Protein 4JG0 (pdb70)

Nearest PDB structures (foldseek):
  4jfx-assembly2_L  TM=9.894E-01  e=5.212E-40  Homo sapiens
  7n3c-assembly1_L  TM=9.877E-01  e=1.929E-37  Homo sapiens
  7y3n-assembly2_D  TM=9.957E-01  e=5.126E-37  Homo sapiens
  8cbd-assembly1_L  TM=9.889E-01  e=1.761E-36  Homo sapiens
  5k9q-assembly1_K  TM=9.703E-01  e=2.524E-36  Homo sapiens

Radius of gyration: 24.66 Å; Cα contacts (8 Å, |Δi|>4): 1228; chains: 3; bounding box: 51×45×73 Å

B-factor: mean 26.56, std 11.28, range [12.26, 94.86]

Solvent-accessible surface area: 20056 Å² total

Secondary structure (DSSP, 8-state):
--EEEEE---EE-TT--EEEEEEEESS-GGGS-EEEEEE-TT--EEEEEEE-SSS---EEE-TTTTTTEEEEEEGGGTEEEEEE-S--GGG-EEEEEEEEEETTEEEEEEE---EEEEE--PPPBPPEEEEEPPPTTPPTTSEEEEEEEEEEEBSS--EEEEGGGTB-TTEEEPPPEE-TTS-EEEEEEEEEEGGGTTT---EEEEEEGGGTEEEEEE--PPP-/---EEEE-SEEEE-TTS-EEEEEEESS--TT-EEEEEE-TTS--EEEEETTTEEPTTS-TTEEEEEETTEEEEEESS--GGG-SEEEEEE-SSSSPEE---EEEEE----BPPEEEEEPPPHHHHHHTEEEEEEEEEEEBSS--EEEEEETTEEP-SSEEEEEPPPPTTT--EEEEEEEEEEHHHHTT--EEEEEEE-TTSSS-EEEEEETT--/-------

Foldseek 3Di:
DKAKAKPDQEAEDAFFAKDKIKIFIPWFLFQQKWKWWDAPPDDIDTQAGGPQHGDPPHDPQWTKDDGTTMIMIMRHGHDPVRQTKMKMWGPSDPPIDIHPIHGYAYDDDFFFWDKDKDWADPVVLVVWKTKIKMKTHFGDDPDKDKWKAFVHRTDDDFKDKDKDQQDPPRRGIMMMMIGIDTSVVVVVTFKIKIWMDDPSDPDIDMDIGTPPDD/DKAKAKDFADEDEAQAKTKMKIAIDDDQLQQWKKFKWWAAVPGDIGTAKIAAHRQRPDMDGDPVQPPFWDWGDDNVRNMIMIIGGRDDQVVFTFMKIFTQPDNPGNPGDDIHPTGTHGYHPDDFDFWDKAKQAWDPPPDDQAKIKIWIKTDFGDDDDKDKDKPVPPDDPQKDWDDWDQDPVRGIITMIMGMDGPVCQVPDWIWMWMADPVVRDTDIDTHHHDDD/DCPDDDD

Structure (mmCIF, N/CA/C/O backbone):
data_4JG0
#
_entry.id   4JG0
#
_cell.length_a   43.952
_cell.length_b   95.889
_cell.length_c   119.917
_cell.angle_alpha   90.00
_cell.angle_beta   90.00
_cell.angle_gamma   90.00
#
_symmetry.space_group_name_H-M   'P 21 21 21'
#
loop_
_entity.id
_entity.type
_entity.pdbx_description
1 polymer 'Fab light chain'
2 polymer 'Fab heavy chain'
3 polymer Phosphopeptide
4 non-polymer 'PROPANOIC ACID'
5 water water
#
loop_
_atom_site.group_PDB
_atom_site.id
_atom_site.type_symbol
_atom_site.label_atom_id
_atom_site.label_alt_id
_atom_site.label_comp_id
_atom_site.label_asym_id
_atom_site.label_entity_id
_atom_site.label_seq_id
_atom_site.pdbx_PDB_ins_code
_atom_site.Cartn_x
_atom_site.Cartn_y
_atom_site.Cartn_z
_atom_site.occupancy
_atom_site.B_iso_or_equiv
_atom_site.auth_seq_id
_atom_site.auth_comp_id
_atom_site.auth_asym_id
_atom_site.auth_atom_id
_atom_site.pdbx_PDB_model_num
ATOM 1 N N . ASP A 1 1 ? -0.218 45.042 13.036 1.00 42.12 1 ASP L N 1
ATOM 2 C CA . ASP A 1 1 ? 0.377 43.829 13.664 1.00 27.43 1 ASP L CA 1
ATOM 3 C C . ASP A 1 1 ? -0.673 43.081 14.475 1.00 25.37 1 ASP L C 1
ATOM 4 O O . ASP A 1 1 ? -1.360 43.662 15.314 1.00 26.71 1 ASP L O 1
ATOM 15 N N . ILE A 1 2 ? -0.782 41.785 14.217 1.00 20.19 2 ILE L N 1
ATOM 16 C CA . ILE A 1 2 ? -1.759 40.942 14.888 1.00 18.94 2 ILE L CA 1
ATOM 17 C C . ILE A 1 2 ? -1.258 40.537 16.271 1.00 18.42 2 ILE L C 1
ATOM 18 O O . ILE A 1 2 ? -0.133 40.060 16.423 1.00 18.33 2 ILE L O 1
ATOM 34 N N . VAL A 1 3 ? -2.100 40.733 17.278 1.00 18.50 3 VAL L N 1
ATOM 35 C CA . VAL A 1 3 ? -1.729 40.441 18.656 1.00 17.97 3 VAL L CA 1
ATOM 36 C C . VAL A 1 3 ? -2.288 39.086 19.068 1.00 17.89 3 VAL L C 1
ATOM 37 O O . VAL A 1 3 ? -3.475 38.814 18.888 1.00 17.92 3 VAL L O 1
ATOM 50 N N . LEU A 1 4 ? -1.416 38.235 19.602 1.00 16.66 4 LEU L N 1
ATOM 51 C CA . LEU A 1 4 ? -1.825 36.947 20.143 1.00 16.50 4 LEU L CA 1
ATOM 52 C C . LEU A 1 4 ? -1.821 37.017 21.667 1.00 18.17 4 LEU L C 1
ATOM 53 O O . LEU A 1 4 ? -0.807 37.344 22.280 1.00 18.40 4 LEU L O 1
ATOM 69 N N . THR A 1 5 ? -2.966 36.715 22.266 1.00 18.30 5 THR L N 1
ATOM 70 C CA . THR A 1 5 ? -3.129 36.765 23.714 1.00 19.79 5 THR L CA 1
ATOM 71 C C . THR A 1 5 ? -3.326 35.353 24.245 1.00 21.64 5 THR L C 1
ATOM 72 O O . THR A 1 5 ? -4.357 34.728 24.003 1.00 19.00 5 THR L O 1
ATOM 83 N N . GLN A 1 6 ? -2.323 34.849 24.957 1.00 15.74 6 GLN L N 1
ATOM 84 C CA . GLN A 1 6 ? -2.385 33.508 25.522 1.00 15.48 6 GLN L CA 1
ATOM 85 C C . GLN A 1 6 ? -2.826 33.545 26.967 1.00 20.60 6 GLN L C 1
ATOM 86 O O . GLN A 1 6 ? -2.393 34.399 27.740 1.00 18.93 6 GLN L O 1
ATOM 100 N N . SER A 1 7 ? -3.669 32.594 27.338 1.00 22.21 7 SER L N 1
ATOM 101 C CA . SER A 1 7 ? -4.142 32.503 28.709 1.00 16.55 7 SER L CA 1
ATOM 102 C C . SER A 1 7 ? -4.484 31.057 29.036 1.00 17.64 7 SER L C 1
ATOM 103 O O . SER A 1 7 ? -4.839 30.284 28.143 1.00 21.88 7 SER L O 1
ATOM 111 N N . PRO A 1 8 ? -4.343 30.674 30.313 1.00 19.68 8 PRO L N 1
ATOM 112 C CA . PRO A 1 8 ? -3.747 31.524 31.347 1.00 21.80 8 PRO L CA 1
ATOM 113 C C . PRO A 1 8 ? -2.233 31.580 31.176 1.00 21.05 8 PRO L C 1
ATOM 114 O O . PRO A 1 8 ? -1.654 30.651 30.609 1.00 18.17 8 PRO L O 1
ATOM 125 N N . ALA A 1 9 ? -1.599 32.646 31.648 1.00 16.95 9 ALA L N 1
ATOM 126 C CA . ALA A 1 9 ? -0.147 32.752 31.554 1.00 18.92 9 ALA L CA 1
ATOM 127 C C . ALA A 1 9 ? 0.505 31.575 32.270 1.00 21.17 9 ALA L C 1
ATOM 128 O O . ALA A 1 9 ? 1.547 31.078 31.842 1.00 17.23 9 ALA L O 1
ATOM 135 N N . THR A 1 10 ? -0.119 31.133 33.360 1.00 20.00 10 THR L N 1
ATOM 136 C CA . THR A 1 10 ? 0.350 29.964 34.093 1.00 16.87 10 THR L CA 1
ATOM 137 C C . THR A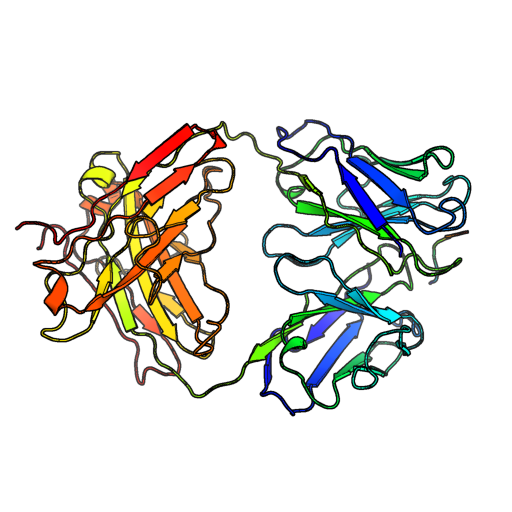 1 10 ? -0.774 28.963 34.306 1.00 18.80 10 THR L C 1
ATOM 138 O O . THR A 1 10 ? -1.826 29.298 34.859 1.00 18.94 10 THR L O 1
ATOM 149 N N . LEU A 1 11 ? -0.540 27.733 33.866 1.00 18.21 11 LEU L N 1
ATOM 150 C CA . LEU A 1 11 ? -1.487 26.645 34.050 1.00 16.96 11 LEU L CA 1
ATOM 151 C C . LEU A 1 11 ? -0.916 25.649 35.059 1.00 19.76 11 LEU L C 1
ATOM 152 O O . LEU A 1 11 ? 0.103 25.013 34.801 1.00 21.07 11 LEU L O 1
ATOM 168 N N . SER A 1 12 ? -1.566 25.524 36.214 1.00 17.91 12 SER L N 1
ATOM 169 C CA . SER A 1 12 ? -1.074 24.653 37.281 1.00 20.29 12 SER L CA 1
ATOM 170 C C . SER A 1 12 ? -1.860 23.346 37.339 1.00 22.82 12 SER L C 1
ATOM 171 O O . SER A 1 12 ? -3.033 23.333 37.710 1.00 21.52 12 SER L O 1
ATOM 179 N N . LEU A 1 13 ? -1.202 22.247 36.986 1.00 22.08 13 LEU L N 1
ATOM 180 C CA . LEU A 1 13 ? -1.868 20.954 36.902 1.00 19.65 13 LEU L CA 1
ATOM 181 C C . LEU A 1 13 ? -0.982 19.818 37.411 1.00 20.31 13 LEU L C 1
ATOM 182 O O . LEU A 1 13 ? 0.213 19.999 37.647 1.00 20.30 13 LEU L O 1
ATOM 198 N N . SER A 1 14 ? -1.589 18.647 37.584 1.00 25.60 14 SER L N 1
ATOM 199 C CA . SER A 1 14 ? -0.866 17.445 37.978 1.00 22.67 14 SER L CA 1
ATOM 200 C C . SER A 1 14 ? -0.766 16.493 36.794 1.00 22.29 14 SER L C 1
ATOM 201 O O . SER A 1 14 ? -1.613 16.520 35.900 1.00 24.37 14 SER L O 1
ATOM 209 N N . PRO A 1 15 ? 0.275 15.647 36.777 1.00 25.61 15 PRO L N 1
ATOM 210 C CA . PRO A 1 15 ? 0.371 14.619 35.739 1.00 29.13 15 PRO L CA 1
ATOM 211 C C . PRO A 1 15 ? -0.931 13.837 35.633 1.00 31.13 15 PRO L C 1
ATOM 212 O O . PRO A 1 15 ? -1.554 13.550 36.654 1.00 29.47 15 PRO L O 1
ATOM 223 N N . GLY A 1 16 ? -1.342 13.510 34.414 1.00 29.24 16 GLY L N 1
ATOM 224 C CA . GLY A 1 16 ? -2.576 12.778 34.209 1.00 31.09 16 GLY L CA 1
ATOM 225 C C . GLY A 1 16 ? -3.753 13.673 33.866 1.00 25.06 16 GLY L C 1
ATOM 226 O O . GLY A 1 16 ? -4.718 13.223 33.247 1.00 35.13 16 GLY L O 1
ATOM 230 N N . GLU A 1 17 ? -3.680 14.942 34.258 1.00 27.36 17 GLU L N 1
ATOM 231 C CA . GLU A 1 17 ? -4.794 15.865 34.052 1.00 22.64 17 GLU L CA 1
ATOM 232 C C . GLU A 1 17 ? -4.818 16.437 32.642 1.00 34.17 17 GLU L C 1
ATOM 233 O O . GLU A 1 17 ? -3.787 16.515 31.972 1.00 22.32 17 GLU L O 1
ATOM 245 N N . ARG A 1 18 ? -6.006 16.846 32.205 1.00 21.08 18 ARG L N 1
ATOM 246 C CA . ARG A 1 18 ? -6.178 17.483 30.908 1.00 26.16 18 ARG L CA 1
ATOM 247 C C . ARG A 1 18 ? -5.769 18.949 30.971 1.00 19.56 18 ARG L C 1
ATOM 248 O O . ARG A 1 18 ? -6.193 19.688 31.863 1.00 22.50 18 ARG L O 1
ATOM 269 N N . ALA A 1 19 ? -4.940 19.364 30.021 1.00 21.16 19 ALA L N 1
ATOM 270 C CA . ALA A 1 19 ? -4.502 20.751 29.934 1.00 18.08 19 ALA L CA 1
ATOM 271 C C . ALA A 1 19 ? -5.172 21.451 28.758 1.00 17.84 19 ALA L C 1
ATOM 272 O O . ALA A 1 19 ? -5.156 20.950 27.633 1.00 18.07 19 ALA L O 1
ATOM 279 N N . THR A 1 20 ? -5.763 22.610 29.029 1.00 17.74 20 THR L N 1
ATOM 280 C CA . THR A 1 20 ? -6.358 23.438 27.985 1.00 21.36 20 THR L CA 1
ATOM 281 C C . THR A 1 20 ? -5.648 24.788 27.939 1.00 23.21 20 THR L C 1
ATOM 282 O O . THR A 1 20 ? -5.624 25.517 28.930 1.00 18.80 20 THR L O 1
ATOM 293 N N . LEU A 1 21 ? -5.066 25.111 26.787 1.00 16.53 21 LEU L N 1
ATOM 294 C CA . LEU A 1 21 ? -4.335 26.363 26.611 1.00 16.01 21 LEU L CA 1
ATOM 295 C C . LEU A 1 21 ? -5.006 27.209 25.535 1.00 16.37 21 LEU L C 1
ATOM 296 O O . LEU A 1 21 ? -5.278 26.722 24.440 1.00 21.49 21 LEU L O 1
ATOM 312 N N . SER A 1 22 ? -5.259 28.476 25.840 1.00 18.86 22 SER L N 1
ATOM 313 C CA . SER A 1 22 ? -6.000 29.340 24.924 1.00 22.09 22 SER L CA 1
ATOM 314 C C . SER A 1 22 ? -5.128 30.408 24.274 1.00 19.16 22 SER L C 1
ATOM 315 O O . SER A 1 22 ? -4.236 30.969 24.908 1.00 17.13 22 SER L O 1
ATOM 323 N N . CYS A 1 23 ? -5.412 30.686 23.004 1.00 17.63 23 CYS L N 1
ATOM 324 C CA . CYS A 1 23 ? -4.761 31.765 22.269 1.00 16.23 23 CYS L CA 1
ATOM 325 C C . CYS A 1 23 ? -5.836 32.524 21.501 1.00 21.90 23 CYS L C 1
ATOM 326 O O . CYS A 1 23 ? -6.569 31.940 20.699 1.00 23.43 23 CYS L O 1
ATOM 333 N N . MET A 1 24 ? -5.940 33.823 21.759 1.00 17.17 24 MET L N 1
ATOM 334 C CA . MET A 1 24 ? -6.893 34.662 21.050 1.00 21.07 24 MET L CA 1
ATOM 335 C C . MET A 1 24 ? -6.149 35.693 20.215 1.00 26.21 24 MET L C 1
ATOM 336 O O . MET A 1 24 ? -5.144 36.250 20.653 1.00 24.89 24 MET L O 1
ATOM 350 N N . THR A 1 25 ? -6.646 35.935 19.008 1.00 22.10 25 THR L N 1
ATOM 351 C CA . THR A 1 25 ? -5.994 36.847 18.079 1.00 18.63 25 THR L CA 1
ATOM 352 C C . THR A 1 25 ? -6.807 38.130 17.934 1.00 23.55 25 THR L C 1
ATOM 353 O O . THR A 1 25 ? -8.034 38.119 18.061 1.00 21.94 25 THR L O 1
ATOM 364 N N . SER A 1 26 ? -6.118 39.236 17.668 1.00 21.12 26 SER L N 1
ATOM 365 C CA . SER A 1 26 ? -6.773 40.534 17.538 1.00 21.12 26 SER L CA 1
ATOM 366 C C . SER A 1 26 ? -7.608 40.648 16.262 1.00 23.60 26 SER L C 1
ATOM 367 O O . SER A 1 26 ? -8.424 41.561 16.130 1.00 23.91 26 SER L O 1
ATOM 375 N N . THR A 1 27 ? -7.399 39.734 15.322 1.00 23.02 27 THR L N 1
ATOM 376 C CA . THR A 1 27 ? -8.211 39.699 14.110 1.00 27.12 27 THR L CA 1
ATOM 377 C C . THR A 1 27 ? -8.273 38.280 13.555 1.00 22.09 27 THR L C 1
ATOM 378 O O . THR A 1 27 ? -7.479 37.424 13.935 1.00 21.12 27 THR L O 1
ATOM 389 N N . ASP A 1 28 ? -9.237 38.037 12.672 1.00 27.53 28 ASP L N 1
ATOM 390 C CA . ASP A 1 28 ? -9.422 36.730 12.048 1.00 33.05 28 ASP L CA 1
ATOM 391 C C . ASP A 1 28 ? -8.191 36.326 11.236 1.00 32.77 28 ASP L C 1
ATOM 392 O O . ASP A 1 28 ? -7.814 37.016 10.291 1.00 30.79 28 ASP L O 1
ATOM 401 N N . ILE A 1 29 ? -7.567 35.209 11.603 1.00 23.50 29 ILE L N 1
ATOM 402 C CA . ILE A 1 29 ? -6.388 34.726 10.881 1.00 22.49 29 ILE L CA 1
ATOM 403 C C . ILE A 1 29 ? -6.662 33.408 10.161 1.00 32.03 29 ILE L C 1
ATOM 404 O O . ILE A 1 29 ? -5.735 32.654 9.858 1.00 22.75 29 ILE L O 1
ATOM 420 N N . ASP A 1 30 ? -7.935 33.139 9.890 1.00 30.76 30 ASP L N 1
ATOM 421 C CA . ASP A 1 30 ? -8.338 31.887 9.264 1.00 33.68 30 ASP L CA 1
ATOM 422 C C . ASP A 1 30 ? -7.899 30.736 10.170 1.00 27.68 30 ASP L C 1
ATOM 423 O O . ASP A 1 30 ? -8.268 30.712 11.344 1.00 26.67 30 ASP L O 1
ATOM 432 N N . ASP A 1 31 ? -7.118 29.790 9.654 1.00 26.40 31 ASP L N 1
ATOM 433 C CA . ASP A 1 31 ? -6.622 28.701 10.494 1.00 19.49 31 ASP L CA 1
ATOM 434 C C . ASP A 1 31 ? -5.092 28.632 10.524 1.00 19.94 31 ASP L C 1
ATOM 435 O O . ASP A 1 31 ? -4.519 27.574 10.782 1.00 19.48 31 ASP L O 1
ATOM 444 N N . ASP A 1 32 ? -4.437 29.767 10.286 1.00 18.27 32 ASP L N 1
ATOM 445 C CA . ASP A 1 32 ? -2.975 29.815 10.245 1.00 19.79 32 ASP L CA 1
ATOM 446 C C . ASP A 1 32 ? -2.366 29.996 11.635 1.00 17.54 32 ASP L C 1
ATOM 447 O O . ASP A 1 32 ? -1.605 30.932 11.881 1.00 16.45 32 ASP L O 1
ATOM 456 N N . MET A 1 33 ? -2.704 29.081 12.534 1.00 16.62 33 MET L N 1
ATOM 457 C CA . MET A 1 33 ? -2.192 29.100 13.894 1.00 16.01 33 MET L CA 1
ATOM 458 C C . MET A 1 33 ? -1.247 27.920 14.087 1.00 16.80 33 MET L C 1
ATOM 459 O O . MET A 1 33 ? -1.517 26.819 13.609 1.00 16.00 33 MET L O 1
ATOM 473 N N . ASN A 1 34 ? -0.142 28.163 14.785 1.00 18.78 34 ASN L N 1
ATOM 474 C CA . ASN A 1 34 ? 0.862 27.135 15.048 1.00 15.30 34 ASN L CA 1
ATOM 475 C C . ASN A 1 34 ? 1.209 27.125 16.536 1.00 16.82 34 ASN L C 1
ATOM 476 O O . ASN A 1 34 ? 1.179 28.169 17.177 1.00 14.48 34 ASN L O 1
ATOM 487 N N . TRP A 1 35 ? 1.528 25.953 17.083 1.00 16.70 35 TRP L N 1
ATOM 488 C CA . TRP A 1 35 ? 1.854 25.831 18.508 1.00 14.82 35 TRP L CA 1
ATOM 489 C C . TRP A 1 35 ? 3.236 25.214 18.723 1.00 14.64 35 TRP L C 1
ATOM 490 O O . TRP A 1 35 ? 3.588 24.217 18.086 1.00 15.98 35 TRP L O 1
ATOM 511 N N . TYR A 1 36 ? 3.998 25.801 19.644 1.00 14.47 36 TYR L N 1
ATOM 512 C CA . TYR A 1 36 ? 5.332 25.327 19.978 1.00 14.70 36 TYR L CA 1
ATOM 513 C C . TYR A 1 36 ? 5.471 24.976 21.456 1.00 14.81 36 TYR L C 1
ATOM 514 O O . TYR A 1 36 ? 4.779 25.529 22.312 1.00 16.36 36 TYR L O 1
ATOM 532 N N . GLN A 1 37 ? 6.381 24.049 21.734 1.00 15.34 37 GLN L N 1
ATOM 533 C CA . GLN A 1 37 ? 6.790 23.728 23.092 1.00 15.56 37 GLN L CA 1
ATOM 534 C C . GLN A 1 37 ? 8.250 24.122 23.279 1.00 15.88 37 GLN L C 1
ATOM 535 O O . GLN A 1 37 ? 9.077 23.885 22.396 1.00 19.77 37 GLN L O 1
ATOM 549 N N . GLN A 1 38 ? 8.569 24.721 24.422 1.00 17.53 38 GLN L N 1
ATOM 550 C CA . GLN A 1 38 ? 9.957 25.036 24.748 1.00 16.44 38 GLN L CA 1
ATOM 551 C C . GLN A 1 38 ? 10.282 24.673 26.186 1.00 16.96 38 GLN L C 1
ATOM 552 O O . GLN A 1 38 ? 9.613 25.116 27.116 1.00 17.14 38 GLN L O 1
ATOM 566 N N . LYS A 1 39 ? 11.314 23.858 26.356 1.00 20.96 39 LYS L N 1
ATOM 567 C CA . LYS A 1 39 ? 11.826 23.533 27.678 1.00 21.61 39 LYS L CA 1
ATOM 568 C C . LYS A 1 39 ? 13.030 24.411 27.983 1.00 29.68 39 LYS L C 1
ATOM 569 O O . LYS A 1 39 ? 13.680 24.914 27.069 1.00 28.86 39 LYS L O 1
ATOM 588 N N . PRO A 1 40 ? 13.333 24.601 29.274 1.00 34.81 40 PRO L N 1
ATOM 589 C CA . PRO A 1 40 ? 14.443 25.482 29.651 1.00 39.82 40 PRO L CA 1
ATOM 590 C C . PRO A 1 40 ? 15.745 25.111 28.947 1.00 36.79 40 PRO L C 1
ATOM 591 O O . PRO A 1 40 ? 16.119 23.938 28.917 1.00 33.48 40 PRO L O 1
ATOM 602 N N . GLY A 1 41 ? 16.416 26.106 28.377 1.00 36.13 41 GLY L N 1
ATOM 603 C CA . GLY A 1 41 ? 17.705 25.896 27.746 1.00 43.44 41 GLY L CA 1
ATOM 604 C C . GLY A 1 41 ? 17.640 25.225 26.387 1.00 41.97 41 GLY L C 1
ATOM 605 O O . GLY A 1 41 ? 18.677 24.963 25.780 1.00 41.23 41 GLY L O 1
ATOM 609 N N . GLN A 1 42 ? 16.434 24.948 25.901 1.00 28.11 42 GLN L N 1
ATOM 610 C CA . GLN A 1 42 ? 16.273 24.249 24.629 1.00 29.46 42 GLN L CA 1
ATOM 611 C C . GLN A 1 42 ? 15.574 25.109 23.581 1.00 23.28 42 GLN L C 1
ATOM 612 O O . GLN A 1 42 ? 14.886 26.077 23.907 1.00 22.50 42 GLN L O 1
ATOM 626 N N . ALA A 1 43 ? 15.756 24.740 22.318 1.00 24.48 43 ALA L N 1
ATOM 627 C CA . ALA A 1 43 ? 15.060 25.391 21.217 1.00 25.26 43 ALA L CA 1
ATOM 628 C C . ALA A 1 43 ? 13.599 24.958 21.210 1.00 18.06 43 ALA L C 1
ATOM 629 O O . ALA A 1 43 ? 13.273 23.872 21.676 1.00 19.01 43 ALA L O 1
ATOM 636 N N . PRO A 1 44 ? 12.711 25.807 20.676 1.00 17.21 44 PRO L N 1
ATOM 637 C CA . PRO A 1 44 ? 11.303 25.416 20.558 1.00 17.98 44 PRO L CA 1
ATOM 638 C C . PRO A 1 44 ? 11.097 24.218 19.633 1.00 16.86 44 PRO L C 1
ATOM 639 O O . PRO A 1 44 ? 11.929 23.942 18.765 1.00 20.46 44 PRO L O 1
ATOM 650 N N . ARG A 1 45 ? 9.987 23.516 19.842 1.00 16.82 45 ARG L N 1
ATOM 651 C CA . ARG A 1 45 ? 9.599 22.371 19.029 1.00 22.38 45 ARG L CA 1
ATOM 652 C C . ARG A 1 45 ? 8.176 22.580 18.496 1.00 17.12 45 ARG L C 1
ATOM 653 O O . ARG A 1 45 ? 7.260 22.903 19.255 1.00 16.51 45 ARG L O 1
ATOM 674 N N . LEU A 1 46 ? 7.992 22.401 17.192 1.00 19.31 46 LEU L N 1
ATOM 675 C CA . LEU A 1 46 ? 6.676 22.571 16.577 1.00 16.12 46 LEU L CA 1
ATOM 676 C C . LEU A 1 46 ? 5.755 21.391 16.890 1.00 16.41 46 LEU L C 1
ATOM 677 O O . LEU A 1 46 ? 6.097 20.240 16.618 1.00 19.49 46 LEU L O 1
ATOM 693 N N . LEU A 1 47 ? 4.586 21.685 17.455 1.00 19.25 47 LEU L N 1
ATOM 694 C CA . LEU A 1 47 ? 3.621 20.653 17.830 1.00 16.43 47 LEU L CA 1
ATOM 695 C C . LEU A 1 47 ? 2.467 20.556 16.837 1.00 16.53 47 LEU L C 1
ATOM 696 O O . LEU A 1 47 ? 2.064 19.464 16.445 1.00 17.63 47 LEU L O 1
ATOM 712 N N . ILE A 1 48 ? 1.928 21.712 16.459 1.00 16.39 48 ILE L N 1
ATOM 713 C CA . ILE A 1 48 ? 0.758 21.793 15.597 1.00 16.33 48 ILE L CA 1
ATOM 714 C C . ILE A 1 48 ? 0.995 22.900 14.589 1.00 16.10 48 ILE L C 1
ATOM 715 O O . ILE A 1 48 ? 1.414 23.991 14.964 1.00 15.62 48 ILE L O 1
ATOM 731 N N . SER A 1 49 ? 0.725 22.637 13.316 1.00 16.54 49 SER L N 1
ATOM 732 C CA . SER A 1 49 ? 0.882 23.672 12.301 1.00 17.17 49 SER L CA 1
ATOM 733 C C . SER A 1 49 ? -0.459 24.085 11.703 1.00 20.34 49 SER L C 1
ATOM 734 O O . SER A 1 49 ? -1.501 23.513 12.027 1.00 17.15 49 SER L O 1
ATOM 742 N N . GLU A 1 50 ? -0.411 25.095 10.837 1.00 18.29 50 GLU L N 1
ATOM 743 C CA . GLU A 1 50 ? -1.596 25.654 10.192 1.00 17.32 50 GLU L CA 1
ATOM 744 C C . GLU A 1 50 ? -2.651 24.595 9.897 1.00 18.04 50 GLU L C 1
ATOM 745 O O . GLU A 1 50 ? -2.343 23.526 9.368 1.00 18.40 50 GLU L O 1
ATOM 757 N N . GLY A 1 51 ? -3.899 24.906 10.230 1.00 18.39 51 GLY L N 1
ATOM 758 C CA . GLY A 1 51 ? -5.001 23.990 9.994 1.00 21.13 51 GLY L CA 1
ATOM 759 C C . GLY A 1 51 ? -5.088 22.936 11.080 1.00 22.66 51 GLY L C 1
ATOM 760 O O . GLY A 1 51 ? -5.617 21.843 10.862 1.00 19.83 51 GLY L O 1
ATOM 764 N N . ASN A 1 52 ? -4.566 23.270 12.256 1.00 18.36 52 ASN L N 1
ATOM 765 C CA . ASN A 1 52 ? -4.556 22.343 13.379 1.00 18.27 52 ASN L CA 1
ATOM 766 C C . ASN A 1 52 ? -4.016 20.979 12.966 1.00 22.53 52 ASN L C 1
ATOM 767 O O . ASN A 1 52 ? -4.591 19.937 13.284 1.00 19.58 52 ASN L O 1
ATOM 778 N N . THR A 1 53 ? -2.893 21.015 12.254 1.00 18.40 53 THR L N 1
ATOM 779 C CA . THR A 1 53 ? -2.247 19.826 11.726 1.00 18.87 53 THR L CA 1
ATOM 780 C C . THR A 1 53 ? -1.224 19.287 12.720 1.00 20.58 53 THR L C 1
ATOM 781 O O . THR A 1 53 ? -0.240 19.953 13.036 1.00 17.89 53 THR L O 1
ATOM 792 N N . LEU A 1 54 ? -1.457 18.079 13.217 1.00 25.03 54 LEU L N 1
ATOM 793 C CA . LEU A 1 54 ? -0.528 17.463 14.155 1.00 33.28 54 LEU L CA 1
ATOM 794 C C . LEU A 1 54 ? 0.723 17.028 13.404 1.00 20.86 54 LEU L C 1
ATOM 795 O O . LEU A 1 54 ? 0.637 16.341 12.392 1.00 24.97 54 LEU L O 1
ATOM 811 N N . ARG A 1 55 ? 1.887 17.444 13.891 1.00 25.57 55 ARG L N 1
ATOM 812 C CA . ARG A 1 55 ? 3.142 17.133 13.213 1.00 24.42 55 ARG L CA 1
ATOM 813 C C . ARG A 1 55 ? 3.540 15.680 13.439 1.00 27.81 55 ARG L C 1
ATOM 814 O O . ARG A 1 55 ? 3.333 15.136 14.521 1.00 22.81 55 ARG L O 1
ATOM 835 N N . PRO A 1 56 ? 4.119 15.042 12.414 1.00 30.47 56 PRO L N 1
ATOM 836 C CA . PRO A 1 56 ? 4.608 13.671 12.598 1.00 32.75 56 PRO L CA 1
ATOM 837 C C . PRO A 1 56 ? 5.592 13.586 13.762 1.00 27.41 56 PRO L C 1
ATOM 838 O O . PRO A 1 56 ? 6.405 14.492 13.948 1.00 27.46 56 PRO L O 1
ATOM 849 N N . GLY A 1 57 ? 5.506 12.518 14.546 1.00 30.20 57 GLY L N 1
ATOM 850 C CA . GLY A 1 57 ? 6.395 12.341 15.680 1.00 30.85 57 GLY L CA 1
ATOM 851 C C . GLY A 1 57 ? 5.860 12.904 16.986 1.00 32.79 57 GLY L C 1
ATOM 852 O O . GLY A 1 57 ? 6.319 12.520 18.061 1.00 32.97 57 GLY L O 1
ATOM 856 N N . VAL A 1 58 ? 4.896 13.816 16.907 1.00 28.43 58 VAL L N 1
ATOM 857 C CA . VAL A 1 58 ? 4.306 14.391 18.114 1.00 21.90 58 VAL L CA 1
ATOM 858 C C . VAL A 1 58 ? 3.242 13.447 18.665 1.00 22.76 58 VAL L C 1
ATOM 859 O O . VAL A 1 58 ? 2.386 12.974 17.916 1.00 24.97 58 VAL L O 1
ATOM 872 N N . PRO A 1 59 ? 3.299 13.155 19.975 1.00 31.13 59 PRO L N 1
ATOM 873 C CA . PRO A 1 59 ? 2.341 12.223 20.582 1.00 32.76 59 PRO L CA 1
ATOM 874 C C . PRO A 1 59 ? 0.897 12.650 20.359 1.00 29.58 59 PRO L C 1
ATOM 875 O O . PRO A 1 59 ? 0.615 13.843 20.282 1.00 26.74 59 PRO L O 1
ATOM 886 N N . ALA A 1 60 ? -0.001 11.674 20.268 1.00 25.46 60 ALA L N 1
ATOM 887 C CA . ALA A 1 60 ? -1.397 11.932 19.931 1.00 24.88 60 ALA L CA 1
ATOM 888 C C . ALA A 1 60 ? -2.159 12.705 21.007 1.00 27.27 60 ALA L C 1
ATOM 889 O O . ALA A 1 60 ? -3.252 13.211 20.746 1.00 27.83 60 ALA L O 1
ATOM 896 N N . ARG A 1 61 ? -1.599 12.801 22.210 1.00 24.70 61 ARG L N 1
ATOM 897 C CA . ARG A 1 61 ? -2.284 13.499 23.296 1.00 22.58 61 ARG L CA 1
ATOM 898 C C . ARG A 1 61 ? -2.344 15.006 23.052 1.00 21.42 61 ARG L C 1
ATOM 899 O O . ARG A 1 61 ? -3.138 15.704 23.685 1.00 23.28 61 ARG L O 1
ATOM 920 N N . PHE A 1 62 ? -1.512 15.501 22.137 1.00 21.93 62 PHE L N 1
ATOM 921 C CA . PHE A 1 62 ? -1.558 16.904 21.728 1.00 20.05 62 PHE L CA 1
ATOM 922 C C . PHE A 1 62 ? -2.540 17.089 20.575 1.00 26.01 62 PHE L C 1
ATOM 923 O O . PHE A 1 62 ? -2.564 16.295 19.636 1.00 23.03 62 PHE L O 1
ATOM 940 N N . SER A 1 63 ? -3.346 18.141 20.638 1.00 18.28 63 SER L N 1
ATOM 941 C CA . SER A 1 63 ? -4.223 18.473 19.520 1.00 21.48 63 SER L CA 1
ATOM 942 C C . SER A 1 63 ? -4.607 19.941 19.547 1.00 19.52 63 SER L C 1
ATOM 943 O O . SER A 1 63 ? -4.729 20.545 20.614 1.00 22.58 63 SER L O 1
ATOM 951 N N . GLY A 1 64 ? -4.792 20.507 18.362 1.00 17.93 64 GLY L N 1
ATOM 952 C CA . GLY A 1 64 ? -5.180 21.895 18.230 1.00 20.93 64 GLY L CA 1
ATOM 953 C C . GLY A 1 64 ? -6.598 21.980 17.715 1.00 23.42 64 GLY L C 1
ATOM 954 O O . GLY A 1 64 ? -7.038 21.131 16.938 1.00 21.20 64 GLY L O 1
ATOM 958 N N . SER A 1 65 ? -7.326 22.996 18.155 1.00 23.49 65 SER L N 1
ATOM 959 C CA . SER A 1 65 ? -8.677 23.210 17.671 1.00 25.95 65 SER L CA 1
ATOM 960 C C . SER A 1 65 ? -8.968 24.700 17.618 1.00 26.29 65 SER L C 1
ATOM 961 O O . SER A 1 65 ? -8.237 25.506 18.202 1.00 21.83 65 SER L O 1
ATOM 969 N N . GLY A 1 66 ? -10.028 25.058 16.902 1.00 26.22 66 GLY L N 1
ATOM 970 C CA . GLY A 1 66 ? -10.412 26.446 16.753 1.00 27.44 66 GLY L CA 1
ATOM 971 C C . GLY A 1 66 ? -9.956 27.049 15.440 1.00 23.87 66 GLY L C 1
ATOM 972 O O . GLY A 1 66 ? -9.079 26.521 14.757 1.00 29.91 66 GLY L O 1
ATOM 976 N N . SER A 1 67 ? -10.583 28.161 15.085 1.00 30.57 67 SER L N 1
ATOM 977 C CA . SER A 1 67 ? -10.185 28.946 13.928 1.00 25.86 67 SER L CA 1
ATOM 978 C C . SER A 1 67 ? -10.753 30.342 14.121 1.00 31.59 67 SER L C 1
ATOM 979 O O . SER A 1 67 ? -11.477 30.593 15.086 1.00 32.03 67 SER L O 1
ATOM 987 N N . GLY A 1 68 ? -10.432 31.249 13.210 1.00 31.38 68 GLY L N 1
ATOM 988 C CA . GLY A 1 68 ? -10.899 32.616 13.322 1.00 24.45 68 GLY L CA 1
ATOM 989 C C . GLY A 1 68 ? -10.067 33.412 14.311 1.00 21.49 68 GLY L C 1
ATOM 990 O O . GLY A 1 68 ? -8.989 33.897 13.977 1.00 22.98 68 GLY L O 1
ATOM 994 N N . THR A 1 69 ? -10.566 33.529 15.537 1.00 21.61 69 THR L N 1
ATOM 995 C CA . THR A 1 69 ? -9.951 34.392 16.539 1.00 21.11 69 THR L CA 1
ATOM 996 C C . THR A 1 69 ? -9.726 33.709 17.883 1.00 23.37 69 THR L C 1
ATOM 997 O O . THR A 1 69 ? -9.172 34.311 18.801 1.00 27.42 69 THR L O 1
ATOM 1008 N N . ASP A 1 70 ? -10.148 32.457 18.000 1.00 22.87 70 ASP L N 1
ATOM 1009 C CA . ASP A 1 70 ? -10.072 31.749 19.271 1.00 20.11 70 ASP L CA 1
ATOM 1010 C C . ASP A 1 70 ? -9.515 30.356 19.042 1.00 20.29 70 ASP L C 1
ATOM 1011 O O . ASP A 1 70 ? -10.163 29.523 18.408 1.00 20.69 70 ASP L O 1
ATOM 1020 N N . PHE A 1 71 ? -8.311 30.110 19.555 1.00 18.28 71 PHE L N 1
ATOM 1021 C CA . PHE A 1 71 ? -7.620 28.845 19.332 1.00 17.76 71 PHE L CA 1
ATOM 1022 C C . PHE A 1 71 ? -7.268 28.159 20.637 1.00 24.60 71 PHE L C 1
ATOM 1023 O O . PHE A 1 71 ? -7.021 28.813 21.649 1.00 17.14 71 PHE L O 1
ATOM 1040 N N . THR A 1 72 ? -7.231 26.832 20.594 1.00 19.26 72 THR L N 1
ATOM 1041 C CA . THR A 1 72 ? -6.987 26.027 21.779 1.00 17.79 72 THR L CA 1
ATOM 1042 C C . THR A 1 72 ? -5.984 24.915 21.496 1.00 17.67 72 THR L C 1
ATOM 1043 O O . THR A 1 72 ? -6.071 24.227 20.477 1.00 19.06 72 THR L O 1
ATOM 1054 N N . LEU A 1 73 ? -5.024 24.752 22.398 1.00 18.85 73 LEU L N 1
ATOM 1055 C CA . LEU A 1 73 ? -4.160 23.579 22.396 1.00 19.51 73 LEU L CA 1
ATOM 1056 C C . LEU A 1 73 ? -4.577 22.709 23.567 1.00 18.08 73 LEU L C 1
ATOM 1057 O O . LEU A 1 73 ? -4.665 23.184 24.696 1.00 18.41 73 LEU L O 1
ATOM 1073 N N . THR A 1 74 ? -4.851 21.440 23.293 1.00 17.81 74 THR L N 1
ATOM 1074 C CA . THR A 1 74 ? -5.268 20.517 24.336 1.00 20.87 74 THR L CA 1
ATOM 1075 C C . THR A 1 74 ? -4.243 19.411 24.508 1.00 19.36 74 THR L C 1
ATOM 1076 O O . THR A 1 74 ? -3.793 18.805 23.531 1.00 22.87 74 THR L O 1
ATOM 1087 N N . ILE A 1 75 ? -3.856 19.169 25.754 1.00 17.96 75 ILE L N 1
ATOM 1088 C CA . ILE A 1 75 ? -3.071 17.992 26.089 1.00 18.72 75 ILE L CA 1
ATOM 1089 C C . ILE A 1 75 ? -3.994 17.085 26.891 1.00 26.02 75 ILE L C 1
ATOM 1090 O O . ILE A 1 75 ? -4.309 17.370 28.044 1.00 26.44 75 ILE L O 1
ATOM 1106 N N . SER A 1 76 ? -4.446 16.005 26.263 1.00 25.51 76 SER L N 1
ATOM 1107 C CA . SER A 1 76 ? -5.506 15.174 26.825 1.00 25.98 76 SER L CA 1
ATOM 1108 C C . SER A 1 76 ? -5.149 14.676 28.218 1.00 26.10 76 SER L C 1
ATOM 1109 O O . SER A 1 76 ? -5.987 14.678 29.121 1.00 27.06 76 SER L O 1
ATOM 1117 N N . SER A 1 77 ? -3.904 14.247 28.383 1.00 24.28 77 SER L N 1
ATOM 1118 C CA . SER A 1 77 ? -3.429 13.742 29.664 1.00 22.75 77 SER L CA 1
ATOM 1119 C C . SER A 1 77 ? -1.944 14.056 29.814 1.00 26.63 77 SER L C 1
ATOM 1120 O O . SER A 1 77 ? -1.112 13.546 29.059 1.00 23.88 77 SER L O 1
ATOM 1128 N N . LEU A 1 78 ? -1.618 14.897 30.790 1.00 23.02 78 LEU L N 1
ATOM 1129 C CA . LEU A 1 78 ? -0.255 15.397 30.948 1.00 22.30 78 LEU L CA 1
ATOM 1130 C C . LEU A 1 78 ? 0.741 14.320 31.364 1.00 21.44 78 LEU L C 1
ATOM 1131 O O . LEU A 1 78 ? 0.502 13.572 32.310 1.00 28.30 78 LEU L O 1
ATOM 1147 N N . GLU A 1 79 ? 1.862 14.259 30.652 1.00 23.47 79 GLU L N 1
ATOM 1148 C CA . GLU A 1 79 ? 3.000 13.453 31.069 1.00 26.20 79 GLU L CA 1
ATOM 1149 C C . GLU A 1 79 ? 4.012 14.376 31.731 1.00 22.13 79 GLU L C 1
ATOM 1150 O O . GLU A 1 79 ? 4.016 15.578 31.468 1.00 22.30 79 GLU L O 1
ATOM 1162 N N . PRO A 1 80 ? 4.881 13.821 32.589 1.00 22.96 80 PRO L N 1
ATOM 1163 C CA . PRO A 1 80 ? 5.884 14.639 33.277 1.00 23.93 80 PRO L CA 1
ATOM 1164 C C . PRO A 1 80 ? 6.706 15.507 32.324 1.00 30.29 80 PRO L C 1
ATOM 1165 O O . PRO A 1 80 ? 7.118 16.603 32.699 1.00 28.29 80 PRO L O 1
ATOM 1176 N N . GLU A 1 81 ? 6.935 15.027 31.106 1.00 25.68 81 GLU L N 1
ATOM 1177 C CA . GLU A 1 81 ? 7.756 15.762 30.146 1.00 27.22 81 GLU L CA 1
ATOM 1178 C C . GLU A 1 81 ? 6.992 16.901 29.465 1.00 24.71 81 GLU L C 1
ATOM 1179 O O . GLU A 1 81 ? 7.576 17.681 28.708 1.00 24.10 81 GLU L O 1
ATOM 1191 N N . ASP A 1 82 ? 5.694 17.005 29.737 1.00 19.90 82 ASP L N 1
ATOM 1192 C CA . ASP A 1 82 ? 4.862 18.042 29.125 1.00 19.84 82 ASP L CA 1
ATOM 1193 C C . ASP A 1 82 ? 4.888 19.362 29.893 1.00 18.27 82 ASP L C 1
ATOM 1194 O O . ASP A 1 82 ? 4.369 20.369 29.420 1.00 17.50 82 ASP L O 1
ATOM 1203 N N . PHE A 1 83 ? 5.464 19.355 31.089 1.00 19.12 83 PHE L N 1
ATOM 1204 C CA . PHE A 1 83 ? 5.563 20.585 31.863 1.00 18.71 83 PHE L CA 1
ATOM 1205 C C . PHE A 1 83 ? 6.673 21.452 31.282 1.00 23.06 83 PHE L C 1
ATOM 1206 O O . PHE A 1 83 ? 7.849 21.090 31.305 1.00 20.41 83 PHE L O 1
ATOM 1223 N N . ALA A 1 84 ? 6.267 22.595 30.739 1.00 21.22 84 ALA L N 1
ATOM 1224 C CA . ALA A 1 84 ? 7.121 23.406 29.886 1.00 17.57 84 ALA L CA 1
ATOM 1225 C C . ALA A 1 84 ? 6.369 24.675 29.521 1.00 16.49 84 ALA L C 1
ATOM 1226 O O . ALA A 1 84 ? 5.275 24.916 30.028 1.00 17.11 84 ALA L O 1
ATOM 1233 N N . VAL A 1 85 ? 6.953 25.477 28.634 1.00 15.97 85 VAL L N 1
ATOM 1234 C CA . VAL A 1 85 ? 6.302 26.682 28.139 1.00 15.39 85 VAL L CA 1
ATOM 1235 C C . VAL A 1 85 ? 5.776 26.431 26.732 1.00 15.03 85 VAL L C 1
ATOM 1236 O O . VAL A 1 85 ? 6.421 25.756 25.929 1.00 15.19 85 VAL L O 1
ATOM 1249 N N . TYR A 1 86 ? 4.601 26.973 26.441 1.00 14.68 86 TYR L N 1
ATOM 1250 C CA . TYR A 1 86 ? 3.986 26.806 25.132 1.00 14.46 86 TYR L CA 1
ATOM 1251 C C . TYR A 1 86 ? 3.684 28.159 24.501 1.00 14.18 86 TYR L C 1
ATOM 1252 O O . TYR A 1 86 ? 3.138 29.051 25.148 1.00 15.45 86 TYR L O 1
ATOM 1270 N N . TYR A 1 87 ? 4.060 28.307 23.235 1.00 16.54 87 TYR L N 1
ATOM 1271 C CA . TYR A 1 87 ? 3.843 29.546 22.504 1.00 15.79 87 TYR L CA 1
ATOM 1272 C C . TYR A 1 87 ? 2.950 29.284 21.302 1.00 16.80 87 TYR L C 1
ATOM 1273 O O . TYR A 1 87 ? 3.074 28.250 20.651 1.00 15.81 87 TYR L O 1
ATOM 1291 N N . CYS A 1 88 ? 2.060 30.226 21.007 1.00 15.38 88 CYS L N 1
ATOM 1292 C CA . CYS A 1 88 ? 1.308 30.190 19.758 1.00 14.12 88 CYS L CA 1
ATOM 1293 C C . CYS A 1 88 ? 1.929 31.176 18.768 1.00 19.05 88 CYS L C 1
ATOM 1294 O O . CYS A 1 88 ? 2.593 32.128 19.168 1.00 16.55 88 CYS L O 1
ATOM 1301 N N . LEU A 1 89 ? 1.736 30.914 17.479 1.00 18.68 89 LEU L N 1
ATOM 1302 C CA . LEU A 1 89 ? 2.307 31.738 16.418 1.00 14.43 89 LEU L CA 1
ATOM 1303 C C . LEU A 1 89 ? 1.330 31.817 15.260 1.00 14.80 89 LEU L C 1
ATOM 1304 O O . LEU A 1 89 ? 0.893 30.786 14.756 1.00 14.92 89 LEU L O 1
ATOM 1320 N N . GLN A 1 90 ? 0.991 33.030 14.833 1.00 15.12 90 GLN L N 1
ATOM 1321 C CA . GLN A 1 90 ? 0.198 33.203 13.619 1.00 15.64 90 GLN L CA 1
ATOM 1322 C C . GLN A 1 90 ? 1.125 33.393 12.418 1.00 15.76 90 GLN L C 1
ATOM 1323 O O . GLN A 1 90 ? 2.099 34.145 12.485 1.00 17.02 90 GLN L O 1
ATOM 1337 N N . SER A 1 91 ? 0.816 32.691 11.330 1.00 16.06 91 SER L N 1
ATOM 1338 C CA . SER A 1 91 ? 1.595 32.771 10.099 1.00 16.31 91 SER L CA 1
ATOM 1339 C C . SER A 1 91 ? 0.698 33.219 8.941 1.00 17.04 91 SER L C 1
ATOM 1340 O O . SER A 1 91 ? 0.994 32.979 7.768 1.00 17.41 91 SER L O 1
ATOM 1348 N N . PHE A 1 92 ? -0.400 33.875 9.304 1.00 18.64 92 PHE L N 1
ATOM 1349 C CA . PHE A 1 92 ? -1.369 34.421 8.366 1.00 19.38 92 PHE L CA 1
ATOM 1350 C C . PHE A 1 92 ? -0.782 35.603 7.604 1.00 20.22 92 PHE L C 1
ATOM 1351 O O . PHE A 1 92 ? -0.962 35.725 6.390 1.00 21.25 92 PHE L O 1
ATOM 1368 N N . ASN A 1 93 ? -0.077 36.468 8.326 1.00 18.38 93 ASN L N 1
ATOM 1369 C CA A ASN A 1 93 ? 0.463 37.722 7.803 0.59 18.88 93 ASN L CA 1
ATOM 1370 C CA B ASN A 1 93 ? 0.584 37.585 7.674 0.41 19.75 93 ASN L CA 1
ATOM 1371 C C . ASN A 1 93 ? 1.835 38.039 8.404 1.00 21.92 93 ASN L C 1
ATOM 1372 O O . ASN A 1 93 ? 2.128 37.609 9.521 1.00 19.52 93 ASN L O 1
ATOM 1393 N N . VAL A 1 94 ? 2.620 38.849 7.704 1.00 18.77 94 VAL L N 1
ATOM 1394 C CA A VAL A 1 94 ? 3.799 39.462 8.302 0.80 18.56 94 VAL L CA 1
ATOM 1395 C CA B VAL A 1 94 ? 3.804 39.476 8.274 0.20 18.58 94 VAL L CA 1
ATOM 1396 C C . VAL A 1 94 ? 3.410 40.825 8.875 1.00 19.13 94 VAL L C 1
ATOM 1397 O O . VAL A 1 94 ? 2.591 41.539 8.299 1.00 22.34 94 VAL L O 1
ATOM 1422 N N . PRO A 1 95 ? 3.988 41.189 10.031 1.00 18.75 95 PRO L N 1
ATOM 1423 C CA . PRO A 1 95 ? 4.984 40.436 10.802 1.00 19.11 95 PRO L CA 1
ATOM 1424 C C . PRO A 1 95 ? 4.414 39.198 11.471 1.00 17.26 95 PRO L C 1
ATOM 1425 O O . PRO A 1 95 ? 3.296 39.228 11.986 1.00 19.59 95 PRO L O 1
ATOM 1436 N N . LEU A 1 96 ? 5.180 38.113 11.454 1.00 16.77 96 LEU L N 1
ATOM 1437 C CA A LEU A 1 96 ? 4.817 36.911 12.189 0.42 16.20 96 LEU L CA 1
ATOM 1438 C CA B LEU A 1 96 ? 4.793 36.921 12.189 0.58 16.17 96 LEU L CA 1
ATOM 1439 C C . LEU A 1 96 ? 4.845 37.248 13.672 1.00 15.91 96 LEU L C 1
ATOM 1440 O O . LEU A 1 96 ? 5.818 37.824 14.158 1.00 20.00 96 LEU L O 1
ATOM 1471 N N . THR A 1 97 ? 3.784 36.899 14.388 1.00 15.70 97 THR L N 1
ATOM 1472 C CA . THR A 1 97 ? 3.677 37.272 15.793 1.00 15.57 97 THR L CA 1
ATOM 1473 C C . THR A 1 97 ? 3.363 36.082 16.686 1.00 15.08 97 THR L C 1
ATOM 1474 O O . THR A 1 97 ? 2.611 35.181 16.301 1.00 14.99 97 THR L O 1
ATOM 1485 N N . PHE A 1 98 ? 3.956 36.096 17.879 1.00 14.89 98 PHE L N 1
ATOM 1486 C CA . PHE A 1 98 ? 3.799 35.035 18.867 1.00 15.21 98 PHE L CA 1
ATOM 1487 C C . PHE A 1 98 ? 2.976 35.522 20.053 1.00 14.65 98 PHE L C 1
ATOM 1488 O O . PHE A 1 98 ? 2.957 36.715 20.364 1.00 18.98 98 PHE L O 1
ATOM 1505 N N . GLY A 1 99 ? 2.321 34.590 20.735 1.00 14.53 99 GLY L N 1
ATOM 1506 C CA . GLY A 1 99 ? 1.793 34.869 22.055 1.00 15.38 99 GLY L CA 1
ATOM 1507 C C . GLY A 1 99 ? 2.956 34.955 23.026 1.00 20.63 99 GLY L C 1
ATOM 1508 O O . GLY A 1 99 ? 4.079 34.584 22.683 1.00 17.32 99 GLY L O 1
ATOM 1512 N N . GLN A 1 100 ? 2.689 35.435 24.237 1.00 20.38 100 GLN L N 1
ATOM 1513 C CA . GLN A 1 100 ? 3.744 35.660 25.219 1.00 17.74 100 GLN L CA 1
ATOM 1514 C C . GLN A 1 100 ? 4.037 34.411 26.048 1.00 19.54 100 GLN L C 1
ATOM 1515 O O . GLN A 1 100 ? 4.911 34.426 26.915 1.00 19.68 100 GLN L O 1
ATOM 1529 N N . GLY A 1 101 ? 3.301 33.338 25.782 1.00 14.72 101 GLY L N 1
ATOM 1530 C CA . GLY A 1 101 ? 3.588 32.054 26.388 1.00 14.42 101 GLY L CA 1
ATOM 1531 C C . GLY A 1 101 ? 2.680 31.673 27.537 1.00 16.38 101 GLY L C 1
ATOM 1532 O O . GLY A 1 101 ? 2.180 32.522 28.273 1.00 18.68 101 GLY L O 1
ATOM 1536 N N . THR A 1 102 ? 2.472 30.369 27.677 1.00 17.17 102 THR L N 1
ATOM 1537 C CA . THR A 1 102 ? 1.800 29.805 28.833 1.00 14.77 102 THR L CA 1
ATOM 1538 C C . THR A 1 102 ? 2.733 28.772 29.442 1.00 15.75 102 THR L C 1
ATOM 1539 O O . THR A 1 102 ? 3.215 27.875 28.748 1.00 15.97 102 THR L O 1
ATOM 1550 N N . LYS A 1 103 ? 3.003 28.910 30.734 1.00 18.59 103 LYS L N 1
ATOM 1551 C CA . LYS A 1 103 ? 3.815 27.937 31.447 1.00 15.64 103 LYS L CA 1
ATOM 1552 C C . LYS A 1 103 ? 2.912 26.904 32.102 1.00 17.15 103 LYS L C 1
ATOM 1553 O O . LYS A 1 103 ? 2.070 27.241 32.938 1.00 18.06 103 LYS L O 1
ATOM 1572 N N . VAL A 1 104 ? 3.082 25.646 31.714 1.00 16.06 104 VAL L N 1
ATOM 1573 C CA . VAL A 1 104 ? 2.379 24.550 32.366 1.00 16.50 104 VAL L CA 1
ATOM 1574 C C . VAL A 1 104 ? 3.260 24.033 33.496 1.00 17.12 104 VAL L C 1
ATOM 1575 O O . VAL A 1 104 ? 4.300 23.428 33.244 1.00 17.70 104 VAL L O 1
ATOM 1588 N N . GLU A 1 105 ? 2.853 24.285 34.736 1.00 17.49 105 GLU L N 1
ATOM 1589 C CA . GLU A 1 105 ? 3.675 23.930 35.892 1.00 23.51 105 GLU L CA 1
ATOM 1590 C C . GLU A 1 105 ? 2.998 22.921 36.816 1.00 18.87 105 GLU L C 1
ATOM 1591 O O . GLU A 1 105 ? 1.786 22.715 36.758 1.00 18.79 105 GLU L O 1
ATOM 1603 N N . ILE A 1 106 ? 3.809 22.306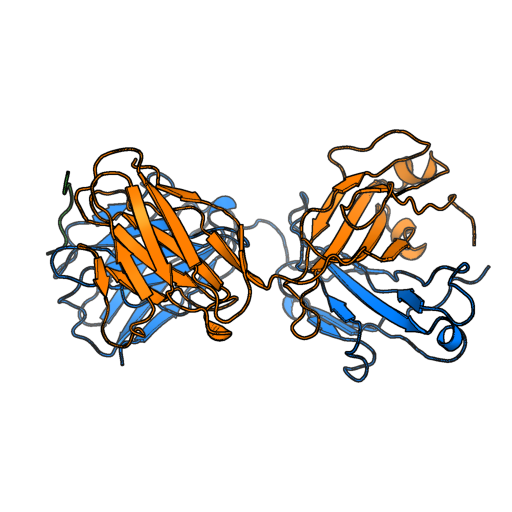 37.673 1.00 19.66 106 ILE L N 1
ATOM 1604 C CA . ILE A 1 106 ? 3.352 21.268 38.590 1.00 20.49 106 ILE L CA 1
ATOM 1605 C C . ILE A 1 106 ? 2.574 21.842 39.768 1.00 21.44 106 ILE L C 1
ATOM 1606 O O . ILE A 1 106 ? 3.087 22.662 40.530 1.00 25.74 106 ILE L O 1
ATOM 1622 N N . LYS A 1 107 ? 1.337 21.388 39.919 1.00 25.48 107 LYS L N 1
ATOM 1623 C CA . LYS A 1 107 ? 0.512 21.763 41.057 1.00 21.34 107 LYS L CA 1
ATOM 1624 C C . LYS A 1 107 ? 0.909 20.918 42.260 1.00 22.44 107 LYS L C 1
ATOM 1625 O O . LYS A 1 107 ? 1.216 19.735 42.123 1.00 23.21 107 LYS L O 1
ATOM 1644 N N . ARG A 1 108 ? 0.917 21.530 43.438 1.00 22.94 108 ARG L N 1
ATOM 1645 C CA . ARG A 1 108 ? 1.168 20.800 44.675 1.00 24.12 108 ARG L CA 1
ATOM 1646 C C . ARG A 1 108 ? 0.479 21.509 45.832 1.00 24.58 108 ARG L C 1
ATOM 1647 O O . ARG A 1 108 ? -0.134 22.558 45.643 1.00 24.02 108 ARG L O 1
ATOM 1668 N N . THR A 1 109 ? 0.575 20.937 47.026 1.00 19.60 109 THR L N 1
ATOM 1669 C CA . THR A 1 109 ? -0.067 21.533 48.190 1.00 19.98 109 THR L CA 1
ATOM 1670 C C . THR A 1 109 ? 0.601 22.859 48.512 1.00 19.42 109 THR L C 1
ATOM 1671 O O . THR A 1 109 ? 1.751 23.097 48.137 1.00 19.02 109 THR L O 1
ATOM 1682 N N . VAL A 1 110 ? -0.130 23.727 49.199 1.00 19.15 110 VAL L N 1
ATOM 1683 C CA . VAL A 1 110 ? 0.393 25.034 49.564 1.00 18.59 110 VAL L CA 1
ATOM 1684 C C . VAL A 1 110 ? 1.577 24.870 50.505 1.00 18.09 110 VAL L C 1
ATOM 1685 O O . VAL A 1 110 ? 1.527 24.078 51.448 1.00 21.80 110 VAL L O 1
ATOM 1698 N N . ALA A 1 111 ? 2.648 25.609 50.231 1.00 17.45 111 ALA L N 1
ATOM 1699 C CA . ALA A 1 111 ? 3.849 25.565 51.056 1.00 17.07 111 ALA L CA 1
ATOM 1700 C C . ALA A 1 111 ? 4.311 26.984 51.371 1.00 20.24 111 ALA L C 1
ATOM 1701 O O . ALA A 1 111 ? 4.667 27.742 50.473 1.00 16.31 111 ALA L O 1
ATOM 1708 N N . ALA A 1 112 ? 4.296 27.340 52.650 1.00 16.68 112 ALA L N 1
ATOM 1709 C CA . ALA A 1 112 ? 4.742 28.659 53.076 1.00 16.33 112 ALA L CA 1
ATOM 1710 C C . ALA A 1 112 ? 6.260 28.754 52.993 1.00 16.64 112 ALA L C 1
ATOM 1711 O O . ALA A 1 112 ? 6.961 27.781 53.256 1.00 15.96 112 ALA L O 1
ATOM 1718 N N . PRO A 1 113 ? 6.777 29.932 52.623 1.00 15.51 113 PRO L N 1
ATOM 1719 C CA . PRO A 1 113 ? 8.229 30.102 52.609 1.00 15.20 113 PRO L CA 1
ATOM 1720 C C . PRO A 1 113 ? 8.804 30.219 54.016 1.00 16.43 113 PRO L C 1
ATOM 1721 O O . PRO A 1 113 ? 8.111 30.682 54.925 1.00 15.45 113 PRO L O 1
ATOM 1732 N N . SER A 1 114 ? 10.047 29.789 54.196 1.00 15.27 114 SER L N 1
ATOM 1733 C CA . SER A 1 114 ? 10.828 30.246 55.335 1.00 15.36 114 SER L CA 1
ATOM 1734 C C . SER A 1 114 ? 11.530 31.512 54.874 1.00 17.66 114 SER L C 1
ATOM 1735 O O . SER A 1 114 ? 11.919 31.621 53.708 1.00 21.32 114 SER L O 1
ATOM 1743 N N . VAL A 1 115 ? 11.669 32.475 55.776 1.00 15.03 115 VAL L N 1
ATOM 1744 C CA . VAL A 1 115 ? 12.179 33.788 55.411 1.00 14.78 115 VAL L CA 1
ATOM 1745 C C . VAL A 1 115 ? 13.445 34.127 56.195 1.00 14.94 115 VAL L C 1
ATOM 1746 O O . VAL A 1 115 ? 13.523 33.901 57.400 1.00 17.42 115 VAL L O 1
ATOM 1759 N N . PHE A 1 116 ? 14.433 34.670 55.492 1.00 14.84 116 PHE L N 1
ATOM 1760 C CA . PHE A 1 116 ? 15.704 35.043 56.096 1.00 15.10 116 PHE L CA 1
ATOM 1761 C C . PHE A 1 116 ? 16.136 36.405 55.566 1.00 17.36 116 PHE L C 1
ATOM 1762 O O . PHE A 1 116 ? 16.004 36.682 54.373 1.00 16.12 116 PHE L O 1
ATOM 1779 N N . I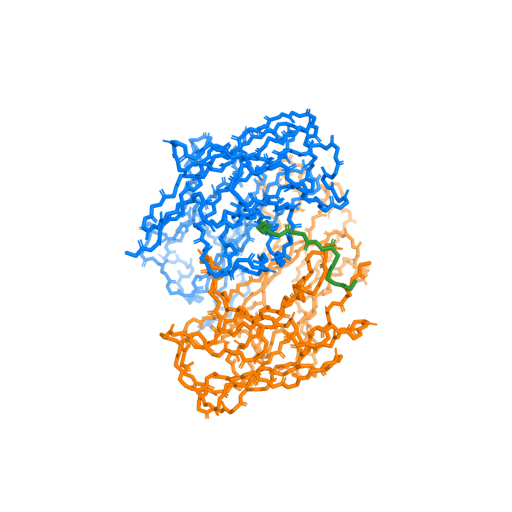LE A 1 117 ? 16.653 37.254 56.448 1.00 15.15 117 ILE L N 1
ATOM 1780 C CA . ILE A 1 117 ? 17.181 38.542 56.026 1.00 15.15 117 ILE L CA 1
ATOM 1781 C C . ILE A 1 117 ? 18.676 38.617 56.324 1.00 15.58 117 ILE L C 1
ATOM 1782 O O . ILE A 1 117 ? 19.138 38.144 57.365 1.00 15.94 117 ILE L O 1
ATOM 1798 N N . PHE A 1 118 ? 19.426 39.205 55.398 1.00 15.68 118 PHE L N 1
ATOM 1799 C CA . PHE A 1 118 ? 20.870 39.309 55.530 1.00 16.22 118 PHE L CA 1
ATOM 1800 C C . PHE A 1 118 ? 21.311 40.751 55.389 1.00 16.39 118 PHE L C 1
ATOM 1801 O O . PHE A 1 118 ? 21.029 41.391 54.373 1.00 16.24 118 PHE L O 1
ATOM 1818 N N . PRO A 1 119 ? 22.018 41.267 56.401 1.00 16.81 119 PRO L N 1
ATOM 1819 C CA . PRO A 1 119 ? 22.596 42.606 56.272 1.00 17.11 119 PRO L CA 1
ATOM 1820 C C . PRO A 1 119 ? 23.795 42.609 55.326 1.00 17.62 119 PRO L C 1
ATOM 1821 O O . PRO A 1 119 ? 24.361 41.556 55.036 1.00 17.87 119 PRO L O 1
ATOM 1832 N N . PRO A 1 120 ? 24.184 43.791 54.838 1.00 17.90 120 PRO L N 1
ATOM 1833 C CA . PRO A 1 120 ? 25.413 43.882 54.049 1.00 23.94 120 PRO L CA 1
ATOM 1834 C C . PRO A 1 120 ? 26.624 43.514 54.892 1.00 19.33 120 PRO L C 1
ATOM 1835 O O . PRO A 1 120 ? 26.676 43.846 56.077 1.00 19.45 120 PRO L O 1
ATOM 1846 N N . SER A 1 121 ? 27.580 42.821 54.287 1.00 19.93 121 SER L N 1
ATOM 1847 C CA . SER A 1 121 ? 28.821 42.489 54.966 1.00 22.41 121 SER L CA 1
ATOM 1848 C C . SER A 1 121 ? 29.640 43.754 55.178 1.00 23.79 121 SER L C 1
ATOM 1849 O O . SER A 1 121 ? 29.456 44.745 54.472 1.00 25.17 121 SER L O 1
ATOM 1857 N N . ASP A 1 122 ? 30.547 43.717 56.149 1.00 25.84 122 ASP L N 1
ATOM 1858 C CA . ASP A 1 122 ? 31.416 44.857 56.418 1.00 29.68 122 ASP L CA 1
ATOM 1859 C C . ASP A 1 122 ? 32.329 45.127 55.232 1.00 27.62 122 ASP L C 1
ATOM 1860 O O . ASP A 1 122 ? 32.628 46.280 54.923 1.00 28.39 122 ASP L O 1
ATOM 1869 N N . SER A 1 123 ? 32.776 44.061 54.574 1.00 24.36 123 SER L N 1
ATOM 1870 C CA . SER A 1 123 ? 33.646 44.205 53.413 1.00 29.70 123 SER L CA 1
ATOM 1871 C C . SER A 1 123 ? 32.949 44.955 52.280 1.00 24.68 123 SER L C 1
ATOM 1872 O O . SER A 1 123 ? 33.575 45.769 51.605 1.00 26.80 123 SER L O 1
ATOM 1880 N N . GLN A 1 124 ? 31.658 44.707 52.075 1.00 31.55 124 GLN L N 1
ATOM 1881 C CA . GLN A 1 124 ? 30.935 45.450 51.047 1.00 30.19 124 GLN L CA 1
ATOM 1882 C C . GLN A 1 124 ? 30.790 46.915 51.440 1.00 29.35 124 GLN L C 1
ATOM 1883 O O . GLN A 1 124 ? 30.987 47.804 50.615 1.00 23.58 124 GLN L O 1
ATOM 1897 N N . LEU A 1 125 ? 30.446 47.170 52.698 1.00 24.09 125 LEU L N 1
ATOM 1898 C CA . LEU A 1 125 ? 30.289 48.544 53.161 1.00 24.68 125 LEU L CA 1
ATOM 1899 C C . LEU A 1 125 ? 31.579 49.320 52.937 1.00 30.96 125 LEU L C 1
ATOM 1900 O O . LEU A 1 125 ? 31.556 50.487 52.553 1.00 36.41 125 LEU L O 1
ATOM 1916 N N . LYS A 1 126 ? 32.704 48.658 53.177 1.00 34.53 126 LYS L N 1
ATOM 1917 C CA . LYS A 1 126 ? 34.010 49.267 52.972 1.00 40.60 126 LYS L CA 1
ATOM 1918 C C . LYS A 1 126 ? 34.208 49.671 51.506 1.00 42.27 126 LYS L C 1
ATOM 1919 O O . LYS A 1 126 ? 34.982 50.578 51.203 1.00 51.41 126 LYS L O 1
ATOM 1938 N N . SER A 1 127 ? 33.497 49.002 50.602 1.00 48.64 127 SER L N 1
ATOM 1939 C CA A SER A 1 127 ? 33.619 49.272 49.173 0.25 47.23 127 SER L CA 1
ATOM 1940 C CA B SER A 1 127 ? 33.624 49.277 49.174 0.75 45.12 127 SER L CA 1
ATOM 1941 C C . SER A 1 127 ? 32.793 50.484 48.737 1.00 48.31 127 SER L C 1
ATOM 1942 O O . SER A 1 127 ? 33.058 51.079 47.694 1.00 55.47 127 SER L O 1
ATOM 1957 N N . GLY A 1 128 ? 31.786 50.846 49.530 1.00 36.12 128 GLY L N 1
ATOM 1958 C CA . GLY A 1 128 ? 30.982 52.022 49.231 1.00 34.64 128 GLY L CA 1
ATOM 1959 C C . GLY A 1 128 ? 29.515 51.765 48.929 1.00 38.24 128 GLY L C 1
ATOM 1960 O O . GLY A 1 128 ? 28.751 52.706 48.695 1.00 31.07 128 GLY L O 1
ATOM 1964 N N . THR A 1 129 ? 29.107 50.501 48.933 1.00 36.87 129 THR L N 1
ATOM 1965 C CA . THR A 1 129 ? 27.710 50.167 48.670 1.00 36.33 129 THR L CA 1
ATOM 1966 C C . THR A 1 129 ? 27.170 49.176 49.688 1.00 29.00 129 THR L C 1
ATOM 1967 O O . THR A 1 129 ? 27.931 48.519 50.399 1.00 29.73 129 THR L O 1
ATOM 1978 N N . ALA A 1 130 ? 25.847 49.080 49.753 1.00 23.14 130 ALA L N 1
ATOM 1979 C CA . ALA A 1 130 ? 25.187 48.209 50.710 1.00 20.87 130 ALA L CA 1
ATOM 1980 C C . ALA A 1 130 ? 24.075 47.423 50.026 1.00 22.80 130 ALA L C 1
ATOM 1981 O O . ALA A 1 130 ? 23.161 48.000 49.439 1.00 24.64 130 ALA L O 1
ATOM 1988 N N . SER A 1 131 ? 24.172 46.100 50.094 1.00 21.06 131 SER L N 1
ATOM 1989 C CA . SER A 1 131 ? 23.132 45.226 49.580 1.00 18.12 131 SER L CA 1
ATOM 1990 C C . SER A 1 131 ? 22.489 44.464 50.730 1.00 17.45 131 SER L C 1
ATOM 1991 O O . SER A 1 131 ? 23.176 43.809 51.512 1.00 20.21 131 SER L O 1
ATOM 1999 N N . VAL A 1 132 ? 21.168 44.558 50.828 1.00 16.93 132 VAL L N 1
ATOM 2000 C CA . VAL A 1 132 ? 20.418 43.830 51.840 1.00 16.39 132 VAL L CA 1
ATOM 2001 C C . VAL A 1 132 ? 19.621 42.739 51.138 1.00 17.75 132 VAL L C 1
ATOM 2002 O O . VAL A 1 132 ? 18.876 43.012 50.197 1.00 16.58 132 VAL L O 1
ATOM 2015 N N . VAL A 1 133 ? 19.789 41.499 51.581 1.00 15.87 133 VAL L N 1
ATOM 2016 C CA . VAL A 1 133 ? 19.167 40.371 50.899 1.00 15.64 133 VAL L CA 1
ATOM 2017 C C . VAL A 1 133 ? 18.085 39.718 51.748 1.00 17.25 133 VAL L C 1
ATOM 2018 O O . VAL A 1 133 ? 18.262 39.500 52.947 1.00 16.93 133 VAL L O 1
ATOM 2031 N N . CYS A 1 134 ? 16.959 39.417 51.110 1.00 14.98 134 CYS L N 1
ATOM 2032 C CA . CYS A 1 134 ? 15.869 38.698 51.753 1.00 15.85 134 CYS L CA 1
ATOM 2033 C C . CYS A 1 134 ? 15.600 37.424 50.959 1.00 14.90 134 CYS L C 1
ATOM 2034 O O . CYS A 1 134 ? 15.374 37.476 49.752 1.00 18.36 134 CYS L O 1
ATOM 2041 N N . LEU A 1 135 ? 15.642 36.286 51.641 1.00 14.63 135 LEU L N 1
ATOM 2042 C CA . LEU A 1 135 ? 15.439 34.989 51.004 1.00 14.66 135 LEU L CA 1
ATOM 2043 C C . LEU A 1 135 ? 14.086 34.390 51.382 1.00 14.50 135 LEU L C 1
ATOM 2044 O O . LEU A 1 135 ? 13.748 34.294 52.564 1.00 14.50 135 LEU L O 1
ATOM 2060 N N . LEU A 1 136 ? 13.314 34.005 50.370 1.00 14.49 136 LEU L N 1
ATOM 2061 C CA . LEU A 1 136 ? 12.107 33.209 50.563 1.00 14.94 136 LEU L CA 1
ATOM 2062 C C . LEU A 1 136 ? 12.399 31.802 50.076 1.00 16.09 136 LEU L C 1
ATOM 2063 O O . LEU A 1 136 ? 12.643 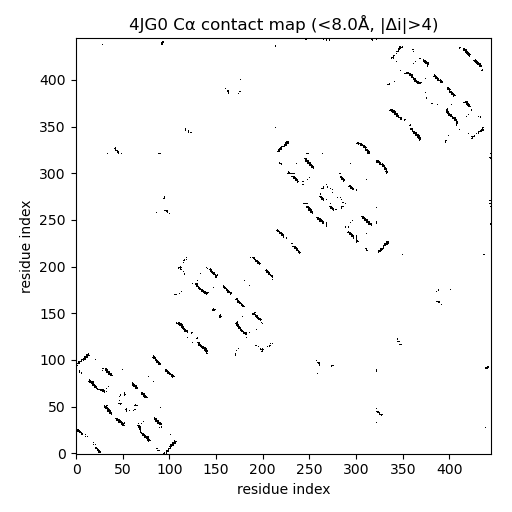31.589 48.887 1.00 18.01 136 LEU L O 1
ATOM 2079 N N . ASN A 1 137 ? 12.361 30.844 50.996 1.00 18.72 137 ASN L N 1
ATOM 2080 C CA . ASN A 1 137 ? 12.832 29.493 50.727 1.00 16.60 137 ASN L CA 1
ATOM 2081 C C . ASN A 1 137 ? 11.702 28.461 50.664 1.00 16.01 137 ASN L C 1
ATOM 2082 O O . ASN A 1 137 ? 10.927 28.305 51.609 1.00 17.85 137 ASN L O 1
ATOM 2093 N N . ASN A 1 138 ? 11.608 27.792 49.517 1.00 16.80 138 ASN L N 1
ATOM 2094 C CA . ASN A 1 138 ? 10.756 26.615 49.315 1.00 17.03 138 ASN L CA 1
ATOM 2095 C C . ASN A 1 138 ? 9.260 26.842 49.502 1.00 17.77 138 ASN L C 1
ATOM 2096 O O . ASN A 1 138 ? 8.648 26.251 50.394 1.00 15.80 138 ASN L O 1
ATOM 2107 N N . PHE A 1 139 ? 8.665 27.660 48.640 1.00 16.50 139 PHE L N 1
ATOM 2108 C CA . PHE A 1 139 ? 7.250 27.981 48.765 1.00 19.09 139 PHE L CA 1
ATOM 2109 C C . PHE A 1 139 ? 6.453 27.614 47.517 1.00 15.95 139 PHE L C 1
ATOM 2110 O O . PHE A 1 139 ? 7.009 27.435 46.434 1.00 16.00 139 PHE L O 1
ATOM 2127 N N . TYR A 1 140 ? 5.142 27.487 47.701 1.00 16.29 140 TYR L N 1
ATOM 2128 C CA . TYR A 1 140 ? 4.209 27.250 46.606 1.00 18.81 140 TYR L CA 1
ATOM 2129 C C . TYR A 1 140 ? 2.827 27.695 47.068 1.00 17.15 140 TYR L C 1
ATOM 2130 O O . TYR A 1 140 ? 2.455 27.440 48.209 1.00 17.23 140 TYR L O 1
ATOM 2148 N N . PRO A 1 141 ? 2.052 28.350 46.187 1.00 17.55 141 PRO L N 1
ATOM 2149 C CA . PRO A 1 141 ? 2.328 28.662 44.777 1.00 18.66 141 PRO L CA 1
ATOM 2150 C C . PRO A 1 141 ? 3.332 29.792 44.573 1.00 18.62 141 PRO L C 1
ATOM 2151 O O . PRO A 1 141 ? 3.880 30.336 45.532 1.00 16.81 141 PRO L O 1
ATOM 2162 N N . ARG A 1 142 ? 3.541 30.148 43.310 1.00 18.22 142 ARG L N 1
ATOM 2163 C CA . ARG A 1 142 ? 4.582 31.094 42.923 1.00 17.61 142 ARG L CA 1
ATOM 2164 C C . ARG A 1 142 ? 4.339 32.510 43.437 1.00 17.35 142 ARG L C 1
ATOM 2165 O O . ARG A 1 142 ? 5.284 33.211 43.798 1.00 18.74 142 ARG L O 1
ATOM 2186 N N . GLU A 1 143 ? 3.081 32.936 43.461 1.00 18.98 143 GLU L N 1
ATOM 2187 C CA . GLU A 1 143 ? 2.773 34.316 43.819 1.00 24.95 143 GLU L CA 1
ATOM 2188 C C . GLU A 1 143 ? 3.281 34.651 45.215 1.00 19.72 143 GLU L C 1
ATOM 2189 O O . GLU A 1 143 ? 2.892 34.027 46.200 1.00 19.95 143 GLU L O 1
ATOM 2201 N N . ALA A 1 144 ? 4.155 35.645 45.288 1.00 21.80 144 ALA L N 1
ATOM 2202 C CA . ALA A 1 144 ? 4.730 36.059 46.561 1.00 20.38 144 ALA L CA 1
ATOM 2203 C C . ALA A 1 144 ? 5.081 37.534 46.484 1.00 24.21 144 ALA L C 1
ATOM 2204 O O . ALA A 1 144 ? 5.599 38.000 45.472 1.00 26.29 144 ALA L O 1
ATOM 2211 N N . LYS A 1 145 ? 4.790 38.271 47.549 1.00 20.08 145 LYS L N 1
ATOM 2212 C CA . LYS A 1 145 ? 5.107 39.692 47.581 1.00 20.28 145 LYS L CA 1
ATOM 2213 C C . LYS A 1 145 ? 6.119 40.012 48.672 1.00 22.36 145 LYS L C 1
ATOM 2214 O O . LYS A 1 145 ? 5.955 39.628 49.833 1.00 22.69 145 LYS L O 1
ATOM 2233 N N . VAL A 1 146 ? 7.175 40.713 48.276 1.00 16.92 146 VAL L N 1
ATOM 2234 C CA . VAL A 1 146 ? 8.194 41.176 49.205 1.00 16.94 146 VAL L CA 1
ATOM 2235 C C . VAL A 1 146 ? 8.160 42.691 49.263 1.00 17.89 146 VAL L C 1
ATOM 2236 O O . VAL A 1 146 ? 8.216 43.368 48.235 1.00 22.51 146 VAL L O 1
ATOM 2249 N N . GLN A 1 147 ? 8.053 43.214 50.476 1.00 16.66 147 GLN L N 1
ATOM 2250 C CA . GLN A 1 147 ? 8.001 44.646 50.692 1.00 21.42 147 GLN L CA 1
ATOM 2251 C C . GLN A 1 147 ? 9.122 45.021 51.640 1.00 19.63 147 GLN L C 1
ATOM 2252 O O . GLN A 1 147 ? 9.151 44.558 52.776 1.00 22.34 147 GLN L O 1
ATOM 2266 N N . TRP A 1 148 ? 10.051 45.844 51.167 1.00 16.39 148 TRP L N 1
ATOM 2267 C CA . TRP A 1 148 ? 11.139 46.326 52.009 1.00 16.23 148 TRP L CA 1
ATOM 2268 C C . TRP A 1 148 ? 10.700 47.539 52.814 1.00 18.57 148 TRP L C 1
ATOM 2269 O O . TRP A 1 148 ? 10.053 48.443 52.288 1.00 18.54 148 TRP L O 1
ATOM 2290 N N . LYS A 1 149 ? 11.060 47.556 54.092 1.00 16.87 149 LYS L N 1
ATOM 2291 C CA . LYS A 1 149 ? 10.794 48.711 54.940 1.00 17.52 149 LYS L CA 1
ATOM 2292 C C . LYS A 1 149 ? 12.068 49.149 55.653 1.00 17.86 149 LYS L C 1
ATOM 2293 O O . LYS A 1 149 ? 12.770 48.333 56.256 1.00 19.79 149 LYS L O 1
ATOM 2312 N N . VAL A 1 150 ? 12.366 50.441 55.567 1.00 17.33 150 VAL L N 1
ATOM 2313 C CA . VAL A 1 150 ? 13.525 51.011 56.240 1.00 17.43 150 VAL L CA 1
ATOM 2314 C C . VAL A 1 150 ? 13.026 52.029 57.257 1.00 17.94 150 VAL L C 1
ATOM 2315 O O . VAL A 1 150 ? 12.433 53.044 56.898 1.00 18.50 150 VAL L O 1
ATOM 2328 N N . ASP A 1 151 ? 13.254 51.742 58.531 1.00 17.87 151 ASP L N 1
ATOM 2329 C CA . ASP A 1 151 ? 12.636 52.512 59.599 1.00 18.39 151 ASP L CA 1
ATOM 2330 C C . ASP A 1 151 ? 11.151 52.714 59.280 1.00 18.73 151 ASP L C 1
ATOM 2331 O O . ASP A 1 151 ? 10.600 53.811 59.426 1.00 19.40 151 ASP L O 1
ATOM 2340 N N . ASN A 1 152 ? 10.531 51.629 58.821 1.00 18.33 152 ASN L N 1
ATOM 2341 C CA . ASN A 1 152 ? 9.086 51.549 58.623 1.00 18.69 152 ASN L CA 1
ATOM 2342 C C . ASN A 1 152 ? 8.576 52.250 57.365 1.00 19.11 152 ASN L C 1
ATOM 2343 O O . ASN A 1 152 ? 7.379 52.228 57.077 1.00 21.90 152 ASN L O 1
ATOM 2354 N N . ALA A 1 153 ? 9.483 52.864 56.615 1.00 19.11 153 ALA L N 1
ATOM 2355 C CA . ALA A 1 153 ? 9.119 53.507 55.360 1.00 19.63 153 ALA L CA 1
ATOM 2356 C C . ALA A 1 153 ? 9.151 52.475 54.241 1.00 19.16 153 ALA L C 1
ATOM 2357 O O . ALA A 1 153 ? 10.167 51.815 54.027 1.00 18.53 153 ALA L O 1
ATOM 2364 N N . LEU A 1 154 ? 8.037 52.331 53.531 1.00 20.11 154 LEU L N 1
ATOM 2365 C CA . LEU A 1 154 ? 7.968 51.378 52.427 1.00 19.72 154 LEU L CA 1
ATOM 2366 C C . LEU A 1 154 ? 8.878 51.809 51.279 1.00 19.68 154 LEU L C 1
ATOM 2367 O O . LEU A 1 154 ? 8.820 52.947 50.814 1.00 20.19 154 LEU L O 1
ATOM 2383 N N . GLN A 1 155 ? 9.722 50.887 50.831 1.00 18.74 155 GLN L N 1
ATOM 2384 C CA . GLN A 1 155 ? 10.661 51.164 49.750 1.00 18.93 155 GLN L CA 1
ATOM 2385 C C . GLN A 1 155 ? 10.046 50.865 48.389 1.00 19.63 155 GLN L C 1
ATOM 2386 O O . GLN A 1 155 ? 9.168 50.011 48.263 1.00 22.40 155 GLN L O 1
ATOM 2400 N N . SER A 1 156 ? 10.521 51.572 47.372 1.00 20.03 156 SER L N 1
ATOM 2401 C CA . SER A 1 156 ? 10.066 51.345 46.010 1.00 23.52 156 SER L CA 1
ATOM 2402 C C . SER A 1 156 ? 11.141 51.777 45.022 1.00 29.53 156 SER L C 1
ATOM 2403 O O . SER A 1 156 ? 11.752 52.832 45.184 1.00 24.59 156 SER L O 1
ATOM 2411 N N . GLY A 1 157 ? 11.380 50.946 44.012 1.00 22.35 157 GLY L N 1
ATOM 2412 C CA . GLY A 1 157 ? 12.299 51.283 42.939 1.00 27.90 157 GLY L CA 1
ATOM 2413 C C . GLY A 1 157 ? 13.759 50.945 43.192 1.00 26.47 157 GLY L C 1
ATOM 2414 O O . GLY A 1 157 ? 14.593 51.127 42.305 1.00 27.36 157 GLY L O 1
ATOM 2418 N N . ASN A 1 158 ? 14.078 50.449 44.384 1.00 20.47 158 ASN L N 1
ATOM 2419 C CA . ASN A 1 158 ? 15.471 50.180 44.736 1.00 19.89 158 ASN L CA 1
ATOM 2420 C C . ASN A 1 158 ? 15.738 48.725 45.119 1.00 18.99 158 ASN L C 1
ATOM 2421 O O . ASN A 1 158 ? 16.696 48.433 45.839 1.00 20.92 158 ASN L O 1
ATOM 2432 N N . SER A 1 159 ? 14.896 47.817 44.632 1.00 18.79 159 SER L N 1
ATOM 2433 C CA . SER A 1 159 ? 15.104 46.389 44.844 1.00 18.09 159 SER L CA 1
ATOM 2434 C C . SER A 1 159 ? 14.928 45.588 43.555 1.00 21.45 159 SER L C 1
ATOM 2435 O O . SER A 1 159 ? 14.246 46.022 42.622 1.00 20.25 159 SER L O 1
ATOM 2443 N N . GLN A 1 160 ? 15.553 44.416 43.512 1.00 20.73 160 GLN L N 1
ATOM 2444 C CA . GLN A 1 160 ? 15.405 43.499 42.387 1.00 20.79 160 GLN L CA 1
ATOM 2445 C C . GLN A 1 160 ? 15.188 42.079 42.910 1.00 24.18 160 GLN L C 1
ATOM 2446 O O . GLN A 1 160 ? 15.799 41.678 43.907 1.00 19.51 160 GLN L O 1
ATOM 2460 N N . GLU A 1 161 ? 14.305 41.335 42.246 1.00 23.53 161 GLU L N 1
ATOM 2461 C CA . GLU A 1 161 ? 13.993 39.958 42.629 1.00 24.31 161 GLU L CA 1
ATOM 2462 C C . GLU A 1 161 ? 14.519 38.965 41.606 1.00 17.38 161 GLU L C 1
ATOM 2463 O O . GLU A 1 161 ? 14.634 39.277 40.424 1.00 18.09 161 GLU L O 1
ATOM 2475 N N . SER A 1 162 ? 14.809 37.756 42.069 1.00 16.97 162 SER L N 1
ATOM 2476 C CA . SER A 1 162 ? 15.154 36.653 41.189 1.00 17.28 162 SER L CA 1
ATOM 2477 C C . SER A 1 162 ? 14.530 35.383 41.758 1.00 16.80 162 SER L C 1
ATOM 2478 O O . SER A 1 162 ? 14.424 35.238 42.973 1.00 17.08 162 SER L O 1
ATOM 2486 N N . VAL A 1 163 ? 14.119 34.469 40.882 1.00 18.78 163 VAL L N 1
ATOM 2487 C CA A VAL A 1 163 ? 13.448 33.249 41.315 0.50 16.77 163 VAL L CA 1
ATOM 2488 C CA B VAL A 1 163 ? 13.430 33.253 41.302 0.50 16.89 163 VAL L CA 1
ATOM 2489 C C . VAL A 1 163 ? 14.012 32.010 40.634 1.00 18.33 163 VAL L C 1
ATOM 2490 O O . VAL A 1 163 ? 14.428 32.053 39.476 1.00 17.74 163 VAL L O 1
ATOM 2515 N N . THR A 1 164 ? 14.021 30.905 41.369 1.00 16.83 164 THR L N 1
ATOM 2516 C CA . THR A 1 164 ? 14.477 29.630 40.844 1.00 17.21 164 THR L CA 1
ATOM 2517 C C . THR A 1 164 ? 13.344 28.953 40.088 1.00 20.47 164 THR L C 1
ATOM 2518 O O . THR A 1 164 ? 12.180 29.316 40.247 1.00 17.24 164 THR L O 1
ATOM 2529 N N . GLU A 1 165 ? 13.690 27.975 39.256 1.00 18.28 165 GLU L N 1
ATOM 2530 C CA . GLU A 1 165 ? 12.695 27.109 38.642 1.00 18.25 165 GLU L CA 1
ATOM 2531 C C . GLU A 1 165 ? 12.159 26.167 39.706 1.00 17.85 165 GLU L C 1
ATOM 2532 O O . GLU A 1 165 ? 12.800 25.976 40.739 1.00 21.00 165 GLU L O 1
ATOM 2544 N N . GLN A 1 166 ? 10.984 25.589 39.467 1.00 17.99 166 GLN L N 1
ATOM 2545 C CA . GLN A 1 166 ? 10.416 24.619 40.399 1.00 17.83 166 GLN L CA 1
ATOM 2546 C C . GLN A 1 166 ? 11.422 23.532 40.724 1.00 21.27 166 GLN L C 1
ATOM 2547 O O . GLN A 1 166 ? 11.977 22.904 39.825 1.00 19.00 166 GLN L O 1
ATOM 2561 N N . ASP A 1 167 ? 11.643 23.307 42.014 1.00 18.90 167 ASP L N 1
ATOM 2562 C CA . ASP A 1 167 ? 12.552 22.263 42.458 1.00 21.44 167 ASP L CA 1
ATOM 2563 C C . ASP A 1 167 ? 12.116 20.917 41.891 1.00 18.88 167 ASP L C 1
ATOM 2564 O O . ASP A 1 167 ? 10.924 20.600 41.849 1.00 20.77 167 ASP L O 1
ATOM 2573 N N . SER A 1 168 ? 13.089 20.128 41.456 1.00 25.15 168 SER L N 1
ATOM 2574 C CA . SER A 1 168 ? 12.810 18.847 40.823 1.00 27.06 168 SER L CA 1
ATOM 2575 C C . SER A 1 168 ? 12.223 17.834 41.805 1.00 22.26 168 SER L C 1
ATOM 2576 O O . SER A 1 168 ? 11.578 16.871 41.393 1.00 29.19 168 SER L O 1
ATOM 2584 N N . LYS A 1 169 ? 12.442 18.056 43.098 1.00 25.65 169 LYS L N 1
ATOM 2585 C CA . LYS A 1 169 ? 12.027 17.097 44.118 1.00 33.89 169 LYS L CA 1
ATOM 2586 C C . LYS A 1 169 ? 10.730 17.479 44.829 1.00 24.83 169 LYS L C 1
ATOM 2587 O O . LYS A 1 169 ? 9.838 16.641 44.973 1.00 22.65 169 LYS L O 1
ATOM 2606 N N . ASP A 1 170 ? 10.616 18.728 45.271 1.00 23.08 170 ASP L N 1
ATOM 2607 C CA . ASP A 1 170 ? 9.440 19.143 46.036 1.00 21.38 170 ASP L CA 1
ATOM 2608 C C . ASP A 1 170 ? 8.561 20.178 45.321 1.00 18.54 170 ASP L C 1
ATOM 2609 O O . ASP A 1 170 ? 7.582 20.653 45.891 1.00 17.80 170 ASP L O 1
ATOM 2618 N N . SER A 1 171 ? 8.910 20.510 44.080 1.00 19.94 171 SER L N 1
ATOM 2619 C CA . SER A 1 171 ? 8.074 21.359 43.230 1.00 19.32 171 SER L CA 1
ATOM 2620 C C . SER A 1 171 ? 7.853 22.773 43.780 1.00 18.69 171 SER L C 1
ATOM 2621 O O . SER A 1 171 ? 6.914 23.458 43.371 1.00 17.41 171 SER L O 1
ATOM 2629 N N . THR A 1 172 ? 8.715 23.213 44.690 1.00 17.00 172 THR L N 1
ATOM 2630 C CA . THR A 1 172 ? 8.596 24.556 45.252 1.00 16.55 172 THR L CA 1
ATOM 2631 C C . THR A 1 172 ? 9.468 25.567 44.520 1.00 16.39 172 THR L C 1
ATOM 2632 O O . THR A 1 172 ? 10.325 25.205 43.713 1.00 16.63 172 THR L O 1
ATOM 2643 N N . TYR A 1 173 ? 9.230 26.840 44.818 1.00 16.09 173 TYR L N 1
ATOM 2644 C CA . TYR A 1 173 ? 10.060 27.927 44.326 1.00 15.97 173 TYR L CA 1
ATOM 2645 C C . TYR A 1 173 ? 10.887 28.522 45.460 1.00 15.61 173 TYR L C 1
ATOM 2646 O O . TYR A 1 173 ? 10.559 28.365 46.637 1.00 15.43 173 TYR L O 1
ATOM 2664 N N . SER A 1 174 ? 11.973 29.192 45.095 1.00 16.42 174 SER L N 1
ATOM 2665 C CA . SER A 1 174 ? 12.696 30.039 46.032 1.00 15.35 174 SER L CA 1
ATOM 2666 C C . SER A 1 174 ? 12.941 31.375 45.367 1.00 16.37 174 SER L C 1
ATOM 2667 O O . SER A 1 174 ? 13.021 31.462 44.140 1.00 16.78 174 SER L O 1
ATOM 2675 N N . LEU A 1 175 ? 13.056 32.414 46.181 1.00 15.13 175 LEU L N 1
ATOM 2676 C CA . LEU A 1 175 ? 13.160 33.765 45.666 1.00 15.97 175 LEU L CA 1
ATOM 2677 C C . LEU A 1 175 ? 14.105 34.577 46.529 1.00 15.09 175 LEU L C 1
ATOM 2678 O O . LEU A 1 175 ? 14.135 34.428 47.755 1.00 14.84 175 LEU L O 1
ATOM 2694 N N . SER A 1 176 ? 14.884 35.433 45.881 1.00 15.35 176 SER L N 1
ATOM 2695 C CA . SER A 1 176 ? 15.733 36.373 46.591 1.00 16.52 176 SER L CA 1
ATOM 2696 C C . SER A 1 176 ? 15.359 37.779 46.169 1.00 20.32 176 SER L C 1
ATOM 2697 O O . SER A 1 176 ? 15.149 38.047 44.985 1.00 21.73 176 SER L O 1
ATOM 2705 N N . SER A 1 177 ? 15.263 38.671 47.144 1.00 19.52 177 SER L N 1
ATOM 2706 C CA . SER A 1 177 ? 15.049 40.080 46.867 1.00 18.47 177 SER L CA 1
ATOM 2707 C C . SER A 1 177 ? 16.241 40.837 47.426 1.00 25.42 177 SER L C 1
ATOM 2708 O O . SER A 1 177 ? 16.645 40.620 48.569 1.00 20.73 177 SER L O 1
ATOM 2716 N N . THR A 1 178 ? 16.823 41.704 46.609 1.00 16.18 178 THR L N 1
ATOM 2717 C CA . THR A 1 178 ? 17.982 42.472 47.036 1.00 16.43 178 THR L CA 1
ATOM 2718 C C . THR A 1 178 ? 17.667 43.959 47.014 1.00 16.73 178 THR L C 1
ATOM 2719 O O . THR A 1 178 ? 17.306 44.514 45.973 1.00 17.85 178 THR L O 1
ATOM 2730 N N . LEU A 1 179 ? 17.793 44.590 48.176 1.00 16.57 179 LEU L N 1
ATOM 2731 C CA . LEU A 1 179 ? 17.622 46.031 48.311 1.00 16.93 179 LEU L CA 1
ATOM 2732 C C . LEU A 1 179 ? 18.993 46.685 48.253 1.00 17.43 179 LEU L C 1
ATOM 2733 O O . LEU A 1 179 ? 19.871 46.361 49.053 1.00 18.42 179 LEU L O 1
ATOM 2749 N N . THR A 1 180 ? 19.176 47.605 47.313 1.00 19.74 180 THR L N 1
ATOM 2750 C CA . THR A 1 180 ? 20.472 48.245 47.125 1.00 22.89 180 THR L CA 1
ATOM 2751 C C . THR A 1 180 ? 20.431 49.728 47.479 1.00 29.80 180 THR L C 1
ATOM 2752 O O . THR A 1 180 ? 19.648 50.499 46.916 1.00 21.30 180 THR L O 1
ATOM 2763 N N . LEU A 1 181 ? 21.290 50.112 48.418 1.00 24.85 181 LEU L N 1
ATOM 2764 C CA . LEU A 1 181 ? 21.391 51.490 48.870 1.00 19.76 181 LEU L CA 1
ATOM 2765 C C . LEU A 1 181 ? 22.849 51.923 48.837 1.00 23.51 181 LEU L C 1
ATOM 2766 O O . LEU A 1 181 ? 23.755 51.088 48.854 1.00 31.24 181 LEU L O 1
ATOM 2782 N N . SER A 1 182 ? 23.079 53.229 48.783 1.00 24.62 182 SER L N 1
ATOM 2783 C CA . SER A 1 182 ? 24.425 53.750 48.947 1.00 21.95 182 SER L CA 1
ATOM 2784 C C . SER A 1 182 ? 24.832 53.525 50.393 1.00 25.97 182 SER L C 1
ATOM 2785 O O . SER A 1 182 ? 23.977 53.411 51.273 1.00 22.04 182 SER L O 1
ATOM 2793 N N . LYS A 1 183 ? 26.134 53.452 50.637 1.00 26.02 183 LYS L N 1
ATOM 2794 C CA . LYS A 1 183 ? 26.644 53.327 51.994 1.00 25.53 183 LYS L CA 1
ATOM 2795 C C . LYS A 1 183 ? 26.101 54.465 52.855 1.00 24.23 183 LYS L C 1
ATOM 2796 O O . LYS A 1 183 ? 25.677 54.248 53.989 1.00 24.73 183 LYS L O 1
ATOM 2815 N N . ALA A 1 184 ? 26.102 55.675 52.303 1.00 30.20 184 ALA L N 1
ATOM 2816 C CA . ALA A 1 184 ? 25.633 56.850 53.030 1.00 30.79 184 ALA L CA 1
ATOM 2817 C C . ALA A 1 184 ? 24.163 56.724 53.423 1.00 27.66 184 ALA L C 1
ATOM 2818 O O . ALA A 1 184 ? 23.799 56.981 54.570 1.00 23.80 184 ALA L O 1
ATOM 2825 N N . ASP A 1 185 ? 23.319 56.333 52.474 1.00 26.97 185 ASP L N 1
ATOM 2826 C CA . ASP A 1 185 ? 21.896 56.152 52.755 1.00 21.16 185 ASP L CA 1
ATOM 2827 C C . ASP A 1 185 ? 21.675 55.030 53.760 1.00 21.00 185 ASP L C 1
ATOM 2828 O O . ASP A 1 185 ? 20.812 55.125 54.635 1.00 21.60 185 ASP L O 1
ATOM 2837 N N . TYR A 1 186 ? 22.458 53.965 53.631 1.00 20.53 186 TYR L N 1
ATOM 2838 C CA . TYR A 1 186 ? 22.347 52.833 54.539 1.00 25.15 186 TYR L CA 1
ATOM 2839 C C . TYR A 1 186 ? 22.655 53.243 55.972 1.00 19.60 186 TYR L C 1
ATOM 2840 O O . TYR A 1 186 ? 22.001 52.789 56.907 1.00 19.18 186 TYR L O 1
ATOM 2858 N N . GLU A 1 187 ? 23.654 54.102 56.142 1.00 20.33 187 GLU L N 1
ATOM 2859 C CA . GLU A 1 187 ? 24.129 54.457 57.477 1.00 20.66 187 GLU L CA 1
ATOM 2860 C C . GLU A 1 187 ? 23.331 55.575 58.150 1.00 23.93 187 GLU L C 1
ATOM 2861 O O . GLU A 1 187 ? 23.644 55.971 59.272 1.00 22.84 187 GLU L O 1
ATOM 2873 N N . LYS A 1 188 ? 22.301 56.085 57.485 1.00 20.71 188 LYS L N 1
ATOM 2874 C CA . LYS A 1 188 ? 21.444 57.078 58.128 1.00 21.18 188 LYS L CA 1
ATOM 2875 C C . LYS A 1 188 ? 20.118 56.470 58.606 1.00 20.36 188 LYS L C 1
ATOM 2876 O O . LYS A 1 188 ? 19.197 57.189 58.991 1.00 22.64 188 LYS L O 1
ATOM 2895 N N . HIS A 1 189 ? 20.043 55.142 58.610 1.00 20.99 189 HIS L N 1
ATOM 2896 C CA . HIS A 1 189 ? 18.866 54.446 59.126 1.00 19.21 189 HIS L CA 1
ATOM 2897 C C . HIS A 1 189 ? 19.250 53.371 60.140 1.00 21.71 189 HIS L C 1
ATOM 2898 O O . HIS A 1 189 ? 20.423 53.011 60.258 1.00 20.65 189 HIS L O 1
ATOM 2913 N N . LYS A 1 190 ? 18.255 52.862 60.865 1.00 18.70 190 LYS L N 1
ATOM 2914 C CA . LYS A 1 190 ? 18.483 51.852 61.893 1.00 19.42 190 LYS L CA 1
ATOM 2915 C C . LYS A 1 190 ? 17.869 50.495 61.547 1.00 19.45 190 LYS L C 1
ATOM 2916 O O . LYS A 1 190 ? 18.576 49.490 61.477 1.00 20.71 190 LYS L O 1
ATOM 2935 N N . VAL A 1 191 ? 16.557 50.465 61.331 1.00 17.80 191 VAL L N 1
ATOM 2936 C CA . VAL A 1 191 ? 15.837 49.199 61.205 1.00 17.35 191 VAL L CA 1
ATOM 2937 C C . VAL A 1 191 ? 15.577 48.802 59.752 1.00 16.92 191 VAL L C 1
ATOM 2938 O O . VAL A 1 191 ? 14.937 49.534 58.996 1.00 17.01 191 VAL L O 1
ATOM 2951 N N . TYR A 1 192 ? 16.073 47.628 59.377 1.00 16.57 192 TYR L N 1
ATOM 2952 C CA . TYR A 1 192 ? 15.847 47.091 58.043 1.00 16.21 192 TYR L CA 1
ATOM 2953 C C . TYR A 1 192 ? 14.968 45.857 58.112 1.00 17.62 192 TYR L C 1
ATOM 2954 O O . TYR A 1 192 ? 15.242 44.924 58.867 1.00 15.97 192 TYR L O 1
ATOM 2972 N N . ALA A 1 193 ? 13.900 45.862 57.324 1.00 15.85 193 ALA L N 1
ATOM 2973 C CA . ALA A 1 193 ? 12.915 44.797 57.397 1.00 15.59 193 ALA L CA 1
ATOM 2974 C C . ALA A 1 193 ? 12.401 44.369 56.029 1.00 15.40 193 ALA L C 1
ATOM 2975 O O . ALA A 1 193 ? 12.232 45.187 55.126 1.00 16.66 193 ALA L O 1
ATOM 2982 N N . CYS A 1 194 ? 12.164 43.071 55.893 1.00 15.20 194 CYS L N 1
ATOM 2983 C CA A CYS A 1 194 ? 11.509 42.570 54.697 0.37 19.69 194 CYS L CA 1
ATOM 2984 C CA B CYS A 1 194 ? 11.570 42.477 54.702 0.63 17.56 194 CYS L CA 1
ATOM 2985 C C . CYS A 1 194 ? 10.236 41.831 55.085 1.00 20.54 194 CYS L C 1
ATOM 2986 O O . CYS A 1 194 ? 10.225 40.921 55.911 1.00 17.73 194 CYS L O 1
ATOM 2999 N N . GLU A 1 195 ? 9.136 42.292 54.501 1.00 15.39 195 GLU L N 1
ATOM 3000 C CA . GLU A 1 195 ? 7.816 41.752 54.798 1.00 15.64 195 GLU L CA 1
ATOM 3001 C C . GLU A 1 195 ? 7.327 40.871 53.657 1.00 16.56 195 GLU L C 1
ATOM 3002 O O . GLU A 1 195 ? 7.247 41.315 52.511 1.00 18.07 195 GLU L O 1
ATOM 3014 N N . VAL A 1 196 ? 6.976 39.633 53.985 1.00 18.17 196 VAL L N 1
ATOM 3015 C CA . VAL A 1 196 ? 6.595 38.646 52.981 1.00 15.47 196 VAL L CA 1
ATOM 3016 C C . VAL A 1 196 ? 5.111 38.299 53.075 1.00 19.50 196 VAL L C 1
ATOM 3017 O O . VAL A 1 196 ? 4.616 37.888 54.128 1.00 16.56 196 VAL L O 1
ATOM 3030 N N . THR A 1 197 ? 4.405 38.486 51.966 1.00 16.30 197 THR L N 1
ATOM 3031 C CA . THR A 1 197 ? 3.010 38.089 51.861 1.00 22.14 197 THR L CA 1
ATOM 3032 C C . THR A 1 197 ? 2.907 36.880 50.945 1.00 22.57 197 THR L C 1
ATOM 3033 O O . THR A 1 197 ? 3.405 36.902 49.819 1.00 20.65 197 THR L O 1
ATOM 3044 N N . HIS A 1 198 ? 2.270 35.825 51.441 1.00 18.80 198 HIS L N 1
ATOM 3045 C CA . HIS A 1 198 ? 2.107 34.588 50.686 1.00 21.27 198 HIS L CA 1
ATOM 3046 C C . HIS A 1 198 ? 0.871 33.858 51.202 1.00 17.75 198 HIS L C 1
ATOM 3047 O O . HIS A 1 198 ? 0.578 33.888 52.396 1.00 18.97 198 HIS L O 1
ATOM 3062 N N . GLN A 1 199 ? 0.153 33.205 50.294 1.00 20.61 199 GLN L N 1
ATOM 3063 C CA A GLN A 1 199 ? -1.108 32.564 50.653 0.44 26.71 199 GLN L CA 1
ATOM 3064 C CA B GLN A 1 199 ? -1.093 32.506 50.603 0.56 28.40 199 GLN L CA 1
ATOM 3065 C C . GLN A 1 199 ? -0.927 31.517 51.754 1.00 19.31 199 GLN L C 1
ATOM 3066 O O . GLN A 1 199 ? -1.830 31.314 52.565 1.00 20.97 199 GLN L O 1
ATOM 3093 N N . GLY A 1 200 ? 0.233 30.876 51.794 1.00 25.36 200 GLY L N 1
ATOM 3094 C CA . GLY A 1 200 ? 0.560 29.921 52.843 1.00 28.94 200 GLY L CA 1
ATOM 3095 C C . GLY A 1 200 ? 0.794 30.520 54.224 1.00 23.38 200 GLY L C 1
ATOM 3096 O O . GLY A 1 200 ? 0.860 29.790 55.213 1.00 20.25 200 GLY L O 1
ATOM 3100 N N . LEU A 1 201 ? 0.930 31.840 54.297 1.00 17.80 201 LEU L N 1
ATOM 3101 C CA . LEU A 1 201 ? 1.120 32.525 55.575 1.00 17.88 201 LEU L CA 1
ATOM 3102 C C . LEU A 1 201 ? -0.181 33.208 55.993 1.00 19.66 201 LEU L C 1
ATOM 3103 O O . LEU A 1 201 ? -0.676 34.085 55.289 1.00 22.22 201 LEU L O 1
ATOM 3119 N N . SER A 1 202 ? -0.728 32.809 57.137 1.00 23.87 202 SER L N 1
ATOM 3120 C CA . SER A 1 202 ? -2.010 33.343 57.598 1.00 27.73 202 SER L CA 1
ATOM 3121 C C . SER A 1 202 ? -1.974 34.867 57.675 1.00 27.02 202 SER L C 1
ATOM 3122 O O . SER A 1 202 ? -2.982 35.531 57.448 1.00 29.13 202 SER L O 1
ATOM 3130 N N . SER A 1 203 ? -0.809 35.413 58.009 1.00 19.60 203 SER L N 1
ATOM 3131 C CA . SER A 1 203 ? -0.577 36.850 57.912 1.00 24.30 203 SER L CA 1
ATOM 3132 C C . SER A 1 203 ? 0.885 37.084 57.555 1.00 24.25 203 SER L C 1
ATOM 3133 O O . SER A 1 203 ? 1.722 36.203 57.756 1.00 19.69 203 SER L O 1
ATOM 3141 N N . PRO A 1 204 ? 1.195 38.270 57.011 1.00 25.65 204 PRO L N 1
ATOM 3142 C CA . PRO A 1 204 ? 2.545 38.561 56.514 1.00 23.52 204 PRO L CA 1
ATOM 3143 C C . PRO A 1 204 ? 3.636 38.374 57.563 1.00 21.91 204 PRO L C 1
ATOM 3144 O O . PRO A 1 204 ? 3.487 38.796 58.713 1.00 17.83 204 PRO L O 1
ATOM 3155 N N . VAL A 1 205 ? 4.728 37.738 57.151 1.00 18.72 205 VAL L N 1
ATOM 3156 C CA . VAL A 1 205 ? 5.871 37.509 58.021 1.00 16.25 205 VAL L CA 1
ATOM 3157 C C . VAL A 1 205 ? 6.938 38.552 57.739 1.00 16.53 205 VAL L C 1
ATOM 3158 O O . VAL A 1 205 ? 7.257 38.825 56.583 1.00 18.98 205 VAL L O 1
ATOM 3171 N N . THR A 1 206 ? 7.483 39.133 58.803 1.00 17.64 206 THR L N 1
ATOM 3172 C CA . THR A 1 206 ? 8.538 40.127 58.678 1.00 15.78 206 THR L CA 1
ATOM 3173 C C . THR A 1 206 ? 9.805 39.663 59.384 1.00 20.95 206 THR L C 1
ATOM 3174 O O . THR A 1 206 ? 9.766 39.232 60.536 1.00 18.28 206 THR L O 1
ATOM 3185 N N . LYS A 1 207 ? 10.926 39.748 58.678 1.00 17.78 207 LYS L N 1
ATOM 3186 C CA . LYS A 1 207 ? 12.231 39.527 59.283 1.00 15.39 207 LYS L CA 1
ATOM 3187 C C . LYS A 1 207 ? 12.982 40.844 59.238 1.00 16.31 207 LYS L C 1
ATOM 3188 O O . LYS A 1 207 ? 12.888 41.583 58.257 1.00 19.54 207 LYS L O 1
ATOM 3207 N N . SER A 1 208 ? 13.720 41.147 60.296 1.00 15.72 208 SER L N 1
ATOM 3208 C CA . SER A 1 208 ? 14.381 42.441 60.388 1.00 15.85 208 SER L CA 1
ATOM 3209 C C . SER A 1 208 ? 15.664 42.381 61.199 1.00 16.70 208 SER L C 1
ATOM 3210 O O . SER A 1 208 ? 15.911 41.422 61.934 1.00 16.45 208 SER L O 1
ATOM 3218 N N . PHE A 1 209 ? 16.479 43.417 61.052 1.00 16.32 209 PHE L N 1
ATOM 3219 C CA . PHE A 1 209 ? 17.656 43.595 61.888 1.00 16.81 209 PHE L CA 1
ATOM 3220 C C . PHE A 1 209 ? 17.885 45.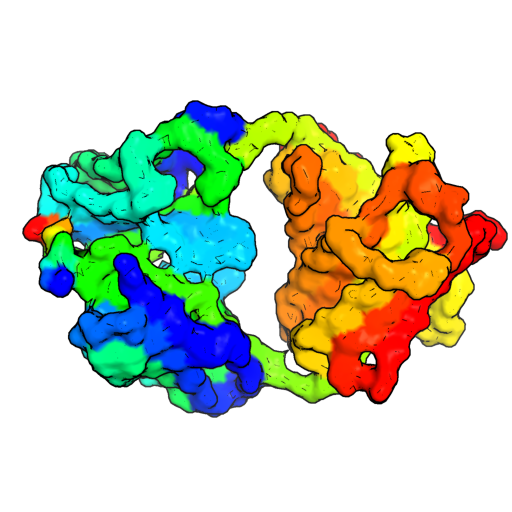079 62.143 1.00 17.07 209 PHE L C 1
ATOM 3221 O O . PHE A 1 209 ? 17.387 45.927 61.401 1.00 17.64 209 PHE L O 1
ATOM 3238 N N . ASN A 1 210 ? 18.616 45.384 63.212 1.00 17.65 210 ASN L N 1
ATOM 3239 C CA . ASN A 1 210 ? 19.039 46.749 63.497 1.00 18.02 210 ASN L CA 1
ATOM 3240 C C . ASN A 1 210 ? 20.500 46.906 63.110 1.00 18.30 210 ASN L C 1
ATOM 3241 O O . ASN A 1 210 ? 21.338 46.103 63.521 1.00 20.19 210 ASN L O 1
ATOM 3252 N N . ARG A 1 211 ? 20.813 47.932 62.327 1.00 18.81 211 ARG L N 1
ATOM 3253 C CA . ARG A 1 211 ? 22.200 48.200 61.967 1.00 24.35 211 ARG L CA 1
ATOM 3254 C C . ARG A 1 211 ? 23.084 48.122 63.207 1.00 27.35 211 ARG L C 1
ATOM 3255 O O . ARG A 1 211 ? 22.714 48.610 64.275 1.00 36.52 211 ARG L O 1
ATOM 3276 N N . GLY A 1 212 ? 24.244 47.492 63.061 1.00 48.24 212 GLY L N 1
ATOM 3277 C CA . GLY A 1 212 ? 25.234 47.457 64.123 1.00 62.01 212 GLY L CA 1
ATOM 3278 C C . GLY A 1 212 ? 24.967 46.461 65.240 1.00 59.77 212 GLY L C 1
ATOM 3279 O O . GLY A 1 212 ? 25.576 46.554 66.306 1.00 63.51 212 GLY L O 1
ATOM 3283 N N . GLU A 1 213 ? 24.066 45.510 65.012 1.00 51.26 213 GLU L N 1
ATOM 3284 C CA . GLU A 1 213 ? 23.805 44.476 66.011 1.00 49.73 213 GLU L CA 1
ATOM 3285 C C . GLU A 1 213 ? 24.348 43.130 65.544 1.00 51.73 213 GLU L C 1
ATOM 3286 O O . GLU A 1 213 ? 24.555 42.912 64.351 1.00 46.14 213 GLU L O 1
ATOM 3298 N N . CYS A 1 214 ? 24.576 42.232 66.497 1.00 51.13 214 CYS L N 1
ATOM 3299 C CA . CYS A 1 214 ? 25.181 40.937 66.208 1.00 50.01 214 CYS L CA 1
ATOM 3300 C C . CYS A 1 214 ? 24.207 40.020 65.476 1.00 56.10 214 CYS L C 1
ATOM 3301 O O . CYS A 1 214 ? 24.616 39.175 64.679 1.00 55.81 214 CYS L O 1
ATOM 3309 N N . GLU B 2 4 ? 18.744 13.533 10.263 1.00 62.56 1 GLU H N 1
ATOM 3310 C CA . GLU B 2 4 ? 17.739 14.522 10.630 1.00 41.80 1 GLU H CA 1
ATOM 3311 C C . GLU B 2 4 ? 18.201 15.915 10.207 1.00 37.15 1 GLU H C 1
ATOM 3312 O O . GLU B 2 4 ? 19.352 16.105 9.815 1.00 41.32 1 GLU H O 1
ATOM 3323 N N . VAL B 2 5 ? 17.291 16.879 10.279 1.00 37.55 2 VAL H N 1
ATOM 3324 C CA . VAL B 2 5 ? 17.591 18.271 9.967 1.00 30.81 2 VAL H CA 1
ATOM 3325 C C . VAL B 2 5 ? 18.425 18.935 11.062 1.00 37.79 2 VAL H C 1
ATOM 3326 O O . VAL B 2 5 ? 18.120 18.815 12.249 1.00 36.77 2 VAL H O 1
ATOM 3339 N N . GLN B 2 6 ? 19.472 19.643 10.650 1.00 25.37 3 GLN H N 1
ATOM 3340 C CA . GLN B 2 6 ? 20.335 20.366 11.577 1.00 22.30 3 GLN H CA 1
ATOM 3341 C C . GLN B 2 6 ? 20.570 21.802 11.109 1.00 26.02 3 GLN H C 1
ATOM 3342 O O . GLN B 2 6 ? 20.900 22.038 9.947 1.00 18.16 3 GLN H O 1
ATOM 3356 N N . LEU B 2 7 ? 20.399 22.752 12.023 1.00 20.67 4 LEU H N 1
ATOM 3357 C CA . LEU B 2 7 ? 20.707 24.152 11.760 1.00 17.08 4 LEU H CA 1
ATOM 3358 C C . LEU B 2 7 ? 21.709 24.609 12.815 1.00 24.55 4 LEU H C 1
ATOM 3359 O O . LEU B 2 7 ? 21.453 24.493 14.012 1.00 22.72 4 LEU H O 1
ATOM 3375 N N . VAL B 2 8 ? 22.852 25.120 12.371 1.00 17.33 5 VAL H N 1
ATOM 3376 C CA . VAL B 2 8 ? 23.933 25.472 13.280 1.00 26.15 5 VAL H CA 1
ATOM 3377 C C . VAL B 2 8 ? 24.315 26.931 13.124 1.00 24.68 5 VAL H C 1
ATOM 3378 O O . VAL B 2 8 ? 24.930 27.312 12.130 1.00 18.07 5 VAL H O 1
ATOM 3391 N N . GLU B 2 9 ? 23.951 27.741 14.114 1.00 19.39 6 GLU H N 1
ATOM 3392 C CA . GLU B 2 9 ? 24.235 29.169 14.082 1.00 17.75 6 GLU H CA 1
ATOM 3393 C C . GLU B 2 9 ? 25.632 29.453 14.609 1.00 21.70 6 GLU H C 1
ATOM 3394 O O . GLU B 2 9 ? 26.147 28.723 15.458 1.00 21.78 6 GLU H O 1
ATOM 3406 N N . SER B 2 10 ? 26.241 30.520 14.100 1.00 20.34 7 SER H N 1
ATOM 3407 C CA . SER B 2 10 ? 27.535 30.980 14.586 1.00 19.96 7 SER H CA 1
ATOM 3408 C C . SER B 2 10 ? 27.660 32.480 14.335 1.00 22.05 7 SER H C 1
ATOM 3409 O O . SER B 2 10 ? 26.828 33.067 13.639 1.00 19.45 7 SER H O 1
ATOM 3417 N N . GLY B 2 11 ? 28.689 33.097 14.909 1.00 20.41 8 GLY H N 1
ATOM 3418 C CA . GLY B 2 11 ? 28.967 34.503 14.667 1.00 22.48 8 GLY H CA 1
ATOM 3419 C C . GLY B 2 11 ? 28.449 35.428 15.754 1.00 22.18 8 GLY H C 1
ATOM 3420 O O . GLY B 2 11 ? 28.580 36.648 15.656 1.00 29.54 8 GLY H O 1
ATOM 3424 N N . GLY B 2 12 ? 27.862 34.847 16.794 1.00 19.16 9 GLY H N 1
ATOM 3425 C CA . GLY B 2 12 ? 27.325 35.616 17.898 1.00 18.95 9 GLY H CA 1
ATOM 3426 C C . GLY B 2 12 ? 28.429 35.970 18.874 1.00 21.91 9 GLY H C 1
ATOM 3427 O O . GLY B 2 12 ? 29.530 35.426 18.808 1.00 33.68 9 GLY H O 1
ATOM 3431 N N . GLY B 2 13 ? 28.141 36.888 19.783 1.00 20.97 10 GLY H N 1
ATOM 3432 C CA . GLY B 2 13 ? 29.131 37.309 20.756 1.00 19.61 10 GLY H CA 1
ATOM 3433 C C . GLY B 2 13 ? 28.825 38.680 21.314 1.00 23.79 10 GLY H C 1
ATOM 3434 O O . GLY B 2 13 ? 27.716 39.194 21.165 1.00 18.74 10 GLY H O 1
ATOM 3438 N N . LEU B 2 14 ? 29.825 39.273 21.955 1.00 24.82 11 LEU H N 1
ATOM 3439 C CA . LEU B 2 14 ? 29.685 40.576 22.583 1.00 29.02 11 LEU H CA 1
ATOM 3440 C C . LEU B 2 14 ? 29.996 41.672 21.576 1.00 30.36 11 LEU H C 1
ATOM 3441 O O . LEU B 2 14 ? 30.939 41.561 20.794 1.00 23.80 11 LEU H O 1
ATOM 3457 N N . VAL B 2 15 ? 29.190 42.727 21.591 1.00 21.49 12 VAL H N 1
ATOM 3458 C CA A VAL B 2 15 ? 29.388 43.858 20.696 0.78 20.57 12 VAL H CA 1
ATOM 3459 C CA B VAL B 2 15 ? 29.405 43.867 20.711 0.22 23.29 12 VAL H CA 1
ATOM 3460 C C . VAL B 2 15 ? 28.924 45.147 21.372 1.00 23.25 12 VAL H C 1
ATOM 3461 O O . VAL B 2 15 ? 27.973 45.141 22.150 1.00 28.22 12 VAL H O 1
ATOM 3486 N N . GLN B 2 16 ? 29.601 46.247 21.069 1.00 24.23 13 GLN H N 1
ATOM 3487 C CA A GLN B 2 16 ? 29.277 47.549 21.640 0.48 22.94 13 GLN H CA 1
ATOM 3488 C CA B GLN B 2 16 ? 29.251 47.527 21.661 0.52 18.66 13 GLN H CA 1
ATOM 3489 C C . GLN B 2 16 ? 28.075 48.151 20.922 1.00 22.16 13 GLN H C 1
ATOM 3490 O O . GLN B 2 16 ? 27.893 47.925 19.729 1.00 26.69 13 GLN H O 1
ATOM 3517 N N . PRO B 2 17 ? 27.253 48.928 21.644 1.00 28.04 14 PRO H N 1
ATOM 3518 C CA . PRO B 2 17 ? 26.128 49.601 20.988 1.00 19.79 14 PRO H CA 1
ATOM 3519 C C . PRO B 2 17 ? 26.623 50.422 19.803 1.00 25.52 14 PRO H C 1
ATOM 3520 O O . PRO B 2 17 ? 27.661 51.071 19.909 1.00 25.34 14 PRO H O 1
ATOM 3531 N N . GLY B 2 18 ? 25.897 50.381 18.691 1.00 27.12 15 GLY H N 1
ATOM 3532 C CA . GLY B 2 18 ? 26.317 51.064 17.482 1.00 28.98 15 GLY H CA 1
ATOM 3533 C C . GLY B 2 18 ? 27.127 50.165 16.564 1.00 29.11 15 GLY H C 1
ATOM 3534 O O . GLY B 2 18 ? 27.299 50.473 15.383 1.00 23.80 15 GLY H O 1
ATOM 3538 N N . GLY B 2 19 ? 27.623 49.053 17.101 1.00 24.15 16 GLY H N 1
ATOM 3539 C CA . GLY B 2 19 ? 28.470 48.144 16.346 1.00 24.38 16 GLY H CA 1
ATOM 3540 C C . GLY B 2 19 ? 27.712 47.194 15.436 1.00 23.74 16 GLY H C 1
ATOM 3541 O O . GLY B 2 19 ? 26.489 47.273 15.317 1.00 22.80 16 GLY H O 1
ATOM 3545 N N . SER B 2 20 ? 28.449 46.288 14.797 1.00 24.40 17 SER H N 1
ATOM 3546 C CA . SER B 2 20 ? 27.876 45.355 13.828 1.00 18.48 17 SER H CA 1
ATOM 3547 C C . SER B 2 20 ? 28.293 43.913 14.095 1.00 21.04 17 SER H C 1
ATOM 3548 O O . SER B 2 20 ? 29.345 43.658 14.679 1.00 25.26 17 SER H O 1
ATOM 3556 N N . LEU B 2 21 ? 27.455 42.979 13.651 1.00 21.29 18 LEU H N 1
ATOM 3557 C CA . LEU B 2 21 ? 27.754 41.551 13.688 1.00 19.74 18 LEU H CA 1
ATOM 3558 C C . LEU B 2 21 ? 27.111 40.886 12.487 1.00 19.59 18 LEU H C 1
ATOM 3559 O O . LEU B 2 21 ? 26.081 41.341 12.003 1.00 23.07 18 LEU H O 1
ATOM 3575 N N . ARG B 2 22 ? 27.706 39.796 12.021 1.00 19.14 19 ARG H N 1
ATOM 3576 C CA . ARG B 2 22 ? 27.074 38.984 10.993 1.00 16.90 19 ARG H CA 1
ATOM 3577 C C . ARG B 2 22 ? 26.897 37.555 11.484 1.00 17.79 19 ARG H C 1
ATOM 3578 O O . ARG B 2 22 ? 27.876 36.849 11.729 1.00 23.14 19 ARG H O 1
ATOM 3599 N N . LEU B 2 23 ? 25.645 37.133 11.629 1.00 16.11 20 LEU H N 1
ATOM 3600 C CA . LEU B 2 23 ? 25.350 35.758 12.007 1.00 15.94 20 LEU H CA 1
ATOM 3601 C C . LEU B 2 23 ? 25.286 34.861 10.779 1.00 20.97 20 LEU H C 1
ATOM 3602 O O . LEU B 2 23 ? 24.836 35.279 9.709 1.00 15.90 20 LEU H O 1
ATOM 3618 N N . SER B 2 24 ? 25.746 33.628 10.949 1.00 16.33 21 SER H N 1
ATOM 3619 C CA . SER B 2 24 ? 25.682 32.613 9.910 1.00 17.40 21 SER H CA 1
ATOM 3620 C C . SER B 2 24 ? 24.925 31.415 10.452 1.00 23.54 21 SER H C 1
ATOM 3621 O O . SER B 2 24 ? 24.987 31.126 11.644 1.00 21.25 21 SER H O 1
ATOM 3629 N N . CYS B 2 25 ? 24.221 30.717 9.572 1.00 17.00 22 CYS H N 1
ATOM 3630 C CA . CYS B 2 25 ? 23.562 29.470 9.927 1.00 16.09 22 CYS H CA 1
ATOM 3631 C C . CYS B 2 25 ? 23.833 28.468 8.818 1.00 16.43 22 CYS H C 1
ATOM 3632 O O . CYS B 2 25 ? 23.428 28.679 7.675 1.00 17.33 22 CYS H O 1
ATOM 3639 N N . VAL B 2 26 ? 24.544 27.393 9.148 1.00 17.81 23 VAL H N 1
ATOM 3640 C CA . VAL B 2 26 ? 24.834 26.343 8.179 1.00 17.45 23 VAL H CA 1
ATOM 3641 C C . VAL B 2 26 ? 23.890 25.175 8.417 1.00 17.50 23 VAL H C 1
ATOM 3642 O O . VAL B 2 26 ? 23.759 24.689 9.542 1.00 17.66 23 VAL H O 1
ATOM 3655 N N . THR B 2 27 ? 23.235 24.721 7.355 1.00 17.42 24 THR H N 1
ATOM 3656 C CA . THR B 2 27 ? 22.186 23.724 7.483 1.00 23.67 24 THR H CA 1
ATOM 3657 C C . THR B 2 27 ? 22.582 22.397 6.853 1.00 21.07 24 THR H C 1
ATOM 3658 O O . THR B 2 27 ? 23.429 22.342 5.964 1.00 18.51 24 THR H O 1
ATOM 3669 N N . SER B 2 28 ? 21.953 21.326 7.319 1.00 18.82 25 SER H N 1
ATOM 3670 C CA . SER B 2 28 ? 22.121 20.015 6.708 1.00 25.55 25 SER H CA 1
ATOM 3671 C C . SER B 2 28 ? 20.851 19.195 6.889 1.00 19.90 25 SER H C 1
ATOM 3672 O O . SER B 2 28 ? 20.006 19.522 7.724 1.00 20.07 25 SER H O 1
ATOM 3680 N N . GLY B 2 29 ? 20.714 18.140 6.092 1.00 22.88 26 GLY H N 1
ATOM 3681 C CA . GLY B 2 29 ? 19.607 17.213 6.240 1.00 24.33 26 GLY H CA 1
ATOM 3682 C C . GLY B 2 29 ? 18.427 17.491 5.332 1.00 22.47 26 GLY H C 1
ATOM 3683 O O . GLY B 2 29 ? 17.464 16.726 5.327 1.00 21.98 26 GLY H O 1
ATOM 3687 N N . PHE B 2 30 ? 18.494 18.577 4.564 1.00 18.79 27 PHE H N 1
ATOM 3688 C CA . PHE B 2 30 ? 17.444 18.901 3.605 1.00 19.10 27 PHE H CA 1
ATOM 3689 C C . PHE B 2 30 ? 17.998 19.738 2.459 1.00 22.79 27 PHE H C 1
ATOM 3690 O O . PHE B 2 30 ? 19.106 20.261 2.538 1.00 19.47 27 PHE H O 1
ATOM 3707 N N . THR B 2 31 ? 17.219 19.855 1.391 1.00 19.04 28 THR H N 1
ATOM 3708 C CA . THR B 2 31 ? 17.617 20.666 0.248 1.00 19.04 28 THR H CA 1
ATOM 3709 C C . THR B 2 31 ? 17.328 22.133 0.538 1.00 19.05 28 THR H C 1
ATOM 3710 O O . THR B 2 31 ? 16.202 22.605 0.380 1.00 17.33 28 THR H O 1
ATOM 3721 N N . PHE B 2 32 ? 18.369 22.840 0.961 1.00 16.42 29 PHE H N 1
ATOM 3722 C CA . PHE B 2 32 ? 18.256 24.197 1.489 1.00 15.90 29 PHE H CA 1
ATOM 3723 C C . PHE B 2 32 ? 17.530 25.152 0.541 1.00 16.40 29 PHE H C 1
ATOM 3724 O O . PHE B 2 32 ? 16.662 25.918 0.964 1.00 15.68 29 PHE H O 1
ATOM 3741 N N . ARG B 2 33 ? 17.869 25.090 -0.742 1.00 18.81 30 ARG H N 1
ATOM 3742 C CA A ARG B 2 33 ? 17.329 26.033 -1.716 0.49 21.69 30 ARG H CA 1
ATOM 3743 C CA B ARG B 2 33 ? 17.330 26.021 -1.731 0.51 21.02 30 ARG H CA 1
ATOM 3744 C C . ARG B 2 33 ? 15.817 25.909 -1.889 1.00 20.87 30 ARG H C 1
ATOM 3745 O O . ARG B 2 33 ? 15.182 26.792 -2.460 1.00 21.35 30 ARG H O 1
ATOM 3786 N N . LYS B 2 34 ? 15.235 24.822 -1.390 1.00 15.70 31 LYS H N 1
ATOM 3787 C CA . LYS B 2 34 ? 13.800 24.606 -1.555 1.00 16.75 31 LYS H CA 1
ATOM 3788 C C . LYS B 2 34 ? 12.936 25.216 -0.444 1.00 15.37 31 LYS H C 1
ATOM 3789 O O . LYS B 2 34 ? 11.707 25.182 -0.533 1.00 16.02 31 LYS H O 1
ATOM 3808 N N . PHE B 2 35 ? 13.563 25.783 0.586 1.00 14.78 32 PHE H N 1
ATOM 3809 C CA . PHE B 2 35 ? 12.817 26.240 1.764 1.00 15.00 32 PHE H CA 1
ATOM 3810 C C . PHE B 2 35 ? 12.994 27.718 2.096 1.00 14.89 32 PHE H C 1
ATOM 3811 O O . PHE B 2 35 ? 14.082 28.278 1.965 1.00 16.35 32 PHE H O 1
ATOM 3828 N N . GLY B 2 36 ? 11.905 28.342 2.533 1.00 13.92 33 GLY H N 1
ATOM 3829 C CA . GLY B 2 36 ? 11.975 29.657 3.142 1.00 13.78 33 GLY H CA 1
ATOM 3830 C C . GLY B 2 36 ? 12.657 29.527 4.491 1.00 13.92 33 GLY H C 1
ATOM 3831 O O . GLY B 2 36 ? 12.582 28.476 5.118 1.00 14.14 33 GLY H O 1
ATOM 3835 N N . MET B 2 37 ? 13.327 30.589 4.930 1.00 14.67 34 MET H N 1
ATOM 3836 C CA . MET B 2 37 ? 14.073 30.570 6.185 1.00 15.62 34 MET H CA 1
ATOM 3837 C C . MET B 2 37 ? 13.802 31.836 6.986 1.00 20.97 34 MET H C 1
ATOM 3838 O O . MET B 2 37 ? 13.515 32.883 6.411 1.00 17.65 34 MET H O 1
ATOM 3852 N N . SER B 2 38 ? 13.902 31.740 8.312 1.00 18.27 35 SER H N 1
ATOM 3853 C CA . SER B 2 38 ? 13.674 32.890 9.182 1.00 16.35 35 SER H CA 1
ATOM 3854 C C . SER B 2 38 ? 14.650 32.944 10.352 1.00 22.01 35 SER H C 1
ATOM 3855 O O . SER B 2 38 ? 15.218 31.928 10.756 1.00 19.44 35 SER H O 1
ATOM 3863 N N . TRP B 2 39 ? 14.827 34.146 10.889 1.00 14.09 36 TRP H N 1
ATOM 3864 C CA . TRP B 2 39 ? 15.498 34.338 12.164 1.00 14.35 36 TRP H CA 1
ATOM 3865 C C . TRP B 2 39 ? 14.451 34.721 13.211 1.00 14.62 36 TRP H C 1
ATOM 3866 O O . TRP B 2 39 ? 13.595 35.573 12.965 1.00 14.88 36 TRP H O 1
ATOM 3887 N N . VAL B 2 40 ? 14.518 34.068 14.367 1.00 14.39 37 VAL H N 1
ATOM 3888 C CA . VAL B 2 40 ? 13.665 34.385 15.507 1.00 19.40 37 VAL H CA 1
ATOM 3889 C C . VAL B 2 40 ? 14.578 34.574 16.712 1.00 17.41 37 VAL H C 1
ATOM 3890 O O . VAL B 2 40 ? 15.537 33.830 16.874 1.00 14.62 37 VAL H O 1
ATOM 3903 N N . ARG B 2 41 ? 14.301 35.565 17.553 1.00 14.72 38 ARG H N 1
ATOM 3904 C CA . ARG B 2 41 ? 15.162 35.801 18.707 1.00 14.77 38 ARG H CA 1
ATOM 3905 C C . ARG B 2 41 ? 14.403 35.698 20.026 1.00 15.01 38 ARG H C 1
ATOM 3906 O O . ARG B 2 41 ? 13.178 35.798 20.068 1.00 15.19 38 ARG H O 1
ATOM 3927 N N . GLN B 2 42 ? 15.152 35.483 21.101 1.00 15.07 39 GLN H N 1
ATOM 3928 C CA . GLN B 2 42 ? 14.578 35.360 22.432 1.00 15.56 39 GLN H CA 1
ATOM 3929 C C . GLN B 2 42 ? 15.459 36.105 23.423 1.00 15.33 39 GLN H C 1
ATOM 3930 O O . GLN B 2 42 ? 16.563 35.662 23.749 1.00 17.72 39 GLN H O 1
ATOM 3944 N N . ALA B 2 43 ? 14.972 37.250 23.883 1.00 18.80 40 ALA H N 1
ATOM 3945 C CA . ALA B 2 43 ? 15.687 38.049 24.866 1.00 23.24 40 ALA H CA 1
ATOM 3946 C C . ALA B 2 43 ? 15.711 37.313 26.204 1.00 21.66 40 ALA H C 1
ATOM 3947 O O . ALA B 2 43 ? 14.838 36.492 26.479 1.00 16.62 40 ALA H O 1
ATOM 3954 N N . PRO B 2 44 ? 16.718 37.595 27.042 1.00 26.63 41 PRO H N 1
ATOM 3955 C CA . PRO B 2 44 ? 16.841 36.878 28.317 1.00 27.99 41 PRO H CA 1
ATOM 3956 C C . PRO B 2 44 ? 15.572 36.952 29.168 1.00 20.89 41 PRO H C 1
ATOM 3957 O O . PRO B 2 44 ? 15.114 38.040 29.509 1.00 22.59 41 PRO H O 1
ATOM 3968 N N . GLY B 2 45 ? 15.010 35.793 29.495 1.00 25.48 42 GLY H N 1
ATOM 3969 C CA . GLY B 2 45 ? 13.820 35.727 30.324 1.00 26.70 42 GLY H CA 1
ATOM 3970 C C . GLY B 2 45 ? 12.532 36.103 29.612 1.00 34.68 42 GLY H C 1
ATOM 3971 O O . GLY B 2 45 ? 11.483 36.221 30.245 1.00 27.38 42 GLY H O 1
ATOM 3975 N N . LYS B 2 46 ? 12.597 36.283 28.297 1.00 19.98 43 LYS H N 1
ATOM 3976 C CA . LYS B 2 46 ? 11.438 36.747 27.538 1.00 18.32 43 LYS H CA 1
ATOM 3977 C C . LYS B 2 46 ? 10.952 35.686 26.552 1.00 18.59 43 LYS H C 1
ATOM 3978 O O . LYS B 2 46 ? 11.467 34.566 26.519 1.00 21.03 43 LYS H O 1
ATOM 3997 N N . GLY B 2 47 ? 9.956 36.047 25.750 1.00 18.42 44 GLY H N 1
ATOM 3998 C CA . GLY B 2 47 ? 9.372 35.122 24.796 1.00 17.07 44 GLY H CA 1
ATOM 3999 C C . GLY B 2 47 ? 10.048 35.158 23.439 1.00 19.00 44 GLY H C 1
ATOM 4000 O O . GLY B 2 47 ? 11.147 35.698 23.283 1.00 25.70 44 GLY H O 1
ATOM 4004 N N . LEU B 2 48 ? 9.382 34.577 22.449 1.00 19.03 45 LEU H N 1
ATOM 4005 C CA . LEU B 2 48 ? 9.923 34.504 21.102 1.00 16.13 45 LEU H CA 1
ATOM 4006 C C . LEU B 2 48 ? 9.492 35.726 20.305 1.00 16.07 45 LEU H C 1
ATOM 4007 O O . LEU B 2 48 ? 8.369 36.209 20.448 1.00 17.39 45 LEU H O 1
ATOM 4023 N N . GLU B 2 49 ? 10.395 36.223 19.467 1.00 19.20 46 GLU H N 1
ATOM 4024 C CA . GLU B 2 49 ? 10.106 37.374 18.626 1.00 15.68 46 GLU H CA 1
ATOM 4025 C C . GLU B 2 49 ? 10.704 37.177 17.240 1.00 15.31 46 GLU H C 1
ATOM 4026 O O . GLU B 2 49 ? 11.916 37.032 17.096 1.00 15.04 46 GLU H O 1
ATOM 4038 N N . TRP B 2 50 ? 9.848 37.178 16.225 1.00 15.36 47 TRP H N 1
ATOM 4039 C CA . TRP B 2 50 ? 10.293 37.033 14.846 1.00 15.06 47 TRP H CA 1
ATOM 4040 C C . TRP B 2 50 ? 11.090 38.258 14.410 1.00 14.99 47 TRP H C 1
ATOM 4041 O O . TRP B 2 50 ? 10.743 39.393 14.751 1.00 15.28 47 TRP H O 1
ATOM 4062 N N . VAL B 2 51 ? 12.162 38.014 13.661 1.00 14.72 48 VAL H N 1
ATOM 4063 C CA . VAL B 2 51 ? 13.079 39.062 13.230 1.00 16.61 48 VAL H CA 1
ATOM 4064 C C . VAL B 2 51 ? 13.017 39.278 11.714 1.00 14.68 48 VAL H C 1
ATOM 4065 O O . VAL B 2 51 ? 12.850 40.405 11.252 1.00 15.47 48 VAL H O 1
ATOM 4078 N N . ALA B 2 52 ? 13.154 38.203 10.944 1.00 14.44 49 ALA H N 1
ATOM 4079 C CA . ALA B 2 52 ? 13.214 38.325 9.487 1.00 15.06 49 ALA H CA 1
ATOM 4080 C C . ALA B 2 52 ? 12.971 37.003 8.768 1.00 19.30 49 ALA H C 1
ATOM 4081 O O . ALA B 2 52 ? 13.214 35.928 9.318 1.00 14.07 49 ALA H O 1
ATOM 4088 N N . SER B 2 53 ? 12.503 37.100 7.524 1.00 14.52 50 SER H N 1
ATOM 4089 C CA . SER B 2 53 ? 12.252 35.931 6.688 1.00 15.49 50 SER H CA 1
ATOM 4090 C C . SER B 2 53 ? 12.737 36.169 5.264 1.00 15.24 50 SER H C 1
ATOM 4091 O O . SER B 2 53 ? 12.747 37.303 4.790 1.00 15.39 50 SER H O 1
ATOM 4099 N N . ILE B 2 54 ? 13.136 35.094 4.590 1.00 14.14 51 ILE H N 1
ATOM 4100 C CA . ILE B 2 5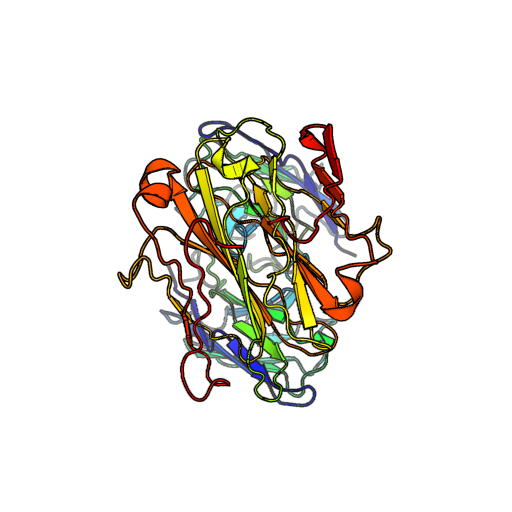4 ? 13.656 35.190 3.229 1.00 17.10 51 ILE H CA 1
ATOM 4101 C C . ILE B 2 54 ? 13.076 34.096 2.329 1.00 13.63 51 ILE H C 1
ATOM 4102 O O . ILE B 2 54 ? 12.916 32.950 2.743 1.00 13.60 51 ILE H O 1
ATOM 4118 N N . SER B 2 55 ? 12.763 34.465 1.091 1.00 14.94 52 SER H N 1
ATOM 4119 C CA . SER B 2 55 ? 12.119 33.549 0.149 1.00 13.50 52 SER H CA 1
ATOM 4120 C C . SER B 2 55 ? 13.052 32.487 -0.420 1.00 14.05 52 SER H C 1
ATOM 4121 O O . SER B 2 55 ? 14.270 32.562 -0.274 1.00 15.27 52 SER H O 1
ATOM 4129 N N . THR B 2 56 A 12.442 31.504 -1.080 1.00 13.89 52 THR H N 1
ATOM 4130 C CA . THR B 2 56 A 13.144 30.436 -1.782 1.00 16.31 52 THR H CA 1
ATOM 4131 C C . THR B 2 56 A 12.711 30.473 -3.242 1.00 13.70 52 THR H C 1
ATOM 4132 O O . THR B 2 56 A 11.545 30.751 -3.530 1.00 18.30 52 THR H O 1
ATOM 4143 N N . PRO B 2 57 B 13.633 30.177 -4.173 1.00 17.60 52 PRO H N 1
ATOM 4144 C CA . PRO B 2 57 B 15.028 29.770 -3.952 1.00 18.02 52 PRO H CA 1
ATOM 4145 C C . PRO B 2 57 B 16.058 30.894 -3.803 1.00 22.85 52 PRO H C 1
ATOM 4146 O O . PRO B 2 57 B 16.918 30.777 -2.938 1.00 20.82 52 PRO H O 1
ATOM 4157 N N . ARG B 2 58 ? 15.990 31.942 -4.619 1.00 14.05 53 ARG H N 1
ATOM 4158 C CA . ARG B 2 58 ? 17.054 32.941 -4.650 1.00 15.43 53 ARG H CA 1
ATOM 4159 C C . ARG B 2 58 ? 17.102 33.815 -3.401 1.00 14.33 53 ARG H C 1
ATOM 4160 O O . ARG B 2 58 ? 18.165 34.312 -3.031 1.00 17.23 53 ARG H O 1
ATOM 4181 N N . GLY B 2 59 ? 15.955 34.014 -2.760 1.00 16.36 54 GLY H N 1
ATOM 4182 C CA . GLY B 2 59 ? 15.875 34.918 -1.629 1.00 20.39 54 GLY H CA 1
ATOM 4183 C C . GLY B 2 59 ? 15.762 36.370 -2.056 1.00 21.97 54 GLY H C 1
ATOM 4184 O O . GLY B 2 59 ? 16.303 37.261 -1.401 1.00 21.04 54 GLY H O 1
ATOM 4188 N N . SER B 2 60 ? 15.055 36.616 -3.156 1.00 17.60 55 SER H N 1
ATOM 4189 C CA . SER B 2 60 ? 14.861 37.980 -3.643 1.00 14.53 55 SER H CA 1
ATOM 4190 C C . SER B 2 60 ? 13.898 38.751 -2.750 1.00 17.71 55 SER H C 1
ATOM 4191 O O . SER B 2 60 ? 13.940 39.981 -2.682 1.00 17.85 55 SER H O 1
ATOM 4199 N N . THR B 2 61 ? 13.037 38.015 -2.058 1.00 14.23 56 THR H N 1
ATOM 4200 C CA . THR B 2 61 ? 11.939 38.610 -1.309 1.00 14.29 56 THR H CA 1
ATOM 4201 C C . THR B 2 61 ? 12.172 38.422 0.183 1.00 14.73 56 THR H C 1
ATOM 4202 O O . THR B 2 61 ? 12.324 37.297 0.654 1.00 16.58 56 THR H O 1
ATOM 4213 N N . THR B 2 62 ? 12.203 39.530 0.918 1.00 14.51 57 THR H N 1
ATOM 4214 C CA . THR B 2 62 ? 12.545 39.493 2.337 1.00 14.49 57 THR H CA 1
ATOM 4215 C C . THR B 2 62 ? 11.581 40.314 3.185 1.00 19.75 57 THR H C 1
ATOM 4216 O O . THR B 2 62 ? 10.943 41.251 2.701 1.00 18.08 57 THR H O 1
ATOM 4227 N N . TYR B 2 63 ? 11.492 39.950 4.460 1.00 15.12 58 TYR H N 1
ATOM 4228 C CA . TYR B 2 63 ? 10.580 40.585 5.400 1.00 14.93 58 TYR H CA 1
ATOM 4229 C C . TYR B 2 63 ? 11.290 40.833 6.725 1.00 14.98 58 TYR H C 1
ATOM 4230 O O . TYR B 2 63 ? 12.135 40.036 7.136 1.00 16.57 58 TYR H O 1
ATOM 4248 N N . TYR B 2 64 ? 10.946 41.937 7.382 1.00 15.39 59 TYR H N 1
ATOM 4249 C CA . TYR B 2 64 ? 11.597 42.349 8.626 1.00 15.50 59 TYR H CA 1
ATOM 4250 C C . TYR B 2 64 ? 10.591 42.864 9.640 1.00 16.48 59 TYR H C 1
ATOM 4251 O O . TYR B 2 64 ? 9.584 43.459 9.270 1.00 19.53 59 TYR H O 1
ATOM 4269 N N . SER B 2 65 ? 10.878 42.649 10.921 1.00 19.78 60 SER H N 1
ATOM 4270 C CA . SER B 2 65 ? 10.111 43.288 11.981 1.00 18.53 60 SER H CA 1
ATOM 4271 C C . SER B 2 65 ? 10.457 44.773 11.987 1.00 22.63 60 SER H C 1
ATOM 4272 O O . SER B 2 65 ? 11.543 45.163 11.553 1.00 17.49 60 SER H O 1
ATOM 4280 N N . ASP B 2 66 ? 9.536 45.601 12.469 1.00 21.16 61 ASP H N 1
ATOM 4281 C CA . ASP B 2 66 ? 9.780 47.034 12.552 1.00 24.05 61 ASP H CA 1
ATOM 4282 C C . ASP B 2 66 ? 10.955 47.336 13.476 1.00 20.10 61 ASP H C 1
ATOM 4283 O O . ASP B 2 66 ? 11.660 48.324 13.285 1.00 23.34 61 ASP H O 1
ATOM 4292 N N . SER B 2 67 ? 11.164 46.483 14.474 1.00 19.16 62 SER H N 1
ATOM 4293 C CA . SER B 2 67 ? 12.248 46.687 15.432 1.00 25.07 62 SER H CA 1
ATOM 4294 C C . SER B 2 67 ? 13.616 46.690 14.758 1.00 21.81 62 SER H C 1
ATOM 4295 O O . SER B 2 67 ? 14.535 47.350 15.238 1.00 24.74 62 SER H O 1
ATOM 4303 N N . VAL B 2 68 ? 13.759 45.950 13.659 1.00 19.61 63 VAL H N 1
ATOM 4304 C CA . VAL B 2 68 ? 15.069 45.788 13.022 1.00 18.26 63 VAL H CA 1
ATOM 4305 C C . VAL B 2 68 ? 15.128 46.296 11.581 1.00 18.51 63 VAL H C 1
ATOM 4306 O O . VAL B 2 68 ? 16.194 46.279 10.961 1.00 18.92 63 VAL H O 1
ATOM 4319 N N . LYS B 2 69 ? 13.994 46.752 11.057 1.00 19.10 64 LYS H N 1
ATOM 4320 C CA . LYS B 2 69 ? 13.927 47.274 9.695 1.00 17.77 64 LYS H CA 1
ATOM 4321 C C . LYS B 2 69 ? 14.968 48.368 9.482 1.00 18.84 64 LYS H C 1
ATOM 4322 O O . LYS B 2 69 ? 15.074 49.292 10.284 1.00 22.17 64 LYS H O 1
ATOM 4341 N N . GLY B 2 70 ? 15.739 48.253 8.405 1.00 20.91 65 GLY H N 1
ATOM 4342 C CA . GLY B 2 70 ? 16.736 49.256 8.066 1.00 25.34 65 GLY H CA 1
ATOM 4343 C C . GLY B 2 70 ? 18.083 49.029 8.730 1.00 25.66 65 GLY H C 1
ATOM 4344 O O . GLY B 2 70 ? 19.071 49.667 8.371 1.00 28.31 65 GLY H O 1
ATOM 4348 N N . ARG B 2 71 ? 18.124 48.123 9.701 1.00 18.05 66 ARG H N 1
ATOM 4349 C CA . ARG B 2 71 ? 19.352 47.833 10.431 1.00 17.81 66 ARG H CA 1
ATOM 4350 C C . ARG B 2 71 ? 19.864 46.424 10.136 1.00 20.98 66 ARG H C 1
ATOM 4351 O O . ARG B 2 71 ? 21.074 46.204 10.041 1.00 19.41 66 ARG H O 1
ATOM 4372 N N . PHE B 2 72 ? 18.945 45.471 10.001 1.00 16.69 67 PHE H N 1
ATOM 4373 C CA . PHE B 2 72 ? 19.320 44.082 9.759 1.00 16.88 67 PHE H CA 1
ATOM 4374 C C . PHE B 2 72 ? 19.056 43.711 8.306 1.00 19.50 67 PHE H C 1
ATOM 4375 O O . PHE B 2 72 ? 18.132 44.237 7.684 1.00 17.39 67 PHE H O 1
ATOM 4392 N N . THR B 2 73 ? 19.861 42.795 7.772 1.00 16.35 68 THR H N 1
ATOM 4393 C CA . THR B 2 73 ? 19.656 42.282 6.425 1.00 15.86 68 THR H CA 1
ATOM 4394 C C . THR B 2 73 ? 19.781 40.764 6.425 1.00 16.60 68 THR H C 1
ATOM 4395 O O . THR B 2 73 ? 20.800 40.213 6.840 1.00 16.76 68 THR H O 1
ATOM 4406 N N . ILE B 2 74 ? 18.734 40.093 5.965 1.00 15.87 69 ILE H N 1
ATOM 4407 C CA . ILE B 2 74 ? 18.757 38.645 5.834 1.00 14.80 69 ILE H CA 1
ATOM 4408 C C . ILE B 2 74 ? 19.138 38.278 4.399 1.00 14.89 69 ILE H C 1
ATOM 4409 O O . ILE B 2 74 ? 18.705 38.923 3.444 1.00 14.99 69 ILE H O 1
ATOM 4425 N N . SER B 2 75 ? 19.972 37.256 4.250 1.00 14.93 70 SER H N 1
ATOM 4426 C CA . SER B 2 75 ? 20.399 36.805 2.930 1.00 15.07 70 SER H CA 1
ATOM 4427 C C . SER B 2 75 ? 20.709 35.320 2.984 1.00 15.01 70 SER H C 1
ATOM 4428 O O . SER B 2 75 ? 20.741 34.732 4.065 1.00 16.14 70 SER H O 1
ATOM 4436 N N . ARG B 2 76 ? 20.929 34.714 1.821 1.00 16.26 71 ARG H N 1
ATOM 4437 C CA . ARG B 2 76 ? 21.236 33.288 1.755 1.00 15.19 71 ARG H CA 1
ATOM 4438 C C . ARG B 2 76 ? 22.266 32.974 0.675 1.00 15.65 71 ARG H C 1
ATOM 4439 O O . ARG B 2 76 ? 22.363 33.673 -0.334 1.00 15.79 71 ARG H O 1
ATOM 4460 N N . ASP B 2 77 ? 23.046 31.924 0.908 1.00 16.05 72 ASP H N 1
ATOM 4461 C CA . ASP B 2 77 ? 23.960 31.395 -0.099 1.00 17.34 72 ASP H CA 1
ATOM 4462 C C . ASP B 2 77 ? 23.670 29.914 -0.261 1.00 18.19 72 ASP H C 1
ATOM 4463 O O . ASP B 2 77 ? 24.127 29.090 0.531 1.00 19.96 72 ASP H O 1
ATOM 4472 N N . ASN B 2 78 ? 22.904 29.575 -1.288 1.00 18.37 73 ASN H N 1
ATOM 4473 C CA . ASN B 2 78 ? 22.425 28.210 -1.444 1.00 19.38 73 ASN H CA 1
ATOM 4474 C C . ASN B 2 78 ? 23.541 27.200 -1.694 1.00 17.84 73 ASN H C 1
ATOM 4475 O O . ASN B 2 78 ? 23.426 26.041 -1.298 1.00 20.77 73 ASN H O 1
ATOM 4486 N N . SER B 2 79 ? 24.623 27.635 -2.330 1.00 17.60 74 SER H N 1
ATOM 4487 C CA A SER B 2 79 ? 25.726 26.731 -2.631 0.93 19.26 74 SER H CA 1
ATOM 4488 C CA B SER B 2 79 ? 25.740 26.746 -2.632 0.07 20.49 74 SER H CA 1
ATOM 4489 C C . SER B 2 79 ? 26.517 26.379 -1.369 1.00 18.85 74 SER H C 1
ATOM 4490 O O . SER B 2 79 ? 27.339 25.466 -1.380 1.00 19.61 74 SER H O 1
ATOM 4505 N N . LYS B 2 80 ? 26.257 27.100 -0.281 1.00 18.67 75 LYS H N 1
ATOM 4506 C CA . LYS B 2 80 ? 26.914 26.815 0.990 1.00 18.72 75 LYS H CA 1
ATOM 4507 C C . LYS B 2 80 ? 25.923 26.355 2.057 1.00 18.22 75 LYS H C 1
ATOM 4508 O O . LYS B 2 80 ? 26.304 26.167 3.213 1.00 18.42 75 LYS H O 1
ATOM 4527 N N . ASN B 2 81 ? 24.659 26.178 1.677 1.00 17.85 76 ASN H N 1
ATOM 4528 C CA . ASN B 2 81 ? 23.616 25.823 2.636 1.00 17.80 76 ASN H CA 1
ATOM 4529 C C . ASN B 2 81 ? 23.596 26.805 3.801 1.00 17.09 76 ASN H C 1
ATOM 4530 O O . ASN B 2 81 ? 23.363 26.416 4.948 1.00 18.96 76 ASN H O 1
ATOM 4541 N N . THR B 2 82 ? 23.841 28.080 3.514 1.00 16.69 77 THR H N 1
ATOM 4542 C CA . THR B 2 82 ? 24.016 29.059 4.581 1.00 16.67 77 THR H CA 1
ATOM 4543 C C . THR B 2 82 ? 23.019 30.216 4.536 1.00 17.67 77 THR H C 1
ATOM 4544 O O . THR B 2 82 ? 22.741 30.785 3.476 1.00 15.78 77 THR H O 1
ATOM 4555 N N . LEU B 2 83 ? 22.492 30.539 5.714 1.00 18.34 78 LEU H N 1
ATOM 4556 C CA . LEU B 2 83 ? 21.641 31.701 5.935 1.00 16.03 78 LEU H CA 1
ATOM 4557 C C . LEU B 2 83 ? 22.435 32.733 6.725 1.00 17.93 78 LEU H C 1
ATOM 4558 O O . LEU B 2 83 ? 23.192 32.370 7.631 1.00 15.57 78 LEU H O 1
ATOM 4574 N N . TYR B 2 84 ? 22.264 34.010 6.392 1.00 16.63 79 TYR H N 1
ATOM 4575 C CA . TYR B 2 84 ? 22.969 35.085 7.088 1.00 17.38 79 TYR H CA 1
ATOM 4576 C C . TYR B 2 84 ? 22.013 36.095 7.709 1.00 16.99 79 TYR H C 1
ATOM 4577 O O . TYR B 2 84 ? 20.892 36.285 7.241 1.00 16.69 79 TYR H O 1
ATOM 4595 N N . LEU B 2 85 ? 22.476 36.754 8.763 1.00 15.34 80 LEU H N 1
ATOM 4596 C CA . LEU B 2 85 ? 21.803 37.936 9.276 1.00 15.18 80 LEU H CA 1
ATOM 4597 C C . LEU B 2 85 ? 22.856 38.999 9.544 1.00 15.59 80 LEU H C 1
ATOM 4598 O O . LEU B 2 85 ? 23.647 38.869 10.474 1.00 17.09 80 LEU H O 1
ATOM 4614 N N . GLN B 2 86 ? 22.888 40.031 8.706 1.00 16.52 81 GLN H N 1
ATOM 4615 C CA . GLN B 2 86 ? 23.781 41.159 8.934 1.00 16.34 81 GLN H CA 1
ATOM 4616 C C . GLN B 2 86 ? 23.081 42.120 9.878 1.00 17.13 81 GLN H C 1
ATOM 4617 O O . GLN B 2 86 ? 21.997 42.612 9.577 1.00 19.83 81 GLN H O 1
ATOM 4631 N N . MET B 2 87 ? 23.711 42.385 11.016 1.00 20.73 82 MET H N 1
ATOM 4632 C CA A MET B 2 87 ? 23.119 43.218 12.055 0.55 20.96 82 MET H CA 1
ATOM 4633 C CA B MET B 2 87 ? 23.112 43.231 12.039 0.45 20.95 82 MET H CA 1
ATOM 4634 C C . MET B 2 87 ? 23.947 44.483 12.260 1.00 17.78 82 MET H C 1
ATOM 4635 O O . MET B 2 87 ? 25.062 44.420 12.779 1.00 22.42 82 MET H O 1
ATOM 4662 N N . ASN B 2 88 A 23.399 45.623 11.861 1.00 22.29 82 ASN H N 1
ATOM 4663 C CA . ASN B 2 88 A 24.086 46.898 12.021 1.00 18.22 82 ASN H CA 1
ATOM 4664 C C . ASN B 2 88 A 23.418 47.773 13.073 1.00 20.59 82 ASN H C 1
ATOM 4665 O O . ASN B 2 88 A 22.273 47.530 13.461 1.00 20.98 82 ASN H O 1
ATOM 4676 N N . SER B 2 89 B 24.147 48.788 13.530 1.00 23.66 82 SER H N 1
ATOM 4677 C CA . SER B 2 89 B 23.615 49.777 14.461 1.00 22.44 82 SER H CA 1
ATOM 4678 C C . SER B 2 89 B 22.923 49.098 15.633 1.00 20.80 82 SER H C 1
ATOM 4679 O O . SER B 2 89 B 21.771 49.397 15.946 1.00 20.67 82 SER H O 1
ATOM 4687 N N . LEU B 2 90 C 23.633 48.185 16.282 1.00 22.52 82 LEU H N 1
ATOM 4688 C CA . LEU B 2 90 C 23.033 47.369 17.326 1.00 17.63 82 LEU H CA 1
ATOM 4689 C C . LEU B 2 90 C 22.758 48.178 18.584 1.00 18.91 82 LEU H C 1
ATOM 4690 O O . LEU B 2 90 C 23.466 49.139 18.886 1.00 21.72 82 LEU H O 1
ATOM 4706 N N . ARG B 2 91 ? 21.715 47.779 19.304 1.00 23.79 83 ARG H N 1
ATOM 4707 C CA . ARG B 2 91 ? 21.303 48.449 20.528 1.00 24.43 83 ARG H CA 1
ATOM 4708 C C . ARG B 2 91 ? 21.222 47.422 21.647 1.00 21.69 83 ARG H C 1
ATOM 4709 O O . ARG B 2 91 ? 21.172 46.221 21.392 1.00 19.41 83 ARG H O 1
ATOM 4730 N N . ALA B 2 92 ? 21.193 47.897 22.885 1.00 23.89 84 ALA H N 1
ATOM 4731 C CA . ALA B 2 92 ? 21.115 47.012 24.040 1.00 27.20 84 ALA H CA 1
ATOM 4732 C C . ALA B 2 92 ? 19.941 46.039 23.920 1.00 21.47 84 ALA H C 1
ATOM 4733 O O . ALA B 2 92 ? 20.072 44.855 24.234 1.00 23.30 84 ALA H O 1
ATOM 4740 N N . GLU B 2 93 ? 18.798 46.536 23.454 1.00 19.02 85 GLU H N 1
ATOM 4741 C CA . GLU B 2 93 ? 17.581 45.729 23.420 1.00 23.59 85 GLU H CA 1
ATOM 4742 C C . GLU B 2 93 ? 17.598 44.666 22.321 1.00 23.87 85 GLU H C 1
ATOM 4743 O O . GLU B 2 93 ? 16.639 43.910 22.184 1.00 20.48 85 GLU H O 1
ATOM 4755 N N . ASP B 2 94 ? 18.683 44.610 21.548 1.00 23.28 86 ASP H N 1
ATOM 4756 C CA . ASP B 2 94 ? 18.879 43.544 20.565 1.00 18.27 86 ASP H CA 1
ATOM 4757 C C . ASP B 2 94 ? 19.516 42.308 21.195 1.00 16.54 86 ASP H C 1
ATOM 4758 O O . ASP B 2 94 ? 19.665 41.276 20.537 1.00 19.48 86 ASP H O 1
ATOM 4767 N N . THR B 2 95 ? 19.909 42.418 22.460 1.00 17.92 87 THR H N 1
ATOM 4768 C CA . THR B 2 95 ? 20.499 41.292 23.176 1.00 20.12 87 THR H CA 1
ATOM 4769 C C . THR B 2 95 ? 19.496 40.148 23.247 1.00 18.11 87 THR H C 1
ATOM 4770 O O . THR B 2 95 ? 18.366 40.330 23.703 1.00 17.88 87 THR H O 1
ATOM 4781 N N . ALA B 2 96 ? 19.911 38.971 22.792 1.00 15.84 88 ALA H N 1
ATOM 4782 C CA . ALA B 2 96 ? 19.017 37.825 22.737 1.00 18.51 88 ALA H CA 1
ATOM 4783 C C . ALA B 2 96 ? 19.733 36.612 22.172 1.00 14.97 88 ALA H C 1
ATOM 4784 O O . ALA B 2 96 ? 20.801 36.733 21.576 1.00 14.99 88 ALA H O 1
ATOM 4791 N N . VAL B 2 97 ? 19.149 35.436 22.372 1.00 15.02 89 VAL H N 1
ATOM 4792 C CA . VAL B 2 97 ? 19.558 34.267 21.612 1.00 15.05 89 VAL H CA 1
ATOM 4793 C C . VAL B 2 97 ? 18.899 34.358 20.241 1.00 17.60 89 VAL H C 1
ATOM 4794 O O . VAL B 2 97 ? 17.687 34.559 20.140 1.00 14.86 89 VAL H O 1
ATOM 4807 N N . TYR B 2 98 ? 19.700 34.220 19.192 1.00 16.41 90 TYR H N 1
ATOM 4808 C CA . TYR B 2 98 ? 19.191 34.275 17.828 1.00 17.03 90 TYR H CA 1
ATOM 4809 C C . TYR B 2 98 ? 19.116 32.886 17.214 1.00 17.27 90 TYR H C 1
ATOM 4810 O O . TYR B 2 98 ? 20.124 32.185 17.122 1.00 16.87 90 TYR H O 1
ATOM 4828 N N . TYR B 2 99 ? 17.910 32.507 16.797 1.00 15.49 91 TYR H N 1
ATOM 4829 C CA . TYR B 2 99 ? 17.655 31.192 16.223 1.00 16.80 91 TYR H CA 1
ATOM 4830 C C . TYR B 2 99 ? 17.516 31.242 14.710 1.00 17.44 91 TYR H C 1
ATOM 4831 O O . TYR B 2 99 ? 16.782 32.068 14.173 1.00 14.99 91 TYR H O 1
ATOM 4849 N N . CYS B 2 100 ? 18.216 30.333 14.041 1.00 17.24 92 CYS H N 1
ATOM 4850 C CA . CYS B 2 100 ? 17.978 30.025 12.640 1.00 14.92 92 CYS H CA 1
ATOM 4851 C C . CYS B 2 100 ? 16.806 29.044 12.578 1.00 15.15 92 CYS H C 1
ATOM 4852 O O . CYS B 2 100 ? 16.799 28.054 13.308 1.00 18.29 92 CYS H O 1
ATOM 4859 N N . THR B 2 101 ? 15.815 29.319 11.727 1.00 14.72 93 THR H N 1
ATOM 4860 C CA . THR B 2 101 ? 14.644 28.448 11.609 1.00 14.87 93 THR H CA 1
ATOM 4861 C C . THR B 2 101 ? 14.237 28.185 10.161 1.00 15.06 93 THR H C 1
ATOM 4862 O O . THR B 2 101 ? 14.446 29.021 9.280 1.00 14.90 93 THR H O 1
ATOM 4873 N N . ARG B 2 102 ? 13.637 27.022 9.927 1.00 15.63 94 ARG H N 1
ATOM 4874 C CA . ARG B 2 102 ? 13.164 26.650 8.596 1.00 16.17 94 ARG H CA 1
ATOM 4875 C C . ARG B 2 102 ? 11.649 26.781 8.483 1.00 16.68 94 ARG H C 1
ATOM 4876 O O . ARG B 2 102 ? 10.914 26.288 9.337 1.00 18.21 94 ARG H O 1
ATOM 4897 N N . GLY B 2 103 ? 11.183 27.439 7.425 1.00 16.03 95 GLY H N 1
ATOM 4898 C CA . GLY B 2 103 ? 9.763 27.470 7.119 1.00 18.72 95 GLY H CA 1
ATOM 4899 C C . GLY B 2 103 ? 9.298 26.091 6.689 1.00 16.03 95 GLY H C 1
ATOM 4900 O O . GLY B 2 103 ? 9.906 25.477 5.816 1.00 17.28 95 GLY H O 1
ATOM 4904 N N . TYR B 2 104 ? 8.218 25.606 7.294 1.00 17.83 96 TYR H N 1
ATOM 4905 C CA . TYR B 2 104 ? 7.826 24.202 7.157 1.00 16.76 96 TYR H CA 1
ATOM 4906 C C . TYR B 2 104 ? 7.186 23.857 5.808 1.00 15.89 96 TYR H C 1
ATOM 4907 O O . TYR B 2 104 ? 7.121 22.686 5.430 1.00 17.98 96 TYR H O 1
ATOM 4925 N N . SER B 2 105 ? 6.716 24.864 5.082 1.00 15.44 97 SER H N 1
ATOM 4926 C CA . SER B 2 105 ? 6.022 24.614 3.821 1.00 18.51 97 SER H CA 1
ATOM 4927 C C . SER B 2 105 ? 6.456 25.591 2.737 1.00 18.77 97 SER H C 1
ATOM 4928 O O . SER B 2 105 ? 7.110 26.592 3.008 1.00 15.45 97 SER H O 1
ATOM 4936 N N . SER B 2 106 ? 6.074 25.304 1.502 1.00 15.74 98 SER H N 1
ATOM 4937 C CA . SER B 2 106 ? 6.439 26.173 0.392 1.00 14.72 98 SER H CA 1
ATOM 4938 C C . SER B 2 106 ? 5.655 27.488 0.409 1.00 14.53 98 SER H C 1
ATOM 4939 O O . SER B 2 106 ? 5.917 28.375 -0.400 1.00 18.01 98 SER H O 1
ATOM 4947 N N . THR B 2 107 ? 4.709 27.621 1.337 1.00 16.34 99 THR H N 1
ATOM 4948 C CA . THR B 2 107 ? 3.865 28.814 1.395 1.00 20.52 99 THR H CA 1
ATOM 4949 C C . THR B 2 107 ? 3.743 29.432 2.793 1.00 16.64 99 THR H C 1
ATOM 4950 O O . THR B 2 107 ? 2.936 30.335 3.001 1.00 20.12 99 THR H O 1
ATOM 4961 N N . SER B 2 108 ? 4.541 28.961 3.747 1.00 21.67 100 SER H N 1
ATOM 4962 C CA . SER B 2 108 ? 4.483 29.497 5.105 1.00 17.08 100 SER H CA 1
ATOM 4963 C C . SER B 2 108 ? 5.867 29.606 5.729 1.00 20.55 100 SER H C 1
ATOM 4964 O O . SER B 2 108 ? 6.708 28.735 5.524 1.00 15.59 100 SER H O 1
ATOM 4972 N N . TYR B 2 109 A 6.097 30.675 6.490 1.00 17.75 100 TYR H N 1
ATOM 4973 C CA . TYR B 2 109 A 7.340 30.821 7.233 1.00 14.53 100 TYR H CA 1
ATOM 4974 C C . TYR B 2 109 A 7.220 30.261 8.646 1.00 15.62 100 TYR H C 1
ATOM 4975 O O . TYR B 2 109 A 8.185 30.305 9.406 1.00 16.76 100 TYR H O 1
ATOM 4993 N N . ALA B 2 110 B 6.044 29.751 9.008 1.00 17.23 100 ALA H N 1
ATOM 4994 C CA . ALA B 2 110 B 5.893 29.074 10.292 1.00 15.64 100 ALA H CA 1
ATOM 4995 C C . ALA B 2 110 B 7.011 28.049 10.398 1.00 15.86 100 ALA H C 1
ATOM 4996 O O . ALA B 2 110 B 7.213 27.252 9.486 1.00 18.90 100 ALA H O 1
ATOM 5003 N N . MET B 2 111 C 7.747 28.084 11.503 1.00 15.80 100 MET H N 1
ATOM 5004 C CA . MET B 2 111 C 8.979 27.312 11.621 1.00 18.10 100 MET H CA 1
ATOM 5005 C C . MET B 2 111 C 8.710 25.879 12.053 1.00 17.01 100 MET H C 1
ATOM 5006 O O . MET B 2 111 C 7.900 25.648 12.952 1.00 21.82 100 MET H O 1
ATOM 5020 N N . ASP B 2 112 ? 9.384 24.913 11.429 1.00 17.71 101 ASP H N 1
ATOM 5021 C CA . ASP B 2 112 ? 9.391 23.567 11.995 1.00 16.95 101 ASP H CA 1
ATOM 5022 C C . ASP B 2 112 ? 10.699 23.290 12.739 1.00 22.85 101 ASP H C 1
ATOM 5023 O O . ASP B 2 112 ? 10.673 23.023 13.938 1.00 22.78 101 ASP H O 1
ATOM 5032 N N . TYR B 2 113 ? 11.836 23.397 12.060 1.00 19.90 102 TYR H N 1
ATOM 5033 C CA . TYR B 2 113 ? 13.119 23.134 12.712 1.00 17.17 102 TYR H CA 1
ATOM 5034 C C . TYR B 2 113 ? 13.853 24.396 13.158 1.00 21.68 102 TYR H C 1
ATOM 5035 O O . TYR B 2 113 ? 13.874 25.405 12.452 1.00 16.70 102 TYR H O 1
ATOM 5053 N N . TRP B 2 114 ? 14.454 24.309 14.342 1.00 16.62 103 TRP H N 1
ATOM 5054 C CA . TRP B 2 114 ? 15.181 25.415 14.954 1.00 16.59 103 TRP H CA 1
ATOM 5055 C C . TRP B 2 114 ? 16.616 24.987 15.254 1.00 18.14 103 TRP H C 1
ATOM 5056 O O . TRP B 2 114 ? 16.860 23.846 15.639 1.00 19.72 103 TRP H O 1
ATOM 5077 N N . GLY B 2 115 ? 17.565 25.901 15.092 1.00 18.29 104 GLY H N 1
ATOM 5078 C CA . GLY B 2 115 ? 18.916 25.667 15.571 1.00 22.35 104 GLY H CA 1
ATOM 5079 C C . GLY B 2 115 ? 18.959 25.759 17.088 1.00 17.79 104 GLY H C 1
ATOM 5080 O O . GLY B 2 115 ? 17.937 26.004 17.728 1.00 19.88 104 GLY H O 1
ATOM 5084 N N . GLN B 2 116 ? 20.137 25.559 17.668 1.00 18.72 105 GLN H N 1
ATOM 5085 C CA . GLN B 2 116 ? 20.306 25.682 19.115 1.00 22.49 105 GLN H CA 1
ATOM 5086 C C . GLN B 2 116 ? 20.371 27.151 19.535 1.00 18.67 105 GLN H C 1
ATOM 5087 O O . GLN B 2 116 ? 20.173 27.487 20.703 1.00 22.37 105 GLN H O 1
ATOM 5101 N N . GLY B 2 117 ? 20.656 28.022 18.575 1.00 19.57 106 GLY H N 1
ATOM 5102 C CA . GLY B 2 117 ? 20.688 29.450 1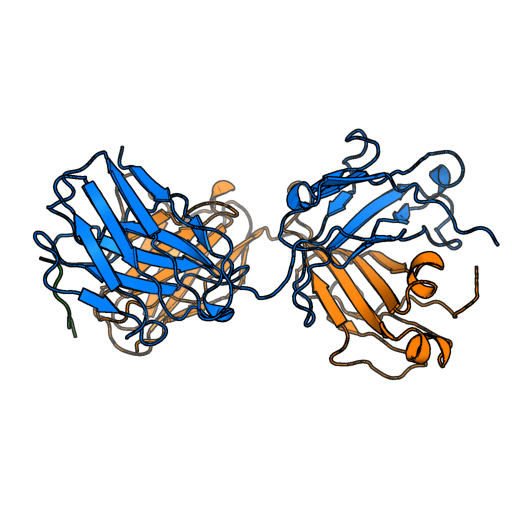8.828 1.00 17.07 106 GLY H CA 1
ATOM 5103 C C . GLY B 2 117 ? 22.088 29.967 19.101 1.00 23.29 106 GLY H C 1
ATOM 5104 O O . GLY B 2 117 ? 22.964 29.221 19.539 1.00 21.08 106 GLY H O 1
ATOM 5108 N N . THR B 2 118 ? 22.301 31.251 18.832 1.00 18.24 107 THR H N 1
ATOM 5109 C CA . THR B 2 118 ? 23.569 31.897 19.146 1.00 21.38 107 THR H CA 1
ATOM 5110 C C . THR B 2 118 ? 23.328 33.196 19.912 1.00 19.56 107 THR H C 1
ATOM 5111 O O . THR B 2 118 ? 22.491 34.015 19.531 1.00 21.11 107 THR H O 1
ATOM 5122 N N . LEU B 2 119 ? 24.062 33.371 21.006 1.00 22.55 108 LEU H N 1
ATOM 5123 C CA . LEU B 2 119 ? 23.852 34.509 21.893 1.00 19.19 108 LEU H CA 1
ATOM 5124 C C . LEU B 2 119 ? 24.546 35.767 21.387 1.00 15.65 108 LEU H C 1
ATOM 5125 O O . LEU B 2 119 ? 25.747 35.763 21.108 1.00 20.76 108 LEU H O 1
ATOM 5141 N N . VAL B 2 120 ? 23.771 36.841 21.273 1.00 17.68 109 VAL H N 1
ATOM 5142 C CA . VAL B 2 120 ? 24.295 38.151 20.923 1.00 16.80 109 VAL H CA 1
ATOM 5143 C C . VAL B 2 120 ? 24.095 39.086 22.109 1.00 15.47 109 VAL H C 1
ATOM 5144 O O . VAL B 2 120 ? 22.970 39.293 22.560 1.00 17.37 109 VAL H O 1
ATOM 5157 N N . THR B 2 121 ? 25.190 39.639 22.621 1.00 23.48 110 THR H N 1
ATOM 5158 C CA . THR B 2 121 ? 25.122 40.561 23.750 1.00 18.96 110 THR H CA 1
ATOM 5159 C C . THR B 2 121 ? 25.594 41.949 23.334 1.00 17.85 110 THR H C 1
ATOM 5160 O O . THR B 2 121 ? 26.734 42.128 22.906 1.00 22.29 110 THR H O 1
ATOM 5171 N N . VAL B 2 122 ? 24.706 42.929 23.455 1.00 16.13 111 VAL H N 1
ATOM 5172 C CA . VAL B 2 122 ? 25.034 44.302 23.096 1.00 17.99 111 VAL H CA 1
ATOM 5173 C C . VAL B 2 122 ? 25.169 45.127 24.372 1.00 22.47 111 VAL H C 1
ATOM 5174 O O . VAL B 2 122 ? 24.197 45.316 25.104 1.00 21.98 111 VAL H O 1
ATOM 5187 N N . SER 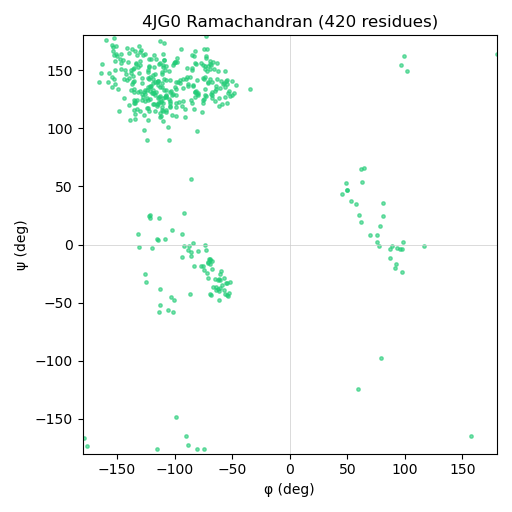B 2 123 ? 26.380 45.605 24.642 1.00 21.02 112 SER H N 1
ATOM 5188 C CA . SER B 2 123 ? 26.665 46.292 25.901 1.00 18.86 112 SER H CA 1
ATOM 5189 C C . SER B 2 123 ? 27.966 47.082 25.847 1.00 18.10 112 SER H C 1
ATOM 5190 O O . SER B 2 123 ? 28.916 46.688 25.170 1.00 22.25 112 SER H O 1
ATOM 5198 N N . SER B 2 124 ? 27.996 48.198 26.571 1.00 19.19 113 SER H N 1
ATOM 5199 C CA A SER B 2 124 ? 29.186 49.039 26.674 0.64 27.22 113 SER H CA 1
ATOM 5200 C CA B SER B 2 124 ? 29.201 49.017 26.654 0.36 27.45 113 SER H CA 1
ATOM 5201 C C . SER B 2 124 ? 30.081 48.605 27.832 1.00 23.57 113 SER H C 1
ATOM 5202 O O . SER B 2 124 ? 31.185 49.121 28.000 1.00 21.84 113 SER H O 1
ATOM 5217 N N . ALA B 2 125 ? 29.599 47.662 28.637 1.00 25.22 114 ALA H N 1
ATOM 5218 C CA . ALA B 2 125 ? 30.340 47.204 29.811 1.00 24.50 114 ALA H CA 1
ATOM 5219 C C . ALA B 2 125 ? 31.673 46.555 29.438 1.00 23.05 114 ALA H C 1
ATOM 5220 O O . ALA B 2 125 ? 31.813 45.960 28.366 1.00 25.17 114 ALA H O 1
ATOM 5227 N N . SER B 2 126 ? 32.649 46.683 30.331 1.00 22.82 115 SER H N 1
ATOM 5228 C CA . SER B 2 126 ? 33.940 46.026 30.171 1.00 25.92 115 SER H CA 1
ATOM 5229 C C . SER B 2 126 ? 33.993 44.771 31.031 1.00 21.65 115 SER H C 1
ATOM 5230 O O . SER B 2 126 ? 33.277 44.658 32.026 1.00 23.53 115 SER H O 1
ATOM 5238 N N . THR B 2 127 ? 34.848 43.831 30.647 1.00 19.39 116 THR H N 1
ATOM 5239 C CA . THR B 2 127 ? 35.045 42.625 31.435 1.00 25.27 116 THR H CA 1
ATOM 5240 C C . THR B 2 127 ? 35.441 43.006 32.851 1.00 24.73 116 THR H C 1
ATOM 5241 O O . THR B 2 127 ? 36.375 43.775 33.062 1.00 19.21 116 THR H O 1
ATOM 5252 N N . LYS B 2 128 ? 34.715 42.468 33.822 1.00 20.48 117 LYS H N 1
ATOM 5253 C CA . LYS B 2 128 ? 34.998 42.738 35.219 1.00 21.01 117 LYS H CA 1
ATOM 5254 C C . LYS B 2 128 ? 34.607 41.530 36.053 1.00 18.16 117 LYS H C 1
ATOM 5255 O O . LYS B 2 128 ? 33.537 40.952 35.869 1.00 17.80 117 LYS H O 1
ATOM 5274 N N . GLY B 2 129 ? 35.491 41.140 36.962 1.00 18.45 118 GLY H N 1
ATOM 5275 C CA . GLY B 2 129 ? 35.209 40.039 37.856 1.00 18.35 118 GLY H CA 1
ATOM 5276 C C . GLY B 2 129 ? 34.375 40.498 39.034 1.00 19.53 118 GLY H C 1
ATOM 5277 O O . GLY B 2 129 ? 34.398 41.671 39.392 1.00 18.07 118 GLY H O 1
ATOM 5281 N N . PRO B 2 130 ? 33.643 39.568 39.655 1.00 17.89 119 PRO H N 1
ATOM 5282 C CA . PRO B 2 130 ? 32.753 39.915 40.764 1.00 19.37 119 PRO H CA 1
ATOM 5283 C C . PRO B 2 130 ? 33.495 40.136 42.072 1.00 19.83 119 PRO H C 1
ATOM 5284 O O . PRO B 2 130 ? 34.601 39.627 42.258 1.00 18.22 119 PRO H O 1
ATOM 5295 N N . SER B 2 131 ? 32.885 40.905 42.965 1.00 17.73 120 SER H N 1
ATOM 5296 C CA . SER B 2 131 ? 33.248 40.854 44.371 1.00 20.12 120 SER H CA 1
ATOM 5297 C C . SER B 2 131 ? 32.307 39.846 45.008 1.00 17.82 120 SER H C 1
ATOM 5298 O O . SER B 2 131 ? 31.134 39.769 44.639 1.00 21.88 120 SER H O 1
ATOM 5306 N N . VAL B 2 132 ? 32.821 39.062 45.946 1.00 18.08 121 VAL H N 1
ATOM 5307 C CA . VAL B 2 132 ? 32.021 38.041 46.606 1.00 18.17 121 VAL H CA 1
ATOM 5308 C C . VAL B 2 132 ? 31.872 38.382 48.082 1.00 18.25 121 VAL H C 1
ATOM 5309 O O . VAL B 2 132 ? 32.862 38.501 48.804 1.00 21.28 121 VAL H O 1
ATOM 5322 N N . PHE B 2 133 ? 30.630 38.541 48.525 1.00 18.14 122 PHE H N 1
ATOM 5323 C CA . PHE B 2 133 ? 30.358 38.952 49.896 1.00 19.26 122 PHE H CA 1
ATOM 5324 C C . PHE B 2 133 ? 29.566 37.883 50.622 1.00 18.52 122 PHE H C 1
ATOM 5325 O O . PHE B 2 133 ? 28.652 37.292 50.050 1.00 18.54 122 PHE H O 1
ATOM 5342 N N . PRO B 2 134 ? 29.912 37.626 51.891 1.00 18.80 123 PRO H N 1
ATOM 5343 C CA . PRO B 2 134 ? 29.201 36.570 52.609 1.00 19.18 123 PRO H CA 1
ATOM 5344 C C . PRO B 2 134 ? 27.800 37.000 53.015 1.00 20.16 123 PRO H C 1
ATOM 5345 O O . PRO B 2 134 ? 27.580 38.160 53.359 1.00 19.83 123 PRO H O 1
ATOM 5356 N N . LEU B 2 135 ? 26.861 36.067 52.943 1.00 19.51 124 LEU H N 1
ATOM 5357 C CA . LEU B 2 135 ? 25.553 36.251 53.544 1.00 19.75 124 LEU H CA 1
ATOM 5358 C C . LEU B 2 135 ? 25.565 35.393 54.801 1.00 20.32 124 LEU H C 1
ATOM 5359 O O . LEU B 2 135 ? 25.223 34.213 54.766 1.00 20.77 124 LEU H O 1
ATOM 5375 N N . ALA B 2 136 ? 25.995 35.992 55.905 1.00 17.25 125 ALA H N 1
ATOM 5376 C CA . ALA B 2 136 ? 26.285 35.243 57.126 1.00 17.53 125 ALA H CA 1
ATOM 5377 C C . ALA B 2 136 ? 25.028 34.691 57.781 1.00 17.36 125 ALA H C 1
ATOM 5378 O O . ALA B 2 136 ? 23.991 35.349 57.798 1.00 17.33 125 ALA H O 1
ATOM 5385 N N . PRO B 2 137 ? 25.123 33.481 58.344 1.00 17.32 126 PRO H N 1
ATOM 5386 C CA . PRO B 2 137 ? 23.977 32.918 59.058 1.00 17.23 126 PRO H CA 1
ATOM 5387 C C . PRO B 2 137 ? 23.639 33.773 60.273 1.00 17.75 126 PRO H C 1
ATOM 5388 O O . PRO B 2 137 ? 24.539 34.212 60.997 1.00 18.29 126 PRO H O 1
ATOM 5399 N N . SER B 2 138 ? 22.351 34.017 60.477 1.00 17.70 127 SER H N 1
ATOM 5400 C CA . SER B 2 138 ? 21.883 34.838 61.582 1.00 18.29 127 SER H CA 1
ATOM 5401 C C . SER B 2 138 ? 22.296 34.256 62.932 1.00 19.32 127 SER H C 1
ATOM 5402 O O . SER B 2 138 ? 22.272 33.043 63.133 1.00 18.46 127 SER H O 1
ATOM 5410 N N . SER B 2 139 ? 22.674 35.132 63.855 1.00 19.47 128 SER H N 1
ATOM 5411 C CA . SER B 2 139 ? 23.013 34.710 65.206 1.00 21.69 128 SER H CA 1
ATOM 5412 C C . SER B 2 139 ? 21.756 34.243 65.940 1.00 25.36 128 SER H C 1
ATOM 5413 O O . SER B 2 139 ? 21.841 33.615 66.994 1.00 23.36 128 SER H O 1
ATOM 5421 N N . LYS B 2 140 ? 20.591 34.550 65.374 1.00 20.79 129 LYS H N 1
ATOM 5422 C CA . LYS B 2 140 ? 19.319 34.117 65.950 1.00 21.46 129 LYS H CA 1
ATOM 5423 C C . LYS B 2 140 ? 18.826 32.796 65.354 1.00 24.39 129 LYS H C 1
ATOM 5424 O O . LYS B 2 140 ? 17.688 32.398 65.598 1.00 19.00 129 LYS H O 1
ATOM 5443 N N . SER B 2 141 ? 19.668 32.126 64.568 1.00 18.54 130 SER H N 1
ATOM 5444 C CA . SER B 2 141 ? 19.306 30.834 63.990 1.00 20.08 130 SER H CA 1
ATOM 5445 C C . SER B 2 141 ? 18.732 29.893 65.049 1.00 22.99 130 SER H C 1
ATOM 5446 O O . SER B 2 141 ? 19.324 29.698 66.105 1.00 18.65 130 SER H O 1
ATOM 5454 N N . THR B 2 142 ? 17.585 29.298 64.740 1.00 20.75 131 THR H N 1
ATOM 5455 C CA . THR B 2 142 ? 16.831 28.506 65.705 1.00 20.08 131 THR H CA 1
ATOM 5456 C C . THR B 2 142 ? 17.629 27.315 66.229 1.00 18.13 131 THR H C 1
ATOM 5457 O O . THR B 2 142 ? 18.245 26.579 65.462 1.00 17.81 131 THR H O 1
ATOM 5468 N N . SER B 2 143 ? 17.594 27.121 67.542 1.00 18.59 132 SER H N 1
ATOM 5469 C CA . SER B 2 143 ? 18.322 26.027 68.173 1.00 19.79 132 SER H CA 1
ATOM 5470 C C . SER B 2 143 ? 17.768 24.682 67.716 1.00 18.41 132 SER H C 1
ATOM 5471 O O . SER B 2 143 ? 16.578 24.407 67.867 1.00 22.08 132 SER H O 1
ATOM 5479 N N . GLY B 2 144 ? 18.642 23.849 67.161 1.00 20.28 133 GLY H N 1
ATOM 5480 C CA . GLY B 2 144 ? 18.241 22.569 66.608 1.00 21.92 133 GLY H CA 1
ATOM 5481 C C . GLY B 2 144 ? 17.424 22.708 65.338 1.00 21.52 133 GLY H C 1
ATOM 5482 O O . GLY B 2 144 ? 16.898 21.717 64.827 1.00 24.31 133 GLY H O 1
ATOM 5486 N N . GLY B 2 145 ? 17.323 23.930 64.819 1.00 18.09 134 GLY H N 1
ATOM 5487 C CA . GLY B 2 145 ? 16.509 24.195 63.644 1.00 18.81 134 GLY H CA 1
ATOM 5488 C C . GLY B 2 145 ? 17.298 24.265 62.348 1.00 16.93 134 GLY H C 1
ATOM 5489 O O . GLY B 2 145 ? 18.317 23.593 62.182 1.00 17.54 134 GLY H O 1
ATOM 5493 N N . THR B 2 146 ? 16.821 25.093 61.425 1.00 16.74 135 THR H N 1
ATOM 5494 C CA . THR B 2 146 ? 17.464 25.249 60.127 1.00 16.51 135 THR H CA 1
ATOM 5495 C C . THR B 2 146 ? 17.918 26.692 59.936 1.00 17.09 135 THR H C 1
ATOM 5496 O O . THR B 2 146 ? 17.164 27.627 60.206 1.00 16.69 135 THR H O 1
ATOM 5507 N N . ALA B 2 147 ? 19.159 26.861 59.487 1.00 16.36 136 ALA H N 1
ATOM 5508 C CA . ALA B 2 147 ? 19.723 28.182 59.231 1.00 20.72 136 ALA H CA 1
ATOM 5509 C C . ALA B 2 147 ? 19.980 28.361 57.743 1.00 20.58 136 ALA H C 1
ATOM 5510 O O . ALA B 2 147 ? 20.153 27.385 57.016 1.00 17.03 136 ALA H O 1
ATOM 5517 N N . ALA B 2 148 ? 20.003 29.612 57.293 1.00 16.06 137 ALA H N 1
ATOM 5518 C CA . ALA B 2 148 ? 20.341 29.921 55.908 1.00 15.87 137 ALA H CA 1
ATOM 5519 C C . ALA B 2 148 ? 21.584 30.792 55.848 1.00 15.95 137 ALA H C 1
ATOM 5520 O O . ALA B 2 148 ? 21.814 31.628 56.721 1.00 16.19 137 ALA H O 1
ATOM 5527 N N . LEU B 2 149 ? 22.387 30.584 54.811 1.00 15.85 138 LEU H N 1
ATOM 5528 C CA . LEU B 2 149 ? 23.562 31.403 54.563 1.00 15.96 138 LEU H CA 1
ATOM 5529 C C . LEU B 2 149 ? 23.845 31.347 53.073 1.00 15.80 138 LEU H C 1
ATOM 5530 O O . LEU B 2 149 ? 23.217 30.575 52.351 1.00 15.67 138 LEU H O 1
ATOM 5546 N N . GLY B 2 150 ? 24.774 32.163 52.599 1.00 15.88 139 GLY H N 1
ATOM 5547 C CA . GLY B 2 150 ? 25.042 32.198 51.172 1.00 15.77 139 GLY H CA 1
ATOM 5548 C C . GLY B 2 150 ? 26.148 33.154 50.800 1.00 15.93 139 GLY H C 1
ATOM 5549 O O . GLY B 2 150 ? 26.898 33.609 51.661 1.00 16.20 139 GLY H O 1
ATOM 5553 N N . CYS B 2 151 ? 26.254 33.441 49.506 1.00 15.84 140 CYS H N 1
ATOM 5554 C CA A CYS B 2 151 ? 27.228 34.396 48.988 0.57 15.99 140 CYS H CA 1
ATOM 5555 C CA B CYS B 2 151 ? 27.203 34.437 49.038 0.43 15.99 140 CYS H CA 1
ATOM 5556 C C . CYS B 2 151 ? 26.580 35.323 47.966 1.00 17.11 140 CYS H C 1
ATOM 5557 O O . CYS B 2 151 ? 25.811 34.870 47.115 1.00 16.77 140 CYS H O 1
ATOM 5570 N N . LEU B 2 152 ? 26.904 36.606 48.046 1.00 18.90 141 LEU H N 1
ATOM 5571 C CA . LEU B 2 152 ? 26.456 37.587 47.071 1.00 17.25 141 LEU H CA 1
ATOM 5572 C C . LEU B 2 152 ? 27.592 37.802 46.084 1.00 16.05 141 LEU H C 1
ATOM 5573 O O . LEU B 2 152 ? 28.688 38.213 46.464 1.00 18.62 141 LEU H O 1
ATOM 5589 N N . VAL B 2 153 ? 27.335 37.497 44.820 1.00 15.93 142 VAL H N 1
ATOM 5590 C CA . VAL B 2 153 ? 28.340 37.625 43.774 1.00 17.32 142 VAL H CA 1
ATOM 5591 C C . VAL B 2 153 ? 27.977 38.854 42.959 1.00 16.10 142 VAL H C 1
ATOM 5592 O O . VAL B 2 153 ? 27.084 38.805 42.121 1.00 16.20 142 VAL H O 1
ATOM 5605 N N . LYS B 2 154 ? 28.666 39.960 43.214 1.00 16.33 143 LYS H N 1
ATOM 5606 C CA . LYS B 2 154 ? 28.195 41.262 42.764 1.00 17.60 143 LYS H CA 1
ATOM 5607 C C . LYS B 2 154 ? 29.093 41.930 41.722 1.00 16.63 143 LYS H C 1
ATOM 5608 O O . LYS B 2 154 ? 30.322 41.870 41.803 1.00 17.75 143 LYS H O 1
ATOM 5627 N N . ASP B 2 155 ? 28.447 42.563 40.746 1.00 18.13 144 ASP H N 1
ATOM 5628 C CA . ASP B 2 155 ? 29.101 43.461 39.796 1.00 16.87 144 ASP H CA 1
ATOM 5629 C C . ASP B 2 155 ? 30.121 42.763 38.902 1.00 17.90 144 ASP H C 1
ATOM 5630 O O . ASP B 2 155 ? 31.317 43.045 38.965 1.00 19.35 144 ASP H O 1
ATOM 5639 N N . TYR B 2 156 ? 29.643 41.868 38.049 1.00 16.77 145 TYR H N 1
ATOM 5640 C CA . TYR B 2 156 ? 30.523 41.203 37.100 1.00 16.95 145 TYR H CA 1
ATOM 5641 C C . TYR B 2 156 ? 29.980 41.335 35.686 1.00 17.62 145 TYR H C 1
ATOM 5642 O O . TYR B 2 156 ? 28.813 41.658 35.483 1.00 17.54 145 TYR H O 1
ATOM 5660 N N . PHE B 2 157 ? 30.846 41.094 34.711 1.00 17.31 146 PHE H N 1
ATOM 5661 C CA . PHE B 2 157 ? 30.451 41.117 33.314 1.00 17.51 146 PHE H CA 1
ATOM 5662 C C . PHE B 2 157 ? 31.541 40.478 32.473 1.00 17.90 146 PHE H C 1
ATOM 5663 O O . PHE B 2 157 ? 32.724 40.674 32.744 1.00 18.06 146 PHE H O 1
ATOM 5680 N N . PRO B 2 158 ? 31.150 39.691 31.460 1.00 18.16 147 PRO H N 1
ATOM 5681 C CA . PRO B 2 158 ? 29.774 39.320 31.124 1.00 20.50 147 PRO H CA 1
ATOM 5682 C C . PRO B 2 158 ? 29.346 38.071 31.878 1.00 18.02 147 PRO H C 1
ATOM 5683 O O . PRO B 2 158 ? 30.075 37.609 32.751 1.00 19.44 147 PRO H O 1
ATOM 5694 N N . GLU B 2 159 ? 28.175 37.540 31.550 1.00 18.52 148 GLU H N 1
ATOM 5695 C CA A GLU B 2 159 ? 27.768 36.231 32.041 0.58 21.56 148 GLU H CA 1
ATOM 5696 C CA B GLU B 2 159 ? 27.779 36.233 32.049 0.42 20.20 148 GLU H CA 1
ATOM 5697 C C . GLU B 2 159 ? 28.668 35.180 31.402 1.00 19.20 148 GLU H C 1
ATOM 5698 O O . GLU B 2 159 ? 29.236 35.417 30.341 1.00 19.83 148 GLU H O 1
ATOM 5721 N N . PRO B 2 160 ? 28.796 34.009 32.042 1.00 20.85 149 PRO H N 1
ATOM 5722 C CA . PRO B 2 160 ? 28.185 33.624 33.312 1.00 21.43 149 PRO H CA 1
ATOM 5723 C C . PRO B 2 160 ? 29.212 33.533 34.428 1.00 19.64 149 PRO H C 1
ATOM 5724 O O . PRO B 2 160 ? 30.410 33.659 34.179 1.00 21.88 149 PRO H O 1
ATOM 5735 N N . VAL B 2 161 ? 28.738 33.316 35.650 1.00 24.90 150 VAL H N 1
ATOM 5736 C CA . VAL B 2 161 ? 29.600 32.870 36.737 1.00 21.20 150 VAL H CA 1
ATOM 5737 C C . VAL B 2 161 ? 29.093 31.509 37.177 1.00 23.89 150 VAL H C 1
ATOM 5738 O O . VAL B 2 161 ? 27.916 31.197 37.004 1.00 23.60 150 VAL H O 1
ATOM 5751 N N . THR B 2 162 ? 29.980 30.691 37.726 1.00 24.20 151 THR H N 1
ATOM 5752 C CA . THR B 2 162 ? 29.556 29.446 38.349 1.00 21.44 151 THR H CA 1
ATOM 5753 C C . THR B 2 162 ? 29.750 29.546 39.854 1.00 21.98 151 THR H C 1
ATOM 5754 O O . THR B 2 162 ? 30.653 30.232 40.336 1.00 18.37 151 THR H O 1
ATOM 5765 N N . VAL B 2 163 ? 28.883 28.866 40.589 1.00 18.23 152 VAL H N 1
ATOM 5766 C CA . VAL B 2 163 ? 28.985 28.809 42.034 1.00 17.58 152 VAL H CA 1
ATOM 5767 C C . VAL B 2 163 ? 28.763 27.378 42.492 1.00 20.13 152 VAL H C 1
ATOM 5768 O O . VAL B 2 163 ? 27.820 26.719 42.058 1.00 21.23 152 VAL H O 1
ATOM 5781 N N . SER B 2 164 ? 29.650 26.891 43.350 1.00 21.25 153 SER H N 1
ATOM 5782 C CA . SER B 2 164 ? 29.419 25.634 44.042 1.00 22.33 153 SER H CA 1
ATOM 5783 C C . SER B 2 164 ? 29.688 25.852 45.521 1.00 19.56 153 SER H C 1
ATOM 5784 O O . SER B 2 164 ? 30.185 26.910 45.919 1.00 20.59 153 SER H O 1
ATOM 5792 N N . TRP B 2 165 ? 29.340 24.861 46.332 1.00 18.36 154 TRP H N 1
ATOM 5793 C CA . TRP B 2 165 ? 29.595 24.923 47.763 1.00 21.68 154 TRP H CA 1
ATOM 5794 C C . TRP B 2 165 ? 30.471 23.762 48.207 1.00 20.08 154 TRP H C 1
ATOM 5795 O O . TRP B 2 165 ? 30.222 22.611 47.851 1.00 19.42 154 TRP H O 1
ATOM 5816 N N . ASN B 2 166 ? 31.505 24.083 48.978 1.00 22.10 155 ASN H N 1
ATOM 5817 C CA . ASN B 2 166 ? 32.452 23.085 49.453 1.00 20.21 155 ASN H CA 1
ATOM 5818 C C . ASN B 2 166 ? 32.953 22.200 48.320 1.00 24.51 155 ASN H C 1
ATOM 5819 O O . ASN B 2 166 ? 32.981 20.976 48.438 1.00 25.37 155 ASN H O 1
ATOM 5830 N N . SER B 2 167 ? 33.343 22.843 47.221 1.00 26.63 156 SER H N 1
ATOM 5831 C CA . SER B 2 167 ? 33.932 22.163 46.067 1.00 25.81 156 SER H CA 1
ATOM 5832 C C . SER B 2 167 ? 32.992 21.132 45.447 1.00 31.15 156 SER H C 1
ATOM 5833 O O . SER B 2 167 ? 33.443 20.184 44.801 1.00 28.04 156 SER H O 1
ATOM 5841 N N . GLY B 2 168 ? 31.691 21.322 45.636 1.00 28.65 157 GLY H N 1
ATOM 5842 C CA . GLY B 2 168 ? 30.699 20.446 45.037 1.00 27.45 157 GLY H CA 1
ATOM 5843 C C . GLY B 2 168 ? 30.195 19.365 45.977 1.00 24.75 157 GLY H C 1
ATOM 5844 O O . GLY B 2 168 ? 29.296 18.603 45.625 1.00 31.26 157 GLY H O 1
ATOM 5848 N N . ALA B 2 169 ? 30.768 19.295 47.174 1.00 27.52 158 ALA H N 1
ATOM 5849 C CA . ALA B 2 169 ? 30.368 18.286 48.149 1.00 32.25 158 ALA H CA 1
ATOM 5850 C C . ALA B 2 169 ? 29.019 18.624 48.789 1.00 29.05 158 ALA H C 1
ATOM 5851 O O . ALA B 2 169 ? 28.337 17.746 49.312 1.00 30.73 158 ALA H O 1
ATOM 5858 N N . LEU B 2 170 ? 28.640 19.898 48.745 1.00 24.00 159 LEU H N 1
ATOM 5859 C CA . LEU B 2 170 ? 27.367 20.340 49.310 1.00 28.43 159 LEU H CA 1
ATOM 5860 C C . LEU B 2 170 ? 26.418 20.794 48.205 1.00 22.75 159 LEU H C 1
ATOM 5861 O O . LEU B 2 170 ? 26.640 21.822 47.568 1.00 21.14 159 LEU H O 1
ATOM 5877 N N . THR B 2 171 ? 25.363 20.015 47.980 1.00 21.17 160 THR H N 1
ATOM 5878 C CA . THR B 2 171 ? 24.392 20.308 46.927 1.00 19.10 160 THR H CA 1
ATOM 5879 C C . THR B 2 171 ? 22.961 20.394 47.453 1.00 23.65 160 THR H C 1
ATOM 5880 O O . THR B 2 171 ? 22.143 21.149 46.926 1.00 25.62 160 THR H O 1
ATOM 5891 N N . SER B 2 172 ? 22.661 19.615 48.488 1.00 29.45 161 SER H N 1
ATOM 5892 C CA . SER B 2 172 ? 21.326 19.597 49.070 1.00 32.22 161 SER H CA 1
ATOM 5893 C C . SER B 2 172 ? 21.003 20.921 49.754 1.00 24.82 161 SER H C 1
ATOM 5894 O O . SER B 2 172 ? 21.752 21.390 50.610 1.00 25.64 161 SER H O 1
ATOM 5902 N N . GLY B 2 173 ? 19.881 21.518 49.367 1.00 23.73 162 GLY H N 1
ATOM 5903 C CA . GLY B 2 173 ? 19.425 22.756 49.972 1.00 23.10 162 GLY H CA 1
ATOM 5904 C C . GLY B 2 173 ? 19.974 24.004 49.307 1.00 23.80 162 GLY H C 1
ATOM 5905 O O . GLY B 2 173 ? 19.635 25.114 49.708 1.00 20.60 162 GLY H O 1
ATOM 5909 N N . VAL B 2 174 ? 20.814 23.829 48.290 1.00 18.46 163 VAL H N 1
ATOM 5910 C CA . VAL B 2 174 ? 21.427 24.962 47.608 1.00 16.74 163 VAL H CA 1
ATOM 5911 C C . VAL B 2 174 ? 20.479 25.557 46.574 1.00 18.99 163 VAL H C 1
ATOM 5912 O O . VAL B 2 174 ? 19.883 24.835 45.773 1.00 24.15 163 VAL H O 1
ATOM 5925 N N . HIS B 2 175 ? 20.345 26.878 46.602 1.00 18.23 164 HIS H N 1
ATOM 5926 C CA . HIS B 2 175 ? 19.622 27.606 45.573 1.00 16.44 164 HIS H CA 1
ATOM 5927 C C . HIS B 2 175 ? 20.521 28.697 45.015 1.00 16.24 164 HIS H C 1
ATOM 5928 O O . HIS B 2 175 ? 20.848 29.665 45.703 1.00 17.51 164 HIS H O 1
ATOM 5943 N N . THR B 2 176 ? 20.925 28.533 43.765 1.00 17.11 165 THR H N 1
ATOM 5944 C CA . THR B 2 176 ? 21.688 29.561 43.082 1.00 23.50 165 THR H CA 1
ATOM 5945 C C . THR B 2 176 ? 20.755 30.269 42.114 1.00 17.71 165 THR H C 1
ATOM 5946 O O . THR B 2 176 ? 20.208 29.655 41.198 1.00 20.21 165 THR H O 1
ATOM 5957 N N . PHE B 2 177 ? 20.562 31.563 42.336 1.00 16.25 166 PHE H N 1
ATOM 5958 C CA . PHE B 2 177 ? 19.546 32.317 41.613 1.00 17.33 166 PHE H CA 1
ATOM 5959 C C . PHE B 2 177 ? 20.031 32.826 40.264 1.00 18.11 166 PHE H C 1
ATOM 5960 O O . PHE B 2 177 ? 21.221 33.071 40.081 1.00 17.23 166 PHE H O 1
ATOM 5977 N N . PRO B 2 178 ? 19.100 32.988 39.312 1.00 17.00 167 PRO H N 1
ATOM 5978 C CA . PRO B 2 178 ? 19.452 33.634 38.047 1.00 17.21 167 PRO H CA 1
ATOM 5979 C C . PRO B 2 178 ? 20.084 34.998 38.297 1.00 19.35 167 PRO H C 1
ATOM 5980 O O . PRO B 2 178 ? 19.672 35.725 39.202 1.00 16.70 167 PRO H O 1
ATOM 5991 N N . ALA B 2 179 ? 21.084 35.339 37.499 1.00 20.08 168 ALA H N 1
ATOM 5992 C CA . ALA B 2 179 ? 21.725 36.636 37.609 1.00 20.49 168 ALA H CA 1
ATOM 5993 C C . ALA B 2 179 ? 20.741 37.729 37.236 1.00 19.78 168 ALA H C 1
ATOM 5994 O O . ALA B 2 179 ? 19.825 37.511 36.445 1.00 20.96 168 ALA H O 1
ATOM 6001 N N . VAL B 2 180 ? 20.932 38.906 37.815 1.00 17.18 169 VAL H N 1
ATOM 6002 C CA A VAL B 2 180 ? 20.125 40.064 37.459 0.48 19.59 169 VAL H CA 1
ATOM 6003 C CA B VAL B 2 180 ? 20.126 40.069 37.478 0.52 19.21 169 VAL H CA 1
ATOM 6004 C C . VAL B 2 180 ? 21.010 41.146 36.865 1.00 18.27 169 VAL H C 1
ATOM 6005 O O . VAL B 2 180 ? 22.097 41.433 37.376 1.00 18.44 169 VAL H O 1
ATOM 6030 N N . LEU B 2 181 ? 20.544 41.731 35.769 1.00 17.51 170 LEU H N 1
ATOM 6031 C CA . LEU B 2 181 ? 21.249 42.827 35.133 1.00 19.89 170 LEU H CA 1
ATOM 6032 C C . LEU B 2 181 ? 20.899 44.126 35.843 1.00 32.34 170 LEU H C 1
ATOM 6033 O O . LEU B 2 181 ? 19.741 44.552 35.858 1.00 20.65 170 LEU H O 1
ATOM 6049 N N . GLN B 2 182 ? 21.909 44.746 36.438 1.00 27.59 171 GLN H N 1
ATOM 6050 C CA . GLN B 2 182 ? 21.725 45.975 37.191 1.00 26.15 171 GLN H CA 1
ATOM 6051 C C . GLN B 2 182 ? 21.756 47.170 36.247 1.00 26.67 171 GLN H C 1
ATOM 6052 O O . GLN B 2 182 ? 22.201 47.048 35.107 1.00 20.85 171 GLN H O 1
ATOM 6066 N N . SER B 2 183 ? 21.269 48.316 36.716 1.00 21.75 172 SER H N 1
ATOM 6067 C CA . SER B 2 183 ? 21.241 49.529 35.901 1.00 25.93 172 SER H CA 1
ATOM 6068 C C . SER B 2 183 ? 22.641 49.949 35.462 1.00 27.76 172 SER H C 1
ATOM 6069 O O . SER B 2 183 ? 22.805 50.666 34.473 1.00 28.99 172 SER H O 1
ATOM 6077 N N . SER B 2 184 ? 23.650 49.501 36.204 1.00 22.22 173 SER H N 1
ATOM 6078 C CA . SER B 2 184 ? 25.040 49.813 35.889 1.00 24.26 173 SER H CA 1
ATOM 6079 C C . SER B 2 184 ? 25.522 49.079 34.644 1.00 23.62 173 SER H C 1
ATOM 6080 O O . SER B 2 184 ? 26.554 49.425 34.079 1.00 23.63 173 SER H O 1
ATOM 6088 N N . GLY B 2 185 ? 24.782 48.057 34.227 1.00 23.01 174 GLY H N 1
ATOM 6089 C CA . GLY B 2 185 ? 25.199 47.226 33.112 1.00 24.08 174 GLY H CA 1
ATOM 6090 C C . GLY B 2 185 ? 25.972 46.001 33.569 1.00 19.30 174 GLY H C 1
ATOM 6091 O O . GLY B 2 185 ? 26.351 45.162 32.754 1.00 20.51 174 GLY H O 1
ATOM 6095 N N . LEU B 2 186 ? 26.206 45.899 34.875 1.00 17.51 175 LEU H N 1
ATOM 6096 C CA . LEU B 2 186 ? 26.883 44.742 35.449 1.00 17.21 175 LEU H CA 1
ATOM 6097 C C . LEU B 2 186 ? 25.867 43.783 36.046 1.00 16.99 175 LEU H C 1
ATOM 6098 O O . LEU B 2 186 ? 24.763 44.180 36.401 1.00 17.08 175 LEU H O 1
ATOM 6114 N N . TYR B 2 187 ? 26.254 42.519 36.174 1.00 16.80 176 TYR H N 1
ATOM 6115 C CA . TYR B 2 187 ? 25.376 41.511 36.749 1.00 16.64 176 TYR H CA 1
ATOM 6116 C C . TYR B 2 187 ? 25.654 41.240 38.220 1.00 16.42 176 TYR H C 1
ATOM 6117 O O . TYR B 2 187 ? 26.727 41.539 38.746 1.00 16.42 176 TYR H O 1
ATOM 6135 N N . SER B 2 188 ? 24.654 40.663 38.867 1.00 16.98 177 SER H N 1
ATOM 6136 C CA A SER B 2 188 ? 24.777 40.226 40.247 0.37 17.89 177 SER H CA 1
ATOM 6137 C CA B SER B 2 188 ? 24.782 40.221 40.246 0.25 18.33 177 SER H CA 1
ATOM 6138 C CA C SER B 2 188 ? 24.784 40.219 40.244 0.38 17.73 177 SER H CA 1
ATOM 6139 C C . SER B 2 188 ? 23.886 39.013 40.475 1.00 18.12 177 SER H C 1
ATOM 6140 O O . SER B 2 188 ? 22.818 38.896 39.872 1.00 19.31 177 SER H O 1
ATOM 6162 N N . LEU B 2 189 ? 24.326 38.108 41.338 1.00 19.26 178 LEU H N 1
ATOM 6163 C CA . LEU B 2 189 ? 23.491 36.976 41.713 1.00 19.10 178 LEU H CA 1
ATOM 6164 C C . LEU B 2 189 ? 23.842 36.518 43.110 1.00 16.70 178 LEU H C 1
ATOM 6165 O O . LEU B 2 189 ? 24.931 36.792 43.612 1.00 20.17 178 LEU H O 1
ATOM 6181 N N . SER B 2 190 ? 22.895 35.833 43.736 1.00 22.13 179 SER H N 1
ATOM 6182 C CA . SER B 2 190 ? 23.098 35.265 45.054 1.00 16.16 179 SER H CA 1
ATOM 6183 C C . SER B 2 190 ? 22.988 33.757 44.973 1.00 15.55 179 SER H C 1
ATOM 6184 O O . SER B 2 190 ? 22.223 33.220 44.172 1.00 15.91 179 SER H O 1
ATOM 6192 N N . SER B 2 191 ? 23.767 33.077 45.803 1.00 15.55 180 SER H N 1
ATOM 6193 C CA . SER B 2 191 ? 23.613 31.646 45.998 1.00 15.64 180 SER H CA 1
ATOM 6194 C C . SER B 2 191 ? 23.459 31.412 47.488 1.00 16.60 180 SER H C 1
ATOM 6195 O O . SER B 2 191 ? 24.213 31.962 48.286 1.00 15.56 180 SER H O 1
ATOM 6203 N N . VAL B 2 192 ? 22.472 30.609 47.862 1.00 15.58 181 VAL H N 1
ATOM 6204 C CA . VAL B 2 192 ? 22.192 30.365 49.267 1.00 15.53 181 VAL H CA 1
ATOM 6205 C C . VAL B 2 192 ? 22.076 28.878 49.523 1.00 15.68 181 VAL H C 1
ATOM 6206 O O . VAL B 2 192 ? 21.959 28.080 48.590 1.00 20.93 181 VAL H O 1
ATOM 6219 N N . VAL B 2 193 ? 22.113 28.509 50.797 1.00 16.03 182 VAL H N 1
ATOM 6220 C CA . VAL B 2 193 ? 21.937 27.124 51.194 1.00 15.99 182 VAL H CA 1
ATOM 6221 C C . VAL B 2 193 ? 21.353 27.108 52.601 1.00 18.52 182 VAL H C 1
ATOM 6222 O O . VAL B 2 193 ? 21.681 27.961 53.432 1.00 17.17 182 VAL H O 1
ATOM 6235 N N . THR B 2 194 ? 20.456 26.162 52.856 1.00 16.41 183 THR H N 1
ATOM 6236 C CA . THR B 2 194 ? 19.960 25.948 54.206 1.00 15.96 183 THR H CA 1
ATOM 6237 C C . THR B 2 194 ? 20.705 24.777 54.817 1.00 20.27 183 THR H C 1
ATOM 6238 O O . THR B 2 194 ? 20.917 23.755 54.165 1.00 18.64 183 THR H O 1
ATOM 6249 N N . VAL B 2 195 ? 21.114 24.943 56.070 1.00 16.25 184 VAL H N 1
ATOM 6250 C CA . VAL B 2 195 ? 21.873 23.928 56.775 1.00 17.50 184 VAL H CA 1
ATOM 6251 C C . VAL B 2 195 ? 21.368 23.846 58.212 1.00 17.02 184 VAL H C 1
ATOM 6252 O O . VAL B 2 195 ? 20.655 24.738 58.672 1.00 18.58 184 VAL H O 1
ATOM 6265 N N . PRO B 2 196 ? 21.727 22.771 58.927 1.00 21.27 185 PRO H N 1
ATOM 6266 C CA . PRO B 2 196 ? 21.315 22.686 60.331 1.00 19.71 185 PRO H CA 1
ATOM 6267 C C . PRO B 2 196 ? 21.955 23.785 61.170 1.00 17.17 185 PRO H C 1
ATOM 6268 O O . PRO B 2 196 ? 23.161 24.013 61.065 1.00 20.23 185 PRO H O 1
ATOM 6279 N N . SER B 2 197 ? 21.151 24.462 61.982 1.00 17.14 186 SER H N 1
ATOM 6280 C CA . SER B 2 197 ? 21.664 25.482 62.885 1.00 17.39 186 SER H CA 1
ATOM 6281 C C . SER B 2 197 ? 22.775 24.902 63.759 1.00 17.86 186 SER H C 1
ATOM 6282 O O . SER B 2 197 ? 23.725 25.597 64.112 1.00 18.61 186 SER H O 1
ATOM 6290 N N . SER B 2 198 ? 22.659 23.621 64.090 1.00 18.00 187 SER H N 1
ATOM 6291 C CA . SER B 2 198 ? 23.604 22.972 64.999 1.00 18.56 187 SER H CA 1
ATOM 6292 C C . SER B 2 198 ? 24.993 22.804 64.386 1.00 18.82 187 SER H C 1
ATOM 6293 O O . SER B 2 198 ? 25.951 22.481 65.091 1.00 19.41 187 SER H O 1
ATOM 6301 N N . SER B 2 199 ? 25.101 23.019 63.078 1.00 18.47 188 SER H N 1
ATOM 6302 C CA . SER B 2 199 ? 26.357 22.805 62.370 1.00 19.59 188 SER H CA 1
ATOM 6303 C C . SER B 2 199 ? 27.198 24.076 62.257 1.00 22.34 188 SER H C 1
ATOM 6304 O O . SER B 2 199 ? 28.361 24.021 61.867 1.00 20.11 188 SER H O 1
ATOM 6312 N N . LEU B 2 200 ? 26.611 25.218 62.597 1.00 18.62 189 LEU H N 1
ATOM 6313 C CA . LEU B 2 200 ? 27.240 26.507 62.318 1.00 18.70 189 LEU H CA 1
ATOM 6314 C C . LEU B 2 200 ? 28.584 26.697 63.029 1.00 19.47 189 LEU H C 1
ATOM 6315 O O . LEU B 2 200 ? 29.470 27.378 62.522 1.00 19.67 189 LEU H O 1
ATOM 6331 N N . GLY B 2 201 ? 28.742 26.090 64.197 1.00 21.18 190 GLY H N 1
ATOM 6332 C CA . GLY B 2 201 ? 29.965 26.256 64.961 1.00 20.85 190 GLY H CA 1
ATOM 6333 C C . GLY B 2 201 ? 31.104 25.339 64.540 1.00 27.27 190 GLY H C 1
ATOM 6334 O O . GLY B 2 201 ? 32.261 25.613 64.848 1.00 23.89 190 GLY H O 1
ATOM 6338 N N . THR B 2 202 ? 30.788 24.260 63.826 1.00 24.16 191 THR H N 1
ATOM 6339 C CA . THR B 2 202 ? 31.775 23.211 63.572 1.00 23.18 191 THR H CA 1
ATOM 6340 C C . THR B 2 202 ? 31.975 22.866 62.097 1.00 24.40 191 THR H C 1
ATOM 6341 O O . THR B 2 202 ? 33.033 22.368 61.721 1.00 27.01 191 THR H O 1
ATOM 6352 N N . GLN B 2 203 ? 30.971 23.112 61.265 1.00 21.23 192 GLN H N 1
ATOM 6353 C CA . GLN B 2 203 ? 31.090 22.797 59.846 1.00 25.05 192 GLN H CA 1
ATOM 6354 C C . GLN B 2 203 ? 31.520 24.017 59.052 1.00 27.28 192 GLN H C 1
ATOM 6355 O O . GLN B 2 203 ? 31.094 25.136 59.330 1.00 25.63 192 GLN H O 1
ATOM 6369 N N . THR B 2 204 ? 32.380 23.789 58.067 1.00 22.51 193 THR H N 1
ATOM 6370 C CA A THR B 2 204 ? 32.859 24.864 57.213 0.63 20.41 193 THR H CA 1
ATOM 6371 C CA B THR B 2 204 ? 32.869 24.856 57.205 0.37 24.42 193 THR H CA 1
ATOM 6372 C C . THR B 2 204 ? 32.022 24.954 55.941 1.00 21.76 193 THR H C 1
ATOM 6373 O O . THR B 2 204 ? 31.725 23.945 55.300 1.00 20.73 193 THR H O 1
ATOM 6394 N N . TYR B 2 205 ? 31.631 26.174 55.596 1.00 20.20 194 TYR H N 1
ATOM 6395 C CA . TYR B 2 205 ? 30.846 26.422 54.398 1.00 18.58 194 TYR H CA 1
ATOM 6396 C C . TYR B 2 205 ? 31.578 27.422 53.518 1.00 20.35 194 TYR H C 1
ATOM 6397 O O . TYR B 2 205 ? 31.817 28.560 53.913 1.00 18.43 194 TYR H O 1
ATOM 6415 N N . ILE B 2 206 ? 31.948 26.975 52.326 1.00 18.58 195 ILE H N 1
ATOM 6416 C CA . ILE B 2 206 ? 32.725 27.790 51.409 1.00 18.68 195 ILE H CA 1
ATOM 6417 C C . ILE B 2 206 ? 32.036 27.841 50.056 1.00 18.27 195 ILE H C 1
ATOM 6418 O O . ILE B 2 206 ? 31.701 26.811 49.484 1.00 18.38 195 ILE H O 1
ATOM 6434 N N . CYS B 2 207 ? 31.806 29.049 49.560 1.00 17.89 196 CYS H N 1
ATOM 6435 C CA A CYS B 2 207 ? 31.243 29.183 48.224 0.56 17.61 196 CYS H CA 1
ATOM 6436 C CA B CYS B 2 207 ? 31.234 29.272 48.238 0.44 17.78 196 CYS H CA 1
ATOM 6437 C C . CYS B 2 207 ? 32.367 29.387 47.220 1.00 18.01 196 CYS H C 1
ATOM 6438 O O . CYS B 2 207 ? 33.212 30.269 47.357 1.00 18.64 196 CYS H O 1
ATOM 6451 N N . ASN B 2 208 ? 32.392 28.513 46.220 1.00 18.51 197 ASN H N 1
ATOM 6452 C CA . ASN B 2 208 ? 33.415 28.571 45.185 1.00 18.76 197 ASN H CA 1
ATOM 6453 C C . ASN B 2 208 ? 32.850 29.262 43.958 1.00 22.44 197 ASN H C 1
ATOM 6454 O O . ASN B 2 208 ? 31.977 28.721 43.277 1.00 21.94 197 ASN H O 1
ATOM 6465 N N . VAL B 2 209 ? 33.349 30.464 43.692 1.00 18.32 198 VAL H N 1
ATOM 6466 C CA . VAL B 2 209 ? 32.864 31.282 42.590 1.00 18.02 198 VAL H CA 1
ATOM 6467 C C . VAL B 2 209 ? 33.911 31.343 41.488 1.00 18.54 198 VAL H C 1
ATOM 6468 O O . VAL B 2 209 ? 35.093 31.569 41.749 1.00 21.22 198 VAL H O 1
ATOM 6481 N N . ASN B 2 210 ? 33.472 31.139 40.255 1.00 18.60 199 ASN H N 1
ATOM 6482 C CA . ASN B 2 210 ? 34.376 31.184 39.119 1.00 19.14 199 ASN H CA 1
ATOM 6483 C C . ASN B 2 210 ? 33.784 32.042 38.010 1.00 18.86 199 ASN H C 1
ATOM 6484 O O . ASN B 2 210 ? 32.650 31.816 37.574 1.00 18.63 199 ASN H O 1
ATOM 6495 N N . HIS B 2 211 ? 34.544 33.050 37.592 1.00 18.94 200 HIS H N 1
ATOM 6496 C CA . HIS B 2 211 ? 34.162 33.912 36.481 1.00 18.79 200 HIS H CA 1
ATOM 6497 C C . HIS B 2 211 ? 35.283 33.874 35.452 1.00 19.45 200 HIS H C 1
ATOM 6498 O O . HIS B 2 211 ? 36.225 34.667 35.500 1.00 19.61 200 HIS H O 1
ATOM 6513 N N . LYS B 2 212 ? 35.176 32.934 34.523 1.00 19.94 201 LYS H N 1
ATOM 6514 C CA . LYS B 2 212 ? 36.258 32.656 33.587 1.00 20.75 201 LYS H CA 1
ATOM 6515 C C . LYS B 2 212 ? 36.653 33.844 32.700 1.00 20.75 201 LYS H C 1
ATOM 6516 O O . LYS B 2 212 ? 37.832 34.040 32.427 1.00 21.29 201 LYS H O 1
ATOM 6535 N N . PRO B 2 213 ? 35.678 34.647 32.252 1.00 21.34 202 PRO H N 1
ATOM 6536 C CA . PRO B 2 213 ? 36.066 35.769 31.387 1.00 24.08 202 PRO H CA 1
ATOM 6537 C C . PRO B 2 213 ? 37.094 36.713 32.020 1.00 26.65 202 PRO H C 1
ATOM 6538 O O . PRO B 2 213 ? 37.878 37.321 31.292 1.00 24.43 202 PRO H O 1
ATOM 6549 N N . SER B 2 214 ? 37.091 36.833 33.345 1.00 19.91 203 SER H N 1
ATOM 6550 C CA . SER B 2 214 ? 38.042 37.707 34.026 1.00 20.89 203 SER H CA 1
ATOM 6551 C C . SER B 2 214 ? 39.110 36.915 34.777 1.00 28.67 203 SER H C 1
ATOM 6552 O O . SER B 2 214 ? 39.948 37.494 35.468 1.00 23.19 203 SER H O 1
ATOM 6560 N N . ASN B 2 215 ? 39.080 35.594 34.633 1.00 20.89 204 ASN H N 1
ATOM 6561 C CA . ASN B 2 215 ? 39.997 34.718 35.357 1.00 21.50 204 ASN H CA 1
ATOM 6562 C C . ASN B 2 215 ? 39.885 34.919 36.861 1.00 31.04 204 ASN H C 1
ATOM 6563 O O . ASN B 2 215 ? 40.874 34.825 37.585 1.00 23.22 204 ASN H O 1
ATOM 6574 N N . THR B 2 216 ? 38.674 35.202 37.326 1.00 20.34 205 THR H N 1
ATOM 6575 C CA . THR B 2 216 ? 38.428 35.369 38.753 1.00 20.03 205 THR H CA 1
ATOM 6576 C C . THR B 2 216 ? 37.985 34.047 39.360 1.00 20.02 205 THR H C 1
ATOM 6577 O O . THR B 2 216 ? 37.019 33.435 38.911 1.00 28.85 205 THR H O 1
ATOM 6588 N N . LYS B 2 217 ? 38.720 33.607 40.374 1.00 21.92 206 LYS H N 1
ATOM 6589 C CA . LYS B 2 217 ? 38.360 32.426 41.144 1.00 21.04 206 LYS H CA 1
ATOM 6590 C C . LYS B 2 217 ? 38.418 32.800 42.611 1.00 27.38 206 LYS H C 1
ATOM 6591 O O . LYS B 2 217 ? 39.485 33.111 43.136 1.00 29.18 206 LYS H O 1
ATOM 6610 N N . VAL B 2 218 ? 37.268 32.777 43.270 1.00 27.24 207 VAL H N 1
ATOM 6611 C CA . VAL B 2 218 ? 37.195 33.141 44.674 1.00 29.05 207 VAL H CA 1
ATOM 6612 C C . VAL B 2 218 ? 36.529 32.029 45.470 1.00 26.93 207 VAL H C 1
ATOM 6613 O O . VAL B 2 218 ? 35.490 31.505 45.069 1.00 22.41 207 VAL H O 1
ATOM 6626 N N . ASP B 2 219 ? 37.158 31.652 46.579 1.00 26.19 208 ASP H N 1
ATOM 6627 C CA . ASP B 2 219 ? 36.538 30.776 47.565 1.00 22.30 208 ASP H CA 1
ATOM 6628 C C . ASP B 2 219 ? 36.291 31.610 48.812 1.00 32.42 208 ASP H C 1
ATOM 6629 O O . ASP B 2 219 ? 37.237 32.091 49.435 1.00 35.81 208 ASP H O 1
ATOM 6638 N N . LYS B 2 220 ? 35.027 31.794 49.172 1.00 21.00 209 LYS H N 1
ATOM 6639 C CA . LYS B 2 220 ? 34.693 32.600 50.340 1.00 18.84 209 LYS H CA 1
ATOM 6640 C C . LYS B 2 220 ? 34.125 31.730 51.459 1.00 20.04 209 LYS H C 1
ATOM 6641 O O . LYS B 2 220 ? 33.089 31.085 51.300 1.00 19.66 209 LYS H O 1
ATOM 6660 N N . LYS B 2 221 ? 34.819 31.703 52.589 1.00 19.37 210 LYS H N 1
ATOM 6661 C CA . LYS B 2 221 ? 34.294 31.036 53.768 1.00 19.38 210 LYS H CA 1
ATOM 6662 C C . LYS B 2 221 ? 33.189 31.903 54.346 1.00 19.61 210 LYS H C 1
ATOM 6663 O O . LYS B 2 221 ? 33.373 33.101 54.562 1.00 24.53 210 LYS H O 1
ATOM 6682 N N . VAL B 2 222 ? 32.035 31.293 54.579 1.00 18.43 211 VAL H N 1
ATOM 6683 C CA . VAL B 2 222 ? 30.887 32.002 55.118 1.00 18.06 211 VAL H CA 1
ATOM 6684 C C . VAL B 2 222 ? 30.618 31.479 56.521 1.00 18.30 211 VAL H C 1
ATOM 6685 O O . VAL B 2 222 ? 30.253 30.321 56.702 1.00 22.02 211 VAL H O 1
ATOM 6698 N N . GLU B 2 223 ? 30.812 32.338 57.512 1.00 19.91 212 GLU H N 1
ATOM 6699 C CA . GLU B 2 223 ? 30.724 31.919 58.903 1.00 22.84 212 GLU H CA 1
ATOM 6700 C C . GLU B 2 223 ? 29.901 32.903 59.717 1.00 23.39 212 GLU H C 1
ATOM 6701 O O . GLU B 2 223 ? 29.618 34.008 59.258 1.00 19.49 212 GLU H O 1
ATOM 6713 N N . PRO B 2 224 ? 29.506 32.502 60.934 1.00 22.16 213 PRO H N 1
ATOM 6714 C CA . PRO B 2 224 ? 28.800 33.437 61.813 1.00 28.06 213 PRO H CA 1
ATOM 6715 C C . PRO B 2 224 ? 29.638 34.681 62.060 1.00 23.52 213 PRO H C 1
ATOM 6716 O O . PRO B 2 224 ? 30.849 34.570 62.251 1.00 24.30 213 PRO H O 1
ATOM 6727 N N . LYS B 2 225 ? 29.004 35.849 62.039 1.00 28.91 214 LYS H N 1
ATOM 6728 C CA . LYS B 2 225 ? 29.719 37.105 62.221 1.00 30.73 214 LYS H CA 1
ATOM 6729 C C . LYS B 2 225 ? 30.090 37.255 63.685 1.00 34.81 214 LYS H C 1
ATOM 6730 O O . LYS B 2 225 ? 29.226 37.175 64.557 1.00 40.45 214 LYS H O 1
ATOM 6749 N N . SER B 2 226 ? 31.375 37.462 63.958 1.00 34.47 215 SER H N 1
ATOM 6750 C CA . SER B 2 226 ? 31.845 37.559 65.337 1.00 53.15 215 SER H CA 1
ATOM 6751 C C . SER B 2 226 ? 31.375 38.854 65.989 1.00 52.00 215 SER H C 1
ATOM 6752 O O . SER B 2 226 ? 31.393 39.919 65.369 1.00 51.13 215 SER H O 1
ATOM 6760 N N . CYS B 2 227 ? 30.959 38.744 67.246 1.00 59.31 216 CYS H N 1
ATOM 6761 C CA . CYS B 2 227 ? 30.451 39.875 68.014 1.00 68.00 216 CYS H CA 1
ATOM 6762 C C . CYS B 2 227 ? 29.761 39.367 69.274 1.00 75.17 216 CYS H C 1
ATOM 6763 O O . CYS B 2 227 ? 29.418 38.187 69.369 1.00 66.84 216 CYS H O 1
ATOM 6770 N N . LYS C 3 4 ? -3.621 39.975 4.805 1.00 61.54 1 LYS P N 1
ATOM 6771 C CA . LYS C 3 4 ? -4.342 38.701 4.530 1.00 64.76 1 LYS P CA 1
ATOM 6772 C C . LYS C 3 4 ? -3.541 37.847 3.559 1.00 52.37 1 LYS P C 1
ATOM 6773 O O . LYS C 3 4 ? -3.771 37.884 2.353 1.00 47.46 1 LYS P O 1
ATOM 6792 N N . GLY C 3 5 ? -2.601 37.072 4.089 1.00 45.19 2 GLY P N 1
ATOM 6793 C CA . GLY C 3 5 ? -1.673 36.342 3.249 1.00 38.27 2 GLY P CA 1
ATOM 6794 C C . GLY C 3 5 ? -0.855 37.346 2.464 1.00 43.62 2 GLY P C 1
ATOM 6795 O O . GLY C 3 5 ? -0.785 37.288 1.238 1.00 32.21 2 GLY P O 1
ATOM 6799 N N . ASN C 3 6 ? -0.239 38.276 3.186 1.00 29.67 3 ASN P N 1
ATOM 6800 C CA . ASN C 3 6 ? 0.475 39.382 2.565 1.00 30.37 3 ASN P CA 1
ATOM 6801 C C . ASN C 3 6 ? 1.951 39.091 2.343 1.00 24.58 3 ASN P C 1
ATOM 6802 O O . ASN C 3 6 ? 2.762 40.016 2.309 1.00 24.73 3 ASN P O 1
ATOM 6813 N N . TYR C 3 7 ? 2.314 37.818 2.193 1.00 23.38 4 TYR P N 1
ATOM 6814 C CA . TYR C 3 7 ? 3.719 37.489 1.961 1.00 22.19 4 TYR P CA 1
ATOM 6815 C C . TYR C 3 7 ? 3.975 36.284 1.055 1.00 21.56 4 TYR P C 1
ATOM 6816 O O . TYR C 3 7 ? 3.135 35.397 0.899 1.00 21.58 4 TYR P O 1
ATOM 6834 N N . VAL C 3 8 ? 5.160 36.289 0.457 1.00 21.03 5 VAL P N 1
ATOM 6835 C CA . VAL C 3 8 ? 5.598 35.240 -0.451 1.00 20.42 5 VAL P CA 1
ATOM 6836 C C . VAL C 3 8 ? 6.717 34.433 0.196 1.00 20.45 5 VAL P C 1
ATOM 6837 O O . VAL C 3 8 ? 7.629 35.000 0.811 1.00 18.10 5 VAL P O 1
ATOM 6850 N N . VAL C 3 9 ? 6.627 33.111 0.076 1.00 17.80 6 VAL P N 1
ATOM 6851 C CA . VAL C 3 9 ? 7.697 32.221 0.516 1.00 16.15 6 VAL P CA 1
ATOM 6852 C C . VAL C 3 9 ? 8.436 31.674 -0.704 1.00 17.18 6 VAL P C 1
ATOM 6853 O O . VAL C 3 9 ? 9.647 31.833 -0.825 1.00 15.30 6 VAL P O 1
ATOM 6866 N N . THR C 3 10 ? 7.695 31.042 -1.607 1.00 16.51 7 THR P N 1
ATOM 6867 C CA . THR C 3 10 ? 8.261 30.556 -2.864 1.00 18.18 7 THR P CA 1
ATOM 6868 C C . THR C 3 10 ? 8.043 31.609 -3.947 1.00 20.99 7 THR P C 1
ATOM 6869 O O . THR C 3 10 ? 6.909 31.893 -4.323 1.00 19.26 7 THR P O 1
#

Sequence (445 aa):
DIVLTQSPATLSLSPGERATLSCMTSTDIDDDMNWYQQKPGQAPRLLISEGNTLRPGVPARFSGSGSGTDFTLTISSLEPEDFAVYYCLQSFNNVVPLLTFGQGTKVEIKRTVAAPSVFIFPPSDSQLKSSGTASVVCLLNNFYPREAKVQWKVDNALQSGNSQESVVTEQDSKDSTYSLSSTLTLSKADYEKHKVYACCEVTHQQGLSSPVTKSFNRGECEVQLVESGGGLVVQQPGGSLRLSCVTSGFTFRRKFGMSWVRQAPGKGLEWVASISTPRGSTTYYSDSVKGRFTISRDNSSKNTLYLQMMNSLRAEDTAVYYCTRGYSSTSYAMDYWGQGTLVTVSSSASTKGPSVFPLAPSSKSTSGGTAALGCCLVKDYFPEEPVTVSWNSGALTSGVHTFPAVVLQSSGLYSSSLSSVVTVPSSSLGTQTTYICCNVNHKPSNTKVDKKVEPKSCKGNYVVT